Protein 4NJC (pdb70)

Solvent-accessible surface area: 24323 Å² total

Organism: Geobacillus stearothermophilus (strain DSM 13240 / CIP 106956 / 10) (NCBI:txid272567)

Foldseek 3Di:
DKKKKWFKWAPVDDDDDDTDTDIIDMADDPVRVCVVCPVPRMGTPDMGDDPPDDDDPD/DWKKWWKDACPIDIIDDDDDPVRVCVVCVPPRIDTPDIGDDPPDDDDPD/DWKWWWKVCVTDIIDDADDPVRVCVVCVPPSIGTDDIGDDPPDDDD/DWKKWWKDACVIDIIDDDDDPVRVCVVCPPDRMDTDDIGDDPPDDDPPD/DKWKKWQKAACRDIIDMGDDPVTVCVVCPPPRMGTDDIGDDPPDDDDPD/DKKWWKAFCVIDIDDDDPDPVRVCVVCPPHGMGTDDIGDDPPDDDPD/DKWWCKDVVDIDDDDPDPVRVCVVCPPPSMDTDDIGDDPPDDDDD/DWWKKWFKAFCPTDIIDMAPDPVRVCVVPVPHGIGTDDIGDDPPDDDPD

CATH classification: 3.10.20.730

Structure (mmCIF, N/CA/C/O backbone):
data_4NJC
#
_entry.id   4NJC
#
_cell.length_a   35.650
_cell.length_b   82.780
_cell.length_c   83.430
_cell.angle_alpha   90.00
_cell.angle_beta   92.76
_cell.angle_gamma   90.00
#
_symmetry.space_group_name_H-M   'P 1 21 1'
#
loop_
_entity.id
_entity.type
_entity.pdbx_description
1 polymer 'Geobacillus stearothermophilus YkzG'
2 water water
#
loop_
_atom_site.group_PDB
_atom_site.id
_atom_site.type_symbol
_atom_site.label_atom_id
_atom_site.label_alt_id
_atom_site.label_comp_id
_atom_site.label_asym_id
_atom_site.label_entity_id
_atom_site.label_seq_id
_atom_site.pdbx_PDB_ins_code
_atom_site.Cartn_x
_atom_site.Cartn_y
_atom_site.Cartn_z
_atom_site.occupancy
_atom_site.B_iso_or_equiv
_atom_site.auth_seq_id
_atom_site.auth_comp_id
_atom_site.auth_asym_id
_atom_site.auth_atom_id
_atom_site.pdbx_PDB_model_num
ATOM 1 N N . HIS A 1 6 ? 4.663 37.037 21.473 1.00 107.58 6 HIS A N 1
ATOM 2 C CA . HIS A 1 6 ? 5.053 38.333 20.932 1.00 103.89 6 HIS A CA 1
ATOM 3 C C . HIS A 1 6 ? 6.551 38.567 21.111 1.00 97.32 6 HIS A C 1
ATOM 4 O O . HIS A 1 6 ? 6.975 39.621 21.584 1.00 98.26 6 HIS A O 1
ATOM 18 N N . HIS A 1 7 ? 7.347 37.574 20.725 1.00 85.45 7 HIS A N 1
ATOM 19 C CA . HIS A 1 7 ? 8.800 37.675 20.804 1.00 77.49 7 HIS A CA 1
ATOM 20 C C . HIS A 1 7 ? 9.353 38.449 19.612 1.00 68.91 7 HIS A C 1
ATOM 21 O O . HIS A 1 7 ? 8.784 38.414 18.522 1.00 72.05 7 HIS A O 1
ATOM 53 N N . ILE A 1 9 ? 13.204 40.903 18.142 1.00 36.61 9 ILE A N 1
ATOM 54 C CA . ILE A 1 9 ? 14.624 41.204 18.256 1.00 32.03 9 ILE A CA 1
ATOM 55 C C . ILE A 1 9 ? 14.813 42.598 18.824 1.00 33.75 9 ILE A C 1
ATOM 56 O O . ILE A 1 9 ? 14.052 43.513 18.509 1.00 38.29 9 ILE A O 1
ATOM 72 N N . PHE A 1 10 ? 15.842 42.747 19.652 1.00 32.17 10 PHE A N 1
ATOM 73 C CA . PHE A 1 10 ? 16.149 44.005 20.312 1.00 34.78 10 PHE A CA 1
ATOM 74 C C . PHE A 1 10 ? 17.574 44.419 20.011 1.00 36.73 10 PHE A C 1
ATOM 75 O O . PHE A 1 10 ? 18.461 43.574 19.922 1.00 38.36 10 PHE A O 1
ATOM 92 N N . LYS A 1 11 ? 17.784 45.723 19.859 1.00 42.20 11 LYS A N 1
ATOM 93 C CA . LYS A 1 11 ? 19.124 46.288 19.767 1.00 42.66 11 LYS A CA 1
ATOM 94 C C . LYS A 1 11 ? 19.517 46.848 21.122 1.00 39.31 11 LYS A C 1
ATOM 95 O O . LYS A 1 11 ? 18.904 47.800 21.609 1.00 38.39 11 LYS A O 1
ATOM 114 N N . VAL A 1 12 ? 20.543 46.261 21.722 1.00 36.85 12 VAL A N 1
ATOM 115 C CA . VAL A 1 12 ? 20.994 46.668 23.045 1.00 39.89 12 VAL A CA 1
ATOM 116 C C . VAL A 1 12 ? 22.254 47.511 22.938 1.00 38.72 12 VAL A C 1
ATOM 117 O O . VAL A 1 12 ? 23.318 47.005 22.591 1.00 42.43 12 VAL A O 1
ATOM 130 N N . PHE A 1 13 ? 22.124 48.803 23.221 1.00 31.53 13 PHE A N 1
ATOM 131 C CA . PHE A 1 13 ? 23.282 49.667 23.368 1.00 34.92 13 PHE A CA 1
ATOM 132 C C . PHE A 1 13 ? 23.832 49.462 24.773 1.00 39.05 13 PHE A C 1
ATOM 133 O O . PHE A 1 13 ? 23.138 49.724 25.752 1.00 42.23 13 PHE A O 1
ATOM 150 N N . TYR A 1 14 ? 25.069 48.988 24.869 1.00 36.02 14 TYR A N 1
ATOM 151 C CA . TYR A 1 14 ? 25.664 48.667 26.158 1.00 39.79 14 TYR A CA 1
ATOM 152 C C . TYR A 1 14 ? 27.128 49.061 26.210 1.00 47.43 14 TYR A C 1
ATOM 153 O O . TYR A 1 14 ? 27.790 49.171 25.177 1.00 49.44 14 TYR A O 1
ATOM 171 N N . GLN A 1 15 ? 27.615 49.283 27.427 1.00 55.08 15 GLN A N 1
ATOM 172 C CA . GLN A 1 15 ? 29.030 49.513 27.672 1.00 61.59 15 GLN A CA 1
ATOM 173 C C . GLN A 1 15 ? 29.598 48.390 28.517 1.00 65.00 15 GLN A C 1
ATOM 174 O O . GLN A 1 15 ? 28.959 47.915 29.455 1.00 67.81 15 GLN A O 1
ATOM 188 N N . GLU A 1 16 ? 30.807 47.965 28.180 1.00 62.19 16 GLU A N 1
ATOM 189 C CA . GLU A 1 16 ? 31.459 46.907 28.926 1.00 65.29 16 GLU A CA 1
ATOM 190 C C . GLU A 1 16 ? 31.837 47.411 30.315 1.00 69.71 16 GLU A C 1
ATOM 191 O O . GLU A 1 16 ? 32.545 48.406 30.453 1.00 71.44 16 GLU A O 1
ATOM 203 N N . ASP A 1 17 ? 31.346 46.732 31.343 1.00 76.70 17 ASP A N 1
ATOM 204 C CA . ASP A 1 17 ? 31.740 47.035 32.710 1.00 83.68 17 ASP A CA 1
ATOM 205 C C . ASP A 1 17 ? 33.008 46.249 33.016 1.00 93.93 17 ASP A C 1
ATOM 206 O O . ASP A 1 17 ? 34.052 46.835 33.296 1.00 93.86 17 ASP A O 1
ATOM 215 N N . ALA A 1 18 ? 32.880 44.923 32.947 1.00 119.59 18 ALA A N 1
ATOM 216 C CA . ALA A 1 18 ? 33.983 43.951 33.024 1.00 131.23 18 ALA A CA 1
ATOM 217 C C . ALA A 1 18 ? 35.366 44.511 33.357 1.00 134.31 18 ALA A C 1
ATOM 218 O O . ALA A 1 18 ? 36.235 44.551 32.488 1.00 139.70 18 ALA A O 1
ATOM 225 N N . ASP A 1 19 ? 35.585 44.945 34.599 1.00 124.13 19 ASP A N 1
ATOM 226 C CA . ASP A 1 19 ? 34.558 45.013 35.638 1.00 117.14 19 ASP A CA 1
ATOM 227 C C . ASP A 1 19 ? 34.759 46.314 36.412 1.00 114.59 19 ASP A C 1
ATOM 228 O O . ASP A 1 19 ? 33.817 47.082 36.619 1.00 110.47 19 ASP A O 1
ATOM 237 N N . GLU A 1 20 ? 36.004 46.563 36.810 1.00 113.99 20 GLU A N 1
ATOM 238 C CA . GLU A 1 20 ? 36.373 47.770 37.536 1.00 112.71 20 GLU A CA 1
ATOM 239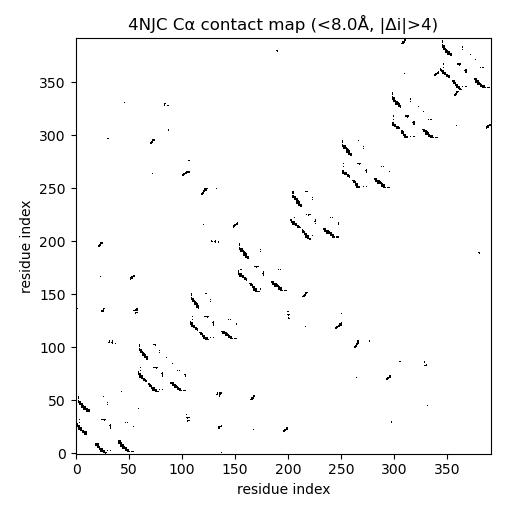 C C . GLU A 1 20 ? 37.830 48.109 37.228 1.00 116.57 20 GLU A C 1
ATOM 240 O O . GLU A 1 20 ? 38.699 47.238 37.276 1.00 120.33 20 GLU A O 1
ATOM 252 N N . ALA A 1 21 ? 38.061 49.388 36.941 1.00 118.03 21 ALA A N 1
ATOM 253 C CA . ALA A 1 21 ? 39.312 49.942 36.412 1.00 119.85 21 ALA A CA 1
ATOM 254 C C . ALA A 1 21 ? 38.864 51.085 35.517 1.00 110.88 21 ALA A C 1
ATOM 255 O O . ALA A 1 21 ? 38.636 50.878 34.325 1.00 112.27 21 ALA A O 1
ATOM 262 N N . PRO A 1 22 ? 38.725 52.294 36.083 1.00 83.71 22 PRO A N 1
ATOM 263 C CA . PRO A 1 22 ? 37.921 53.311 35.393 1.00 80.07 22 PRO A CA 1
ATOM 264 C C . PRO A 1 22 ? 38.551 53.836 34.102 1.00 80.81 22 PRO A C 1
ATOM 265 O O . PRO A 1 22 ? 39.539 54.572 34.138 1.00 85.77 22 PRO A O 1
ATOM 276 N N . VAL A 1 23 ? 37.977 53.435 32.970 1.00 76.53 23 VAL A N 1
ATOM 277 C CA . VAL A 1 23 ? 38.415 53.910 31.661 1.00 77.06 23 VAL A CA 1
ATOM 278 C C . VAL A 1 23 ? 37.217 54.347 30.828 1.00 72.31 23 VAL A C 1
ATOM 279 O O . VAL A 1 23 ? 36.086 53.937 31.091 1.00 68.99 23 VAL A O 1
ATOM 292 N N . ARG A 1 24 ? 37.462 55.185 29.828 1.00 92.95 24 ARG A N 1
ATOM 293 C CA . ARG A 1 24 ? 36.422 55.519 28.866 1.00 93.07 24 ARG A CA 1
ATOM 294 C C . ARG A 1 24 ? 36.132 54.289 28.014 1.00 92.33 24 ARG A C 1
ATOM 295 O O . ARG A 1 24 ? 37.032 53.734 27.385 1.00 94.71 24 ARG A O 1
ATOM 316 N N . GLU A 1 25 ? 34.877 53.853 28.013 1.00 88.64 25 GLU A N 1
ATOM 317 C CA . GLU A 1 25 ? 34.486 52.653 27.281 1.00 86.31 25 GLU A CA 1
ATOM 318 C C . GLU A 1 25 ? 33.777 53.000 25.980 1.00 85.73 25 GLU A C 1
ATOM 319 O O . GLU A 1 25 ? 33.069 54.003 25.892 1.00 84.71 25 GLU A O 1
ATOM 331 N N . LYS A 1 26 ? 33.972 52.159 24.972 1.00 88.94 26 LYS A N 1
ATOM 332 C CA . LYS A 1 26 ? 33.244 52.285 23.717 1.00 84.72 26 LYS A CA 1
ATOM 333 C C . LYS A 1 26 ? 31.849 51.692 23.855 1.00 78.00 26 LYS A C 1
ATOM 334 O O . LYS A 1 26 ? 31.694 50.544 24.274 1.00 77.90 26 LYS A O 1
ATOM 353 N N . THR A 1 27 ? 30.834 52.475 23.509 1.00 66.58 27 THR A N 1
ATOM 354 C CA . THR A 1 27 ? 29.474 51.960 23.468 1.00 60.89 27 THR A CA 1
ATOM 355 C C . THR A 1 27 ? 29.398 50.897 22.377 1.00 58.68 27 THR A C 1
ATOM 356 O O . THR A 1 27 ? 29.778 51.150 21.235 1.00 57.72 27 THR A O 1
ATOM 367 N N . LYS A 1 28 ? 28.929 49.707 22.747 1.00 55.94 28 LYS A N 1
ATOM 368 C CA . LYS A 1 28 ? 28.786 48.592 21.815 1.00 50.87 28 LYS A CA 1
ATOM 369 C C . LYS A 1 28 ? 27.316 48.254 21.613 1.00 47.88 28 LYS A C 1
ATOM 370 O O . LYS A 1 28 ? 26.453 48.748 22.342 1.00 47.60 28 LYS A O 1
ATOM 389 N N . THR A 1 29 ? 27.042 47.412 20.620 1.00 38.78 29 THR A N 1
ATOM 390 C CA . THR A 1 29 ? 25.679 47.009 20.288 1.00 38.70 29 THR A CA 1
ATOM 391 C C . THR A 1 29 ? 25.538 45.490 20.243 1.00 38.50 29 THR A C 1
ATOM 392 O O . THR A 1 29 ? 26.481 44.774 19.896 1.00 41.83 29 THR A O 1
ATOM 420 N N . TYR A 1 31 ? 22.468 42.387 19.209 1.00 35.85 31 TYR A N 1
ATOM 421 C CA . TYR A 1 31 ? 21.153 41.990 18.726 1.00 29.90 31 TYR A CA 1
ATOM 422 C C . TYR A 1 31 ? 20.750 40.672 19.382 1.00 33.42 31 TYR A C 1
ATOM 423 O O . TYR A 1 31 ? 21.456 39.670 19.277 1.00 32.44 31 TYR A O 1
ATOM 441 N N . ILE A 1 32 ? 19.615 40.691 20.072 1.00 35.51 32 ILE A N 1
ATOM 442 C CA . ILE A 1 32 ? 19.214 39.579 20.920 1.00 37.47 32 ILE A CA 1
ATOM 443 C C . ILE A 1 32 ? 17.712 39.357 20.849 1.00 33.04 32 ILE A C 1
ATOM 444 O O . ILE A 1 32 ? 16.938 40.310 20.772 1.00 34.16 32 ILE A O 1
ATOM 460 N N . GLU A 1 33 ? 17.310 38.091 20.864 1.00 31.91 33 GLU A N 1
ATOM 461 C CA . GLU A 1 33 ? 15.898 37.734 20.856 1.00 41.62 33 GLU A CA 1
ATOM 462 C C . GLU A 1 33 ? 15.354 37.698 22.285 1.00 36.15 33 GLU A C 1
ATOM 463 O O . GLU A 1 33 ? 16.039 37.251 23.201 1.00 38.35 33 GLU A O 1
ATOM 475 N N . ALA A 1 34 ? 14.122 38.164 22.463 1.00 34.29 34 ALA A N 1
ATOM 476 C CA . ALA A 1 34 ? 13.488 38.184 23.776 1.00 44.33 34 ALA A CA 1
ATOM 477 C C . ALA A 1 34 ? 11.996 38.477 23.656 1.00 46.30 34 ALA A C 1
ATOM 478 O O . ALA A 1 34 ? 11.515 38.849 22.588 1.00 45.34 34 ALA A O 1
ATOM 485 N N . GLU A 1 35 ? 11.274 38.317 24.762 1.00 50.94 35 GLU A N 1
ATOM 486 C CA . GLU A 1 35 ? 9.832 38.548 24.790 1.00 51.13 35 GLU A CA 1
ATOM 487 C C . GLU A 1 35 ? 9.497 40.014 25.012 1.00 43.46 35 GLU A C 1
ATOM 488 O O . GLU A 1 35 ? 8.402 40.468 24.686 1.00 47.16 35 GLU A O 1
ATOM 500 N N . SER A 1 36 ? 10.447 40.750 25.570 1.00 43.29 36 SER A N 1
ATOM 501 C CA . SER A 1 36 ? 10.217 42.131 25.961 1.00 48.33 36 SER A CA 1
ATOM 502 C C . SER A 1 36 ? 11.496 42.725 26.500 1.00 44.66 36 SER A C 1
ATOM 503 O O . SER A 1 36 ? 12.504 42.034 26.625 1.00 43.89 36 SER A O 1
ATOM 511 N N . GLU A 1 37 ? 11.438 44.000 26.858 1.00 47.79 37 GLU A N 1
ATOM 512 C CA . GLU A 1 37 ? 12.604 44.695 27.369 1.00 46.33 37 GLU A CA 1
ATOM 513 C C . GLU A 1 37 ? 13.062 44.067 28.685 1.00 43.04 37 GLU A C 1
ATOM 514 O O . GLU A 1 37 ? 14.250 43.814 28.884 1.00 37.73 37 GLU A O 1
ATOM 526 N N . ARG A 1 38 ? 12.116 43.797 29.575 1.00 53.22 38 ARG A N 1
ATOM 527 C CA . ARG A 1 38 ? 12.444 43.183 30.853 1.00 57.15 38 ARG A CA 1
ATOM 528 C C . ARG A 1 38 ? 13.167 41.861 30.635 1.00 52.42 38 ARG A C 1
ATOM 529 O O . ARG A 1 38 ? 14.131 41.544 31.333 1.00 48.50 38 ARG A O 1
ATOM 550 N N . ASP A 1 39 ? 12.704 41.104 29.648 1.00 47.76 39 ASP A N 1
ATOM 551 C CA . ASP A 1 39 ? 13.293 39.814 29.325 1.00 45.15 39 ASP A CA 1
ATOM 552 C C . ASP A 1 39 ? 14.737 39.968 28.837 1.00 42.05 39 ASP A C 1
ATOM 553 O O . ASP A 1 39 ? 15.582 39.123 29.123 1.00 42.10 39 ASP A O 1
ATOM 562 N N . VAL A 1 40 ? 15.025 41.048 28.114 1.00 35.58 40 VAL A N 1
ATOM 563 C CA . VAL A 1 40 ? 16.401 41.331 27.711 1.00 38.71 40 VAL A CA 1
ATOM 564 C C . VAL A 1 40 ? 17.285 41.513 28.944 1.00 37.72 40 VAL A C 1
ATOM 565 O O . VAL A 1 40 ? 18.339 40.890 29.062 1.00 39.42 40 VAL A O 1
ATOM 578 N N . ARG A 1 41 ? 16.856 42.375 29.859 1.00 43.91 41 ARG A N 1
ATOM 579 C CA . ARG A 1 41 ? 17.648 42.651 31.051 1.00 49.48 41 ARG A CA 1
ATOM 580 C C . ARG A 1 41 ? 17.879 41.372 31.844 1.00 41.27 41 ARG A C 1
ATOM 581 O O . ARG A 1 41 ? 18.970 41.146 32.354 1.00 42.55 41 ARG A O 1
ATOM 602 N N . ARG A 1 42 ? 16.853 40.531 31.920 1.00 40.05 42 ARG A N 1
ATOM 603 C CA . ARG A 1 42 ? 16.960 39.246 32.601 1.00 43.85 42 ARG A CA 1
ATOM 604 C C . ARG A 1 42 ? 18.055 38.384 31.978 1.00 49.31 42 ARG A C 1
ATOM 605 O O . ARG A 1 42 ? 18.920 37.858 32.683 1.00 44.67 42 ARG A O 1
ATOM 626 N N . LYS A 1 43 ? 18.011 38.259 30.651 1.00 40.54 43 LYS A N 1
ATOM 627 C CA . LYS A 1 43 ? 18.955 37.430 29.905 1.00 39.93 43 LYS A CA 1
ATOM 628 C C . LYS A 1 43 ? 20.396 37.908 30.056 1.00 39.57 43 LYS A C 1
ATOM 629 O O . LYS A 1 43 ? 21.324 37.102 30.005 1.00 41.28 43 LYS A O 1
ATOM 648 N N . LEU A 1 44 ? 20.577 39.213 30.238 1.00 37.95 44 LEU A N 1
ATOM 649 C CA . LEU A 1 44 ? 21.913 39.802 30.302 1.00 37.85 44 LEU A CA 1
ATOM 650 C C . LEU A 1 44 ? 22.372 40.141 31.728 1.00 48.56 44 LEU A C 1
ATOM 651 O O . LEU A 1 44 ? 23.488 40.625 31.917 1.00 48.31 44 LEU A O 1
ATOM 667 N N . GLU A 1 45 ? 21.533 39.894 32.730 1.00 50.34 45 GLU A N 1
ATOM 668 C CA . GLU A 1 45 ? 21.949 40.140 34.108 1.00 59.31 45 GLU A CA 1
ATOM 669 C C . GLU A 1 45 ? 22.970 39.069 34.463 1.00 62.00 45 GLU A C 1
ATOM 670 O O . GLU A 1 45 ? 22.844 37.922 34.037 1.00 70.74 45 GLU A O 1
ATOM 682 N N . GLY A 1 46 ? 23.996 39.448 35.214 1.00 56.08 46 GLY A N 1
ATOM 683 C CA . GLY A 1 46 ? 25.061 38.523 35.554 1.00 61.43 46 GLY A CA 1
ATOM 684 C C . GLY A 1 46 ? 26.220 38.594 34.578 1.00 57.43 46 GLY A C 1
ATOM 685 O O . GLY A 1 46 ? 27.288 38.043 34.838 1.00 62.84 46 GLY A O 1
ATOM 689 N N . ARG A 1 47 ? 26.009 39.265 33.451 1.00 55.64 47 ARG A N 1
ATOM 690 C CA . ARG A 1 47 ? 27.082 39.504 32.493 1.00 58.65 47 ARG A CA 1
ATOM 691 C C . ARG A 1 47 ? 27.686 40.880 32.754 1.00 56.95 47 ARG A C 1
ATOM 692 O O . ARG A 1 47 ? 26.960 41.838 33.013 1.00 53.78 47 ARG A O 1
ATOM 713 N N . PRO A 1 48 ? 29.021 40.987 32.683 1.00 62.95 48 PRO A N 1
ATOM 714 C CA . PRO A 1 48 ? 29.689 42.209 33.137 1.00 64.00 48 PRO A CA 1
ATOM 715 C C . PRO A 1 48 ? 29.550 43.362 32.146 1.00 64.12 48 PRO A C 1
ATOM 716 O O . PRO A 1 48 ? 30.539 43.822 31.573 1.00 66.52 48 PRO A O 1
ATOM 727 N N . ILE A 1 49 ? 28.317 43.821 31.956 1.00 56.90 49 ILE A N 1
ATOM 728 C CA . ILE A 1 49 ? 28.030 44.927 31.053 1.00 55.20 49 ILE A CA 1
ATOM 729 C C . ILE A 1 49 ? 27.017 45.876 31.676 1.00 55.07 49 ILE A C 1
ATOM 730 O O . ILE A 1 49 ? 26.319 45.521 32.629 1.00 56.38 49 ILE A O 1
ATOM 746 N N . ASN A 1 50 ? 26.957 47.087 31.133 1.00 51.09 50 ASN A N 1
ATOM 747 C CA . ASN A 1 50 ? 25.981 48.088 31.542 1.00 48.41 50 ASN A CA 1
ATOM 748 C C . ASN A 1 50 ? 25.156 48.530 30.338 1.00 47.69 50 ASN A C 1
ATOM 749 O O . ASN A 1 50 ? 25.685 49.125 29.400 1.00 45.98 50 ASN A O 1
ATOM 760 N N . ILE A 1 51 ? 23.863 48.227 30.373 1.00 41.78 51 ILE A N 1
ATOM 761 C CA . ILE A 1 51 ? 22.943 48.595 29.306 1.00 41.23 51 ILE A CA 1
ATOM 762 C C . ILE A 1 51 ? 22.633 50.088 29.343 1.00 48.37 51 ILE A C 1
ATOM 763 O O . ILE A 1 51 ? 22.174 50.606 30.361 1.00 40.43 51 ILE A O 1
ATOM 779 N N . GLU A 1 52 ? 22.881 50.772 28.229 1.00 42.44 52 GLU A N 1
ATOM 780 C CA . GLU A 1 52 ? 22.554 52.189 28.115 1.00 43.33 52 GLU A CA 1
ATOM 781 C C . GLU A 1 52 ? 21.117 52.363 27.651 1.00 42.90 52 GLU A C 1
ATOM 782 O O . GLU A 1 52 ? 20.386 53.214 28.157 1.00 49.37 52 GLU A O 1
ATOM 794 N N . TYR A 1 53 ? 20.727 51.543 26.682 1.00 42.36 53 TYR A N 1
ATOM 795 C CA . TYR A 1 53 ? 19.446 51.686 26.011 1.00 41.62 53 TYR A CA 1
ATOM 796 C C . TYR A 1 53 ? 19.087 50.398 25.269 1.00 42.35 53 TYR A C 1
ATOM 797 O O . TYR A 1 53 ? 19.951 49.742 24.684 1.00 38.40 53 TYR A O 1
ATOM 815 N N . ILE A 1 54 ? 17.808 50.042 25.318 1.00 35.39 54 ILE A N 1
ATOM 816 C CA . ILE A 1 54 ? 17.291 48.883 24.617 1.00 31.30 54 ILE A CA 1
ATOM 817 C C . ILE A 1 54 ? 16.285 49.382 23.585 1.00 37.78 54 ILE A C 1
ATOM 818 O O . ILE A 1 54 ? 15.405 50.176 23.905 1.00 34.23 54 ILE A O 1
ATOM 834 N N . GLN A 1 55 ? 16.434 48.924 22.347 1.00 37.84 55 GLN A N 1
ATOM 835 C CA . GLN A 1 55 ? 15.598 49.385 21.244 1.00 37.73 55 GLN A CA 1
ATOM 836 C C . GLN A 1 55 ? 14.885 48.194 20.612 1.00 35.45 55 GLN A C 1
ATOM 837 O O . GLN A 1 55 ? 15.536 47.274 20.124 1.00 41.61 55 GLN A O 1
ATOM 851 N N . PRO A 1 56 ? 13.544 48.195 20.625 1.00 34.62 56 PRO A N 1
ATOM 852 C CA . PRO A 1 56 ? 12.841 47.154 19.864 1.00 39.61 56 PRO A CA 1
ATOM 853 C C . PRO A 1 56 ? 13.048 47.335 18.361 1.00 39.62 56 PRO A C 1
ATOM 854 O O . PRO A 1 56 ? 13.019 48.474 17.900 1.00 36.82 56 PRO A O 1
ATOM 865 N N . LEU A 1 57 ? 13.240 46.242 17.624 1.00 43.37 57 LEU A N 1
ATOM 866 C CA . LEU A 1 57 ? 13.456 46.300 16.177 1.00 42.17 57 LEU A CA 1
ATOM 867 C C . LEU A 1 57 ? 12.342 45.611 15.401 1.00 43.86 57 LEU A C 1
ATOM 868 O O . LEU A 1 57 ? 12.371 44.397 15.206 1.00 46.72 57 LEU A O 1
ATOM 884 N N . GLU A 1 58 ? 11.373 46.387 14.937 1.00 52.58 58 GLU A N 1
ATOM 885 C CA . GLU A 1 58 ? 10.261 45.824 14.186 1.00 61.92 58 GLU A CA 1
ATOM 886 C C . GLU A 1 58 ? 10.751 45.230 12.859 1.00 62.83 58 GLU A C 1
ATOM 887 O O . GLU A 1 58 ? 11.607 45.807 12.183 1.00 56.97 58 GLU A O 1
ATOM 899 N N . GLY A 1 59 ? 10.217 44.064 12.505 1.00 55.50 59 GLY A N 1
ATOM 900 C CA . GLY A 1 59 ? 10.556 43.411 11.252 1.00 51.26 59 GLY A CA 1
ATOM 901 C C . GLY A 1 59 ? 11.973 42.867 11.223 1.00 48.87 59 GLY A C 1
ATOM 902 O O . GLY A 1 59 ? 12.508 42.578 10.155 1.00 50.58 59 GLY A O 1
ATOM 906 N N . ALA A 1 60 ? 12.581 42.729 12.398 1.00 39.61 60 ALA A N 1
ATOM 907 C CA . ALA A 1 60 ? 13.940 42.207 12.508 1.00 40.76 60 ALA A CA 1
ATOM 908 C C . ALA A 1 60 ? 13.926 40.700 12.765 1.00 41.80 60 ALA A C 1
ATOM 909 O O . ALA A 1 60 ? 12.959 40.163 13.305 1.00 46.07 60 ALA A O 1
ATOM 916 N N . HIS A 1 61 ? 15.007 40.030 12.373 1.00 42.04 61 HIS A N 1
ATOM 917 C CA . HIS A 1 61 ? 15.117 38.582 12.502 1.00 41.66 61 HIS A CA 1
ATOM 918 C C . HIS A 1 61 ? 16.564 38.144 12.714 1.00 37.49 61 HIS A C 1
ATOM 919 O O . HIS A 1 61 ? 17.502 38.867 12.374 1.00 37.87 61 HIS A O 1
ATOM 934 N N . LEU A 1 62 ? 16.731 36.951 13.275 1.00 35.91 62 LEU A N 1
ATOM 935 C CA . LEU A 1 62 ? 18.034 36.304 13.366 1.00 36.56 62 LEU A CA 1
ATOM 936 C C . LEU A 1 62 ? 18.067 35.148 12.367 1.00 42.58 62 LEU A C 1
ATOM 937 O O . LEU A 1 62 ? 17.051 34.841 11.748 1.00 40.80 62 LEU A O 1
ATOM 953 N N . GLU A 1 63 ? 19.222 34.508 12.208 1.00 46.90 63 GLU A N 1
ATOM 954 C CA . GLU A 1 63 ? 19.395 33.504 11.156 1.00 50.06 63 GLU A CA 1
ATOM 955 C C . GLU A 1 63 ? 18.506 32.274 11.350 1.00 56.28 63 GLU A C 1
ATOM 956 O O . GLU A 1 63 ? 17.805 31.860 10.425 1.00 58.00 63 GLU A O 1
ATOM 968 N N . TYR A 1 64 ? 18.552 31.691 12.547 1.00 67.72 64 TYR A N 1
ATOM 969 C CA . TYR A 1 64 ? 17.790 30.482 12.865 1.00 71.77 64 TYR A CA 1
ATOM 970 C C . TYR A 1 64 ? 16.718 30.766 13.907 1.00 66.99 64 TYR A C 1
ATOM 971 O O . TYR A 1 64 ? 17.014 30.890 15.097 1.00 66.22 64 TYR A O 1
ATOM 989 N N . GLU A 1 65 ? 15.473 30.858 13.450 1.00 56.96 65 GLU A N 1
ATOM 990 C CA . GLU A 1 65 ? 14.342 31.144 14.325 1.00 58.98 65 GLU A CA 1
ATOM 991 C C . GLU A 1 65 ? 13.363 29.976 14.365 1.00 63.35 65 GLU A C 1
ATOM 992 O O . GLU A 1 65 ? 13.261 29.193 13.417 1.00 67.44 65 GLU A O 1
ATOM 1005 N N . HIS B 1 7 ? 26.464 52.312 37.726 1.00 75.66 7 HIS B N 1
ATOM 1006 C CA . HIS B 1 7 ? 25.134 51.716 37.795 1.00 75.43 7 HIS B CA 1
ATOM 1007 C C . HIS B 1 7 ? 24.781 51.250 39.208 1.00 75.74 7 HIS B C 1
ATOM 1008 O O . HIS B 1 7 ? 25.564 50.561 39.862 1.00 76.91 7 HIS B O 1
ATOM 1040 N N . ILE B 1 9 ? 20.954 50.822 42.069 1.00 47.68 9 ILE B N 1
ATOM 1041 C CA . ILE B 1 9 ? 19.501 50.807 42.197 1.00 43.73 9 ILE B CA 1
ATOM 1042 C C . ILE B 1 9 ? 19.029 52.033 42.973 1.00 42.55 9 ILE B C 1
ATOM 1043 O O . ILE B 1 9 ? 19.700 52.489 43.894 1.00 43.75 9 ILE B O 1
ATOM 1059 N N . PHE B 1 10 ? 17.874 52.560 42.583 1.00 40.70 10 PHE B N 1
ATOM 1060 C CA . PHE B 1 10 ? 17.278 53.719 43.232 1.00 39.85 10 PHE B CA 1
ATOM 1061 C C . PHE B 1 10 ? 15.835 53.411 43.573 1.00 38.80 10 PHE B C 1
ATOM 1062 O O . PHE B 1 10 ? 15.174 52.642 42.878 1.00 40.24 10 PHE B O 1
ATOM 1079 N N . LYS B 1 11 ? 15.356 54.020 44.648 1.00 43.33 11 LYS B N 1
ATOM 1080 C CA . LYS B 1 11 ? 13.976 53.879 45.071 1.00 40.85 11 LYS B CA 1
ATOM 1081 C C . LYS B 1 11 ? 13.280 55.196 44.786 1.00 37.72 11 LYS B C 1
ATOM 1082 O O . LYS B 1 11 ? 13.639 56.225 45.353 1.00 42.96 11 LYS B O 1
ATOM 1101 N N . VAL B 1 12 ? 12.312 55.168 43.879 1.00 37.10 12 VAL B N 1
ATOM 1102 C CA . VAL B 1 12 ? 11.601 56.375 43.492 1.00 37.05 12 VAL B CA 1
ATOM 1103 C C . VAL B 1 12 ? 10.240 56.424 44.163 1.00 37.83 12 VAL B C 1
ATOM 1104 O O . VAL B 1 12 ? 9.398 55.562 43.927 1.00 40.52 12 VAL B O 1
ATOM 1117 N N . PHE B 1 13 ? 10.038 57.427 45.013 1.00 37.92 13 PHE B N 1
ATOM 1118 C CA . PHE B 1 13 ? 8.723 57.705 45.573 1.00 38.75 13 PHE B CA 1
ATOM 1119 C C . PHE B 1 13 ? 7.970 58.579 44.587 1.00 39.21 13 PHE B C 1
ATOM 1120 O O . PHE B 1 13 ? 8.496 59.593 44.135 1.00 40.05 13 PHE B O 1
ATOM 1137 N N . TYR B 1 14 ? 6.743 58.200 44.256 1.00 39.87 14 TYR B N 1
ATOM 1138 C CA . TYR B 1 14 ? 5.978 58.953 43.277 1.00 46.27 14 TYR B CA 1
ATOM 1139 C C . TYR B 1 14 ? 4.484 58.867 43.510 1.00 46.66 14 TYR B C 1
ATOM 1140 O O . TYR B 1 14 ? 3.992 57.933 44.142 1.00 48.81 14 TYR B O 1
ATOM 1158 N N . GLN B 1 1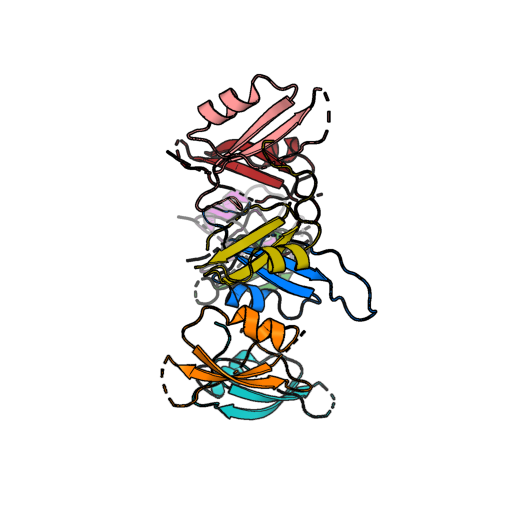5 ? 3.776 59.860 42.980 1.00 48.52 15 GLN B N 1
ATOM 1159 C CA . GLN B 1 15 ? 2.321 59.863 42.939 1.00 54.49 15 GLN B CA 1
ATOM 1160 C C . GLN B 1 15 ? 1.852 59.894 41.490 1.00 60.38 15 GLN B C 1
ATOM 1161 O O . GLN B 1 15 ? 2.476 60.531 40.638 1.00 60.59 15 GLN B O 1
ATOM 1175 N N . GLU B 1 16 ? 0.747 59.212 41.214 1.00 70.26 16 GLU B N 1
ATOM 1176 C CA . GLU B 1 16 ? 0.203 59.165 39.864 1.00 75.78 16 GLU B CA 1
ATOM 1177 C C . GLU B 1 16 ? -0.612 60.426 39.571 1.00 81.06 16 GLU B C 1
ATOM 1178 O O . GLU B 1 16 ? -1.369 60.895 40.421 1.00 83.07 16 GLU B O 1
ATOM 1190 N N . ASP B 1 17 ? -0.448 60.977 38.370 1.00 84.10 17 ASP B N 1
ATOM 1191 C CA . ASP B 1 17 ? -1.150 62.201 37.980 1.00 87.91 17 ASP B CA 1
ATOM 1192 C C . ASP B 1 17 ? -2.658 61.991 37.880 1.00 90.98 17 ASP B C 1
ATOM 1193 O O . ASP B 1 17 ? -3.146 60.863 37.930 1.00 91.06 17 ASP B O 1
ATOM 1202 N N . LYS B 1 26 ? -2.457 58.193 46.051 1.00 88.03 26 LYS B N 1
ATOM 1203 C CA . LYS B 1 26 ? -1.493 58.156 47.145 1.00 85.99 26 LYS B CA 1
ATOM 1204 C C . LYS B 1 26 ? -0.082 57.879 46.630 1.00 80.34 26 LYS B C 1
ATOM 1205 O O . LYS B 1 26 ? 0.160 57.914 45.424 1.00 83.23 26 LYS B O 1
ATOM 1211 N N . THR B 1 27 ? 0.843 57.604 47.547 1.00 66.63 27 THR B N 1
ATOM 1212 C CA . THR B 1 27 ? 2.250 57.428 47.194 1.00 59.15 27 THR B CA 1
ATOM 1213 C C . THR B 1 27 ? 2.623 55.961 47.004 1.00 59.17 27 THR B C 1
ATOM 1214 O O . THR B 1 27 ? 2.501 55.149 47.921 1.00 59.34 27 THR B O 1
ATOM 1225 N N . LYS B 1 28 ? 3.083 55.641 45.800 1.00 64.96 28 LYS B N 1
ATOM 1226 C CA . LYS B 1 28 ? 3.586 54.315 45.476 1.00 63.78 28 LYS B CA 1
ATOM 1227 C C . LYS B 1 28 ? 5.081 54.432 45.196 1.00 57.73 28 LYS B C 1
ATOM 1228 O O . LYS B 1 28 ? 5.600 55.540 45.064 1.00 58.33 28 LYS B O 1
ATOM 1247 N N . THR B 1 29 ? 5.775 53.299 45.119 1.00 42.07 29 THR B N 1
ATOM 1248 C CA . THR B 1 29 ? 7.220 53.309 44.902 1.00 38.93 29 THR B CA 1
ATOM 1249 C C . THR B 1 29 ? 7.638 52.532 43.662 1.00 42.27 29 THR B C 1
ATOM 1250 O O . THR B 1 29 ? 6.870 51.744 43.108 1.00 39.48 29 THR B O 1
ATOM 1278 N N . TYR B 1 31 ? 11.369 50.646 41.926 1.00 38.26 31 TYR B N 1
ATOM 1279 C CA . TYR B 1 31 ? 12.775 50.277 42.025 1.00 40.30 31 TYR B CA 1
ATOM 1280 C C . TYR B 1 31 ? 13.367 50.172 40.623 1.00 45.34 31 TYR B C 1
ATOM 1281 O O . TYR B 1 31 ? 12.903 49.380 39.802 1.00 49.33 31 TYR B O 1
ATOM 1299 N N . ILE B 1 32 ? 14.381 50.991 40.351 1.00 45.15 32 ILE B N 1
ATOM 1300 C CA . ILE B 1 32 ? 14.885 51.158 38.991 1.00 46.48 32 ILE B CA 1
ATOM 1301 C C . ILE B 1 32 ? 16.409 51.224 38.935 1.00 44.85 32 ILE B C 1
ATOM 1302 O O . ILE B 1 32 ? 17.052 51.852 39.775 1.00 43.39 32 ILE B O 1
ATOM 1318 N N . GLU B 1 33 ? 16.977 50.559 37.936 1.00 41.64 33 GLU B N 1
ATOM 1319 C CA . GLU B 1 33 ? 18.416 50.572 37.725 1.00 43.05 33 GLU B CA 1
ATOM 1320 C C . GLU B 1 33 ? 18.819 51.789 36.896 1.00 43.11 33 GLU B C 1
ATOM 1321 O O . GLU B 1 33 ? 18.239 52.049 35.842 1.00 43.21 33 GLU B O 1
ATOM 1333 N N . ALA B 1 34 ? 19.814 52.530 37.373 1.00 43.53 34 ALA B N 1
ATOM 1334 C CA . ALA B 1 34 ? 20.265 53.728 36.679 1.00 44.92 34 ALA B CA 1
ATOM 1335 C C . ALA B 1 34 ? 21.656 54.144 37.138 1.00 46.96 34 ALA B C 1
ATOM 1336 O O . ALA B 1 34 ? 22.215 53.561 38.064 1.00 50.58 34 ALA B O 1
ATOM 1343 N N . GLU B 1 35 ? 22.203 55.161 36.481 1.00 52.87 35 GLU B N 1
ATOM 1344 C CA . GLU B 1 35 ? 23.554 55.635 36.764 1.00 56.26 35 GLU B CA 1
ATOM 1345 C C . GLU B 1 35 ? 23.559 56.741 37.813 1.00 52.60 35 GLU B C 1
ATOM 1346 O O . GLU B 1 35 ? 24.571 56.979 38.469 1.00 51.50 35 GLU B O 1
ATOM 1358 N N . SER B 1 36 ? 22.428 57.422 37.955 1.00 46.18 36 SER B N 1
ATOM 1359 C CA . SER B 1 36 ? 22.326 58.553 38.861 1.00 47.14 36 SER B CA 1
ATOM 1360 C C . SER B 1 36 ? 20.886 59.011 38.990 1.00 46.04 36 SER B C 1
ATOM 1361 O O . SER B 1 36 ? 20.012 58.553 38.252 1.00 47.53 36 SER B O 1
ATOM 1369 N N . GLU B 1 37 ? 20.650 59.939 39.913 1.00 46.07 37 GLU B N 1
ATOM 1370 C CA . GLU B 1 37 ? 19.314 60.478 40.124 1.00 50.67 37 GLU B CA 1
ATOM 1371 C C . GLU B 1 37 ? 18.832 61.189 38.865 1.00 45.40 37 GLU B C 1
ATOM 1372 O O . GLU B 1 37 ? 17.671 61.065 38.482 1.00 43.94 37 GLU B O 1
ATOM 1384 N N . ARG B 1 38 ? 19.729 61.923 38.214 1.00 58.02 38 ARG B N 1
ATOM 1385 C CA . ARG B 1 38 ? 19.376 62.630 36.989 1.00 56.87 38 ARG B CA 1
ATOM 1386 C C . ARG B 1 38 ? 18.970 61.636 35.912 1.00 52.77 38 ARG B C 1
ATOM 1387 O O . ARG B 1 38 ? 18.021 61.867 35.163 1.00 55.21 38 ARG B O 1
ATOM 1408 N N . ASP B 1 39 ? 19.688 60.519 35.849 1.00 53.07 39 ASP B N 1
ATOM 1409 C CA . ASP B 1 39 ? 19.405 59.481 34.868 1.00 50.10 39 ASP B CA 1
ATOM 1410 C C . ASP B 1 39 ? 18.031 58.884 35.137 1.00 46.11 39 ASP B C 1
ATOM 1411 O O . ASP B 1 39 ? 17.278 58.596 34.210 1.00 45.04 39 ASP B O 1
ATOM 1420 N N . VAL B 1 40 ? 17.710 58.707 36.415 1.00 44.28 40 VAL B N 1
ATOM 1421 C CA . VAL B 1 40 ? 16.398 58.221 36.806 1.00 40.53 40 VAL B CA 1
ATOM 1422 C C . VAL B 1 40 ? 15.344 59.191 36.302 1.00 40.99 40 VAL B C 1
ATOM 1423 O O . VAL B 1 40 ? 14.370 58.783 35.688 1.00 41.20 40 VAL B O 1
ATOM 1436 N N . ARG B 1 41 ? 15.538 60.477 36.564 1.00 41.63 41 ARG B N 1
ATOM 1437 C CA . ARG B 1 41 ? 14.555 61.474 36.160 1.00 46.31 41 ARG B CA 1
ATOM 1438 C C . ARG B 1 41 ? 14.380 61.504 34.649 1.00 44.34 41 ARG B C 1
ATOM 1439 O O . ARG B 1 41 ? 13.259 61.605 34.162 1.00 45.19 41 ARG B O 1
ATOM 1460 N N . ARG B 1 42 ? 15.483 61.409 33.913 1.00 45.34 42 ARG B N 1
ATOM 1461 C CA . ARG B 1 42 ? 15.417 61.359 32.455 1.00 59.04 42 ARG B CA 1
ATOM 1462 C C . ARG B 1 42 ? 14.662 60.122 31.997 1.00 54.73 42 ARG B C 1
ATOM 1463 O O . ARG B 1 42 ? 13.860 60.184 31.062 1.00 50.83 42 ARG B O 1
ATOM 1484 N N . LYS B 1 43 ? 14.920 59.000 32.662 1.00 46.38 43 LYS B N 1
ATOM 1485 C CA . LYS B 1 43 ? 14.298 57.738 32.287 1.00 47.94 43 LYS B CA 1
ATOM 1486 C C . LYS B 1 43 ? 12.794 57.791 32.505 1.00 50.02 43 LYS B C 1
ATOM 1487 O O . LYS B 1 43 ? 12.033 57.179 31.761 1.00 47.19 43 LYS B O 1
ATOM 1506 N N . LEU B 1 44 ? 12.371 58.521 33.532 1.00 49.99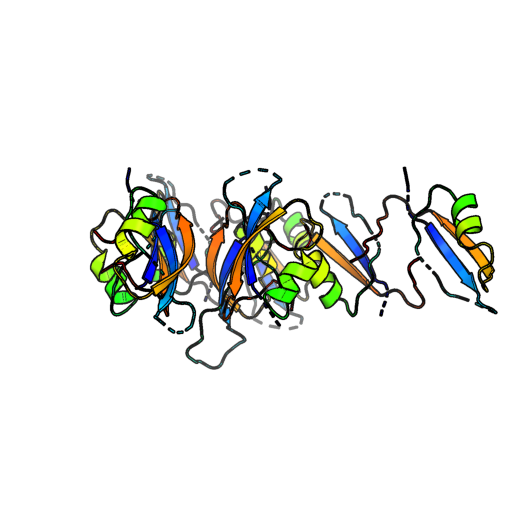 44 LEU B N 1
ATOM 1507 C CA . LEU B 1 44 ? 10.958 58.583 33.887 1.00 48.14 44 LEU B CA 1
ATOM 1508 C C . LEU B 1 44 ? 10.288 59.833 33.332 1.00 47.17 44 LEU B C 1
ATOM 1509 O O . LEU B 1 44 ? 9.066 59.964 33.396 1.00 49.81 44 LEU B O 1
ATOM 1525 N N . GLU B 1 45 ? 11.083 60.753 32.796 1.00 55.34 45 GLU B N 1
ATOM 1526 C CA . GLU B 1 45 ? 10.530 61.943 32.163 1.00 63.93 45 GLU B CA 1
ATOM 1527 C C . GLU B 1 45 ? 9.666 61.507 30.991 1.00 69.33 45 GLU B C 1
ATOM 1528 O O . GLU B 1 45 ? 10.165 60.917 30.032 1.00 70.61 45 GLU B O 1
ATOM 1540 N N . GLY B 1 46 ? 8.368 61.776 31.088 1.00 71.14 46 GLY B N 1
ATOM 1541 C CA . GLY B 1 46 ? 7.425 61.408 30.047 1.00 75.41 46 GLY B CA 1
ATOM 1542 C C . GLY B 1 46 ? 6.293 60.549 30.571 1.00 75.23 46 GLY B C 1
ATOM 1543 O O . GLY B 1 46 ? 5.198 60.551 30.008 1.00 77.77 46 GLY B O 1
ATOM 1547 N N . ARG B 1 47 ? 6.551 59.809 31.646 1.00 67.64 47 ARG B N 1
ATOM 1548 C CA . ARG B 1 47 ? 5.519 58.984 32.258 1.00 66.58 47 ARG B CA 1
ATOM 1549 C C . ARG B 1 47 ? 4.561 59.851 33.073 1.00 70.59 47 ARG B C 1
ATOM 1550 O O . ARG B 1 47 ? 4.971 60.872 33.622 1.00 69.61 47 ARG B O 1
ATOM 1571 N N . PRO B 1 48 ? 3.281 59.448 33.160 1.00 75.05 48 PRO B N 1
ATOM 1572 C CA . PRO B 1 48 ? 2.312 60.228 33.937 1.00 76.88 48 PRO B CA 1
ATOM 1573 C C . PRO B 1 48 ? 2.571 60.082 35.434 1.00 75.08 48 PRO B C 1
ATOM 1574 O O . PRO B 1 48 ? 1.866 59.352 36.131 1.00 77.83 48 PRO B O 1
ATOM 1585 N N . ILE B 1 49 ? 3.588 60.786 35.914 1.00 69.71 49 ILE B N 1
ATOM 1586 C CA . ILE B 1 49 ? 4.084 60.599 37.266 1.00 67.08 49 ILE B CA 1
ATOM 1587 C C . ILE B 1 49 ? 4.613 61.901 37.851 1.00 67.36 49 ILE B C 1
ATOM 1588 O O . ILE B 1 49 ? 5.137 62.752 37.133 1.00 71.62 49 ILE B O 1
ATOM 1604 N N . ASN B 1 50 ? 4.455 62.048 39.161 1.00 65.32 50 ASN B N 1
ATOM 1605 C CA . ASN B 1 50 ? 5.084 63.132 39.897 1.00 65.12 50 ASN B CA 1
ATOM 1606 C C . ASN B 1 50 ? 6.055 62.531 40.904 1.00 57.91 50 ASN B C 1
ATOM 1607 O O . ASN B 1 50 ? 5.648 61.832 41.829 1.00 56.41 50 ASN B O 1
ATOM 1618 N N . ILE B 1 51 ? 7.345 62.772 40.697 1.00 49.64 51 ILE B N 1
ATOM 1619 C CA . ILE B 1 51 ? 8.371 62.220 41.566 1.00 45.10 51 ILE B CA 1
ATOM 1620 C C . ILE B 1 51 ? 8.465 63.047 42.838 1.00 51.45 51 ILE B C 1
ATOM 1621 O O . ILE B 1 51 ? 8.663 64.260 42.787 1.00 51.77 51 ILE B O 1
ATOM 1637 N N . GLU B 1 52 ? 8.319 62.384 43.979 1.00 44.48 52 GLU B N 1
ATOM 1638 C CA . GLU B 1 52 ? 8.426 63.059 45.261 1.00 53.15 52 GLU B CA 1
ATOM 1639 C C . GLU B 1 52 ? 9.864 63.021 45.756 1.00 48.79 52 GLU B C 1
ATOM 1640 O O . GLU B 1 52 ? 10.362 63.995 46.317 1.00 53.13 52 GLU B O 1
ATOM 1652 N N . TYR B 1 53 ? 10.535 61.898 45.531 1.00 41.11 53 TYR B N 1
ATOM 1653 C CA . TYR B 1 53 ? 11.862 61.689 46.093 1.00 41.16 53 TYR B CA 1
ATOM 1654 C C . TYR B 1 53 ? 12.532 60.493 45.443 1.00 39.77 53 TYR B C 1
ATOM 1655 O O . TYR B 1 53 ? 11.871 59.525 45.068 1.00 38.80 53 TYR B O 1
ATOM 1673 N N . ILE B 1 54 ? 13.851 60.572 45.318 1.00 41.27 54 ILE B N 1
ATOM 1674 C CA . ILE B 1 54 ? 14.652 59.487 44.771 1.00 41.29 54 ILE B CA 1
ATOM 1675 C C . ILE B 1 54 ? 15.697 59.092 45.807 1.00 40.60 54 ILE B C 1
ATOM 1676 O O . ILE B 1 54 ? 16.485 59.927 46.247 1.00 42.13 54 ILE B O 1
ATOM 1692 N N . GLN B 1 55 ? 15.683 57.819 46.195 1.00 40.39 55 GLN B N 1
ATOM 1693 C CA . GLN B 1 55 ? 16.571 57.302 47.234 1.00 42.09 55 GLN B CA 1
ATOM 1694 C C . GLN B 1 55 ? 17.546 56.271 46.659 1.00 42.37 55 GLN B C 1
ATOM 1695 O O . GLN B 1 55 ? 17.128 55.188 46.247 1.00 41.50 55 GLN B O 1
ATOM 1709 N N . PRO B 1 56 ? 18.851 56.592 46.638 1.00 44.05 56 PRO B N 1
ATOM 1710 C CA . PRO B 1 56 ? 19.793 55.561 46.189 1.00 47.02 56 PRO B CA 1
ATOM 1711 C C . PRO B 1 56 ? 19.932 54.467 47.243 1.00 50.52 56 PRO B C 1
ATOM 1712 O O . PRO B 1 56 ? 19.837 54.776 48.430 1.00 47.97 56 PRO B O 1
ATOM 1723 N N . LEU B 1 57 ? 20.155 53.225 46.820 1.00 47.70 57 LEU B N 1
ATOM 1724 C CA . LEU B 1 57 ? 20.205 52.091 47.741 1.00 48.68 57 LEU B CA 1
ATOM 1725 C C . LEU B 1 57 ? 21.571 51.418 47.760 1.00 53.72 57 LEU B C 1
ATOM 1726 O O . LEU B 1 57 ? 22.020 50.872 46.756 1.00 57.16 57 LEU B O 1
ATOM 1742 N N . GLU B 1 58 ? 22.221 51.451 48.918 1.00 71.38 58 GLU B N 1
ATOM 1743 C CA . GLU B 1 58 ? 23.543 50.859 49.078 1.00 78.72 58 GLU B CA 1
ATOM 1744 C C . GLU B 1 58 ? 23.500 49.338 48.987 1.00 80.80 58 GLU B C 1
ATOM 1745 O O . G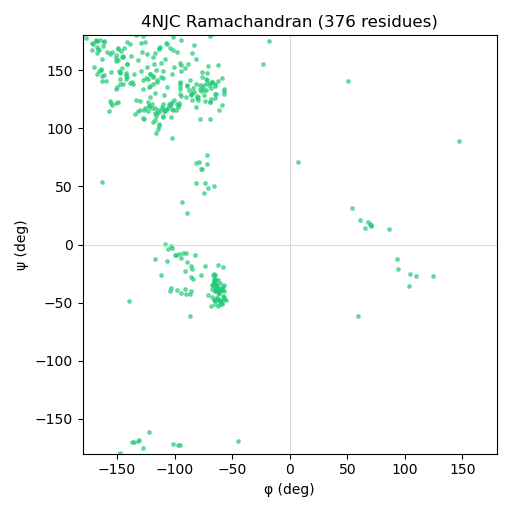LU B 1 58 ? 22.590 48.701 49.520 1.00 79.60 58 GLU B O 1
ATOM 1757 N N . GLY B 1 59 ? 24.490 48.769 48.306 1.00 84.54 59 GLY B N 1
ATOM 1758 C CA . GLY B 1 59 ? 24.665 47.328 48.244 1.00 86.76 59 GLY B CA 1
ATOM 1759 C C . GLY B 1 59 ? 23.429 46.581 47.785 1.00 78.62 59 GLY B C 1
ATOM 1760 O O . GLY B 1 59 ? 23.190 45.448 48.201 1.00 82.05 59 GLY B O 1
ATOM 1764 N N . ALA B 1 60 ? 22.641 47.224 46.932 1.00 57.19 60 ALA B N 1
ATOM 1765 C CA . ALA B 1 60 ? 21.418 46.629 46.414 1.00 54.80 60 ALA B CA 1
ATOM 1766 C C . ALA B 1 60 ? 21.560 46.337 44.930 1.00 53.93 60 ALA B C 1
ATOM 1767 O O . ALA B 1 60 ? 22.377 46.947 44.244 1.00 54.10 60 ALA B O 1
ATOM 1774 N N . HIS B 1 61 ? 20.765 45.396 44.441 1.00 63.47 61 HIS B N 1
ATOM 1775 C CA . HIS B 1 61 ? 20.714 45.108 43.017 1.00 64.25 61 HIS B CA 1
ATOM 1776 C C . HIS B 1 61 ? 19.360 44.499 42.681 1.00 61.51 61 HIS B C 1
ATOM 1777 O O . HIS B 1 61 ? 18.617 44.094 43.573 1.00 53.71 61 HIS B O 1
ATOM 1792 N N . LEU B 1 62 ? 19.035 44.456 41.395 1.00 57.08 62 LEU B N 1
ATOM 1793 C CA . LEU B 1 62 ? 17.707 44.053 40.962 1.00 53.07 62 LEU B CA 1
ATOM 1794 C C . LEU B 1 62 ? 17.729 42.675 40.306 1.00 54.80 62 LEU B C 1
ATOM 1795 O O . LEU B 1 62 ? 18.779 42.194 39.882 1.00 60.80 62 LEU B O 1
ATOM 1811 N N . GLU B 1 63 ? 16.563 42.039 40.255 1.00 52.46 63 GLU B N 1
ATOM 1812 C CA . GLU B 1 63 ? 16.401 40.746 39.601 1.00 55.20 63 GLU B CA 1
ATOM 1813 C C . GLU B 1 63 ? 15.159 40.792 38.727 1.00 54.48 63 GLU B C 1
ATOM 1814 O O . GLU B 1 63 ? 14.069 41.107 39.200 1.00 52.97 63 GLU B O 1
ATOM 1826 N N . TYR B 1 64 ? 15.330 40.482 37.447 1.00 56.03 64 TYR B N 1
ATOM 1827 C CA . TYR B 1 64 ? 14.233 40.582 36.493 1.00 56.04 64 TYR B CA 1
ATOM 1828 C C . TYR B 1 64 ? 13.539 39.242 36.283 1.00 59.12 64 TYR B C 1
ATOM 1829 O O . TYR B 1 64 ? 12.491 39.182 35.645 1.00 59.77 64 TYR B O 1
ATOM 1847 N N . GLU B 1 65 ? 14.119 38.179 36.837 1.00 64.42 65 GLU B N 1
ATOM 1848 C CA . GLU B 1 65 ? 13.566 36.832 36.717 1.00 70.20 65 GLU B CA 1
ATOM 1849 C C . GLU B 1 65 ? 12.098 36.764 37.126 1.00 73.95 65 GLU B C 1
ATOM 1850 O O . GLU B 1 65 ? 11.351 35.912 36.642 1.00 76.65 65 GLU B O 1
ATOM 1863 N N . HIS C 1 7 ? 31.082 17.815 16.824 1.00 78.35 7 HIS C N 1
ATOM 1864 C CA . HIS C 1 7 ? 32.129 17.258 17.672 1.00 82.74 7 HIS C CA 1
ATOM 1865 C C . HIS C 1 7 ? 31.522 16.538 18.877 1.00 80.02 7 HIS C C 1
ATOM 1866 O O . HIS C 1 7 ? 32.119 15.608 19.419 1.00 84.61 7 HIS C O 1
ATOM 1897 N N . ILE C 1 9 ? 27.349 15.534 20.737 1.00 49.97 9 ILE C N 1
ATOM 1898 C CA . ILE C 1 9 ? 25.896 15.628 20.766 1.00 45.44 9 ILE C CA 1
ATOM 1899 C C . ILE C 1 9 ? 25.462 16.078 22.148 1.00 47.85 9 ILE C C 1
ATOM 1900 O O . ILE C 1 9 ? 25.945 15.560 23.152 1.00 51.23 9 ILE C O 1
ATOM 1916 N N . PHE C 1 10 ? 24.557 17.048 22.191 1.00 46.38 10 PHE C N 1
ATOM 1917 C CA . PHE C 1 10 ? 24.067 17.592 23.447 1.00 48.50 10 PHE C CA 1
ATOM 1918 C C . PHE C 1 10 ? 22.567 17.374 23.568 1.00 47.15 10 PHE C C 1
ATOM 1919 O O . PHE C 1 10 ? 21.835 17.537 22.596 1.00 43.91 10 PHE C O 1
ATOM 1936 N N . LYS C 1 11 ? 22.122 16.992 24.761 1.00 38.26 11 LYS C N 1
ATOM 1937 C CA . LYS C 1 11 ? 20.700 16.920 25.065 1.00 34.58 11 LYS C CA 1
ATOM 1938 C C . LYS C 1 11 ? 20.292 18.214 25.750 1.00 40.42 11 LYS C C 1
ATOM 1939 O O . LYS C 1 11 ? 20.842 18.578 26.791 1.00 44.77 11 LYS C O 1
ATOM 1958 N N . VAL C 1 12 ? 19.330 18.906 25.153 1.00 37.38 12 VAL C N 1
ATOM 1959 C CA . VAL C 1 12 ? 18.907 20.210 25.632 1.00 37.72 12 VAL C CA 1
ATOM 1960 C C . VAL C 1 12 ? 17.507 20.145 26.217 1.00 41.77 12 VAL C C 1
ATOM 1961 O O . VAL C 1 12 ? 16.550 19.824 25.517 1.00 42.94 12 VAL C O 1
ATOM 1974 N N . PHE C 1 13 ? 17.400 20.454 27.507 1.00 36.97 13 PHE C N 1
ATOM 1975 C CA . PHE C 1 13 ? 16.110 20.598 28.165 1.00 35.09 13 PHE C CA 1
ATOM 1976 C C . PHE C 1 13 ? 15.658 22.043 28.045 1.00 35.10 13 PHE C C 1
ATOM 1977 O O . PHE C 1 13 ? 16.398 22.953 28.413 1.00 36.21 13 PHE C O 1
ATOM 1994 N N . TYR C 1 14 ? 14.446 22.260 27.544 1.00 38.46 14 TYR C N 1
ATOM 1995 C CA . TYR C 1 14 ? 13.968 23.615 27.302 1.00 36.35 14 TYR C CA 1
ATOM 1996 C C . TYR C 1 14 ? 12.455 23.724 27.413 1.00 38.78 14 TYR C C 1
ATOM 1997 O O . TYR C 1 14 ? 11.746 22.725 27.317 1.00 39.80 14 TYR C O 1
ATOM 2015 N N . GLN C 1 15 ? 11.978 24.953 27.608 1.00 48.52 15 GLN C N 1
ATOM 2016 C CA . GLN C 1 15 ? 10.549 25.260 27.590 1.00 57.01 15 GLN C CA 1
ATOM 2017 C C . GLN C 1 15 ? 10.225 26.250 26.469 1.00 57.76 15 GLN C C 1
ATOM 2018 O O . GLN C 1 15 ? 11.113 26.929 25.953 1.00 52.60 15 GLN C O 1
ATOM 2032 N N . GLU C 1 16 ? 8.950 26.324 26.100 1.00 63.79 16 GLU C N 1
ATOM 2033 C CA . GLU C 1 16 ? 8.497 27.241 25.060 1.00 69.58 16 GLU C CA 1
ATOM 2034 C C . GLU C 1 16 ? 8.198 28.615 25.645 1.00 70.65 16 GLU C C 1
ATOM 2035 O O . GLU C 1 16 ? 7.036 28.992 25.798 1.00 75.35 16 GLU C O 1
ATOM 2047 N N . LYS C 1 26 ? 5.779 19.709 30.304 1.00 83.43 26 LYS C N 1
ATOM 2048 C CA . LYS C 1 26 ? 6.078 21.119 30.080 1.00 82.38 26 LYS C CA 1
ATOM 2049 C C . LYS C 1 26 ? 7.493 21.280 29.533 1.00 75.59 26 LYS C C 1
ATOM 2050 O O . LYS C 1 26 ? 7.714 21.999 28.558 1.00 76.15 26 LYS C O 1
ATOM 2068 N N . THR C 1 27 ? 8.448 20.611 30.173 1.00 64.65 27 THR C N 1
ATOM 2069 C CA . THR C 1 27 ? 9.828 20.617 29.707 1.00 59.12 27 THR C CA 1
ATOM 2070 C C . THR C 1 27 ? 9.953 19.697 28.505 1.00 55.39 27 THR C C 1
ATOM 2071 O O . THR C 1 27 ? 9.423 18.587 28.504 1.00 57.41 27 THR C O 1
ATOM 2082 N N . LYS C 1 28 ? 10.656 20.167 27.486 1.00 50.48 28 LYS C N 1
ATOM 2083 C CA . LYS C 1 28 ? 10.838 19.406 26.264 1.00 48.59 28 LYS C CA 1
ATOM 2084 C C . LYS C 1 28 ? 12.319 19.125 26.100 1.00 45.58 28 LYS C C 1
ATOM 2085 O O . LYS C 1 28 ? 13.147 19.739 26.776 1.00 43.18 28 LYS C O 1
ATOM 2104 N N . THR C 1 29 ? 12.646 18.182 25.222 1.00 43.31 29 THR C N 1
ATOM 2105 C CA . THR C 1 29 ? 14.031 17.809 24.972 1.00 44.09 29 THR C CA 1
ATOM 2106 C C . THR C 1 29 ? 14.360 17.858 23.486 1.00 42.02 29 THR C C 1
ATOM 2107 O O . THR C 1 29 ? 13.522 17.533 22.646 1.00 41.86 29 THR C O 1
ATOM 2135 N N . TYR C 1 31 ? 17.951 17.112 20.751 1.00 44.78 31 TYR C N 1
ATOM 2136 C CA . TYR C 1 31 ? 19.329 16.679 20.592 1.00 42.20 31 TYR C CA 1
ATOM 2137 C C . TYR C 1 31 ? 19.972 17.423 19.434 1.00 47.83 31 TYR C C 1
ATOM 2138 O O . TYR C 1 31 ? 19.366 17.574 18.372 1.00 49.60 31 TYR C O 1
ATOM 2156 N N . ILE C 1 32 ? 21.197 17.892 19.648 1.00 43.95 32 ILE C N 1
ATOM 2157 C CA . ILE C 1 32 ? 21.862 18.765 18.689 1.00 46.54 32 ILE C CA 1
ATOM 2158 C C . ILE C 1 32 ? 23.365 18.518 18.697 1.00 50.69 32 ILE C C 1
ATOM 2159 O O . ILE C 1 32 ? 23.932 18.152 19.728 1.00 43.48 32 ILE C O 1
ATOM 2175 N N . GLU C 1 33 ? 23.999 18.706 17.541 1.00 48.07 33 GLU C N 1
ATOM 2176 C CA . GLU C 1 33 ? 25.449 18.584 17.425 1.00 50.78 33 GLU C CA 1
ATOM 2177 C C . GLU C 1 33 ? 26.105 19.953 17.554 1.00 50.29 33 GLU C C 1
ATOM 2178 O O . GLU C 1 33 ? 25.637 20.927 16.966 1.00 49.24 33 GLU C O 1
ATOM 2190 N N . ALA C 1 34 ? 27.190 20.022 18.320 1.00 45.91 34 ALA C N 1
ATOM 2191 C CA . ALA C 1 34 ? 27.863 21.290 18.572 1.00 48.04 34 ALA C CA 1
ATOM 2192 C C . ALA C 1 34 ? 29.268 21.063 19.096 1.00 49.59 34 ALA C C 1
ATOM 2193 O O . ALA C 1 34 ? 29.642 19.938 19.416 1.00 53.23 34 ALA C O 1
ATOM 2200 N N . GLU C 1 35 ? 30.039 22.142 19.188 1.00 55.10 35 GLU C N 1
ATOM 2201 C CA . GLU C 1 35 ? 31.414 22.069 19.668 1.00 62.35 35 GLU C CA 1
ATOM 2202 C C . GLU C 1 35 ? 31.487 22.146 21.188 1.00 64.96 35 GLU C C 1
ATOM 2203 O O . GLU C 1 35 ? 32.422 21.630 21.800 1.00 69.21 35 GLU C O 1
ATOM 2215 N N . SER C 1 36 ? 30.502 22.803 21.790 1.00 59.33 36 SER C N 1
ATOM 2216 C CA . SER C 1 36 ? 30.478 23.001 23.234 1.00 57.36 36 SER C CA 1
ATOM 2217 C C . SER C 1 36 ? 29.120 23.512 23.688 1.00 54.75 36 SER C C 1
ATOM 2218 O O . SER C 1 36 ? 28.253 23.805 22.866 1.00 53.58 36 SER C O 1
ATOM 2226 N N . GLU C 1 37 ? 28.947 23.632 24.999 1.00 59.21 37 GLU C N 1
ATOM 2227 C CA . GLU C 1 37 ? 27.697 24.129 25.557 1.00 57.49 37 GLU C CA 1
ATOM 2228 C C . GLU C 1 37 ? 27.383 25.512 24.996 1.00 51.72 37 GLU C C 1
ATOM 2229 O O . GLU C 1 37 ? 26.262 25.772 24.562 1.00 46.06 37 GLU C O 1
ATOM 2241 N N . ARG C 1 38 ? 28.376 26.393 24.987 1.00 53.85 38 ARG C N 1
ATOM 2242 C CA . ARG C 1 38 ? 28.164 27.755 24.516 1.00 58.62 38 ARG C CA 1
ATOM 2243 C C . ARG C 1 38 ? 27.816 27.750 23.032 1.00 55.64 38 ARG C C 1
ATOM 2244 O O . ARG C 1 38 ? 27.068 28.603 22.557 1.00 49.42 38 ARG C O 1
ATOM 2265 N N . ASP C 1 39 ? 28.343 26.770 22.307 1.00 54.09 39 ASP C N 1
ATOM 2266 C CA . ASP C 1 39 ? 28.059 26.646 20.889 1.00 53.34 39 ASP C CA 1
ATOM 2267 C C . ASP C 1 39 ? 26.594 26.285 20.693 1.00 48.69 39 ASP C C 1
ATOM 2268 O O . ASP C 1 39 ? 25.957 26.734 19.742 1.00 46.61 39 ASP C O 1
ATOM 2277 N N . VAL C 1 40 ? 26.054 25.485 21.605 1.00 42.33 40 VAL C N 1
ATOM 2278 C CA . VAL C 1 40 ? 24.650 25.115 21.528 1.00 35.88 40 VAL C CA 1
ATOM 2279 C C . VAL C 1 40 ? 23.781 26.350 21.722 1.00 38.57 40 VAL C C 1
ATOM 2280 O O . VAL C 1 40 ? 22.843 26.578 20.959 1.00 41.68 40 VAL C O 1
ATOM 2293 N N . ARG C 1 41 ? 24.092 27.139 22.747 1.00 48.83 41 ARG C N 1
ATOM 2294 C CA . ARG C 1 41 ? 23.336 28.354 23.030 1.00 54.45 41 ARG C CA 1
ATOM 2295 C C . ARG C 1 41 ? 23.402 29.301 21.837 1.00 48.38 41 ARG C C 1
ATOM 2296 O O . ARG C 1 41 ? 22.429 29.977 21.510 1.00 45.15 41 ARG C O 1
ATOM 2317 N N . ARG C 1 42 ? 24.562 29.337 21.195 1.00 45.64 42 ARG C N 1
ATOM 2318 C CA . ARG C 1 42 ? 24.768 30.153 20.009 1.00 52.30 42 ARG C CA 1
ATOM 2319 C C . ARG C 1 42 ? 23.779 29.766 18.913 1.00 43.95 42 ARG C C 1
ATOM 2320 O O . ARG C 1 42 ? 23.074 30.615 18.381 1.00 42.75 42 ARG C O 1
ATOM 2341 N N . LYS C 1 43 ? 23.711 28.475 18.609 1.00 40.58 43 LYS C N 1
ATOM 2342 C CA . LYS C 1 43 ? 22.850 27.976 17.543 1.00 44.05 43 LYS C CA 1
ATOM 2343 C C . LYS C 1 43 ? 21.370 28.165 17.843 1.00 40.17 43 LYS C C 1
ATOM 2344 O O . LYS C 1 43 ? 20.554 28.255 16.930 1.00 39.52 43 LYS C O 1
ATOM 2363 N N . LEU C 1 44 ? 21.023 28.229 19.123 1.00 46.59 44 LEU C N 1
ATOM 2364 C CA . LEU C 1 44 ? 19.625 28.333 19.521 1.00 39.42 44 LEU C CA 1
ATOM 2365 C C . LEU C 1 44 ? 19.247 29.758 19.926 1.00 39.27 44 LEU C C 1
ATOM 2366 O O . LEU C 1 44 ? 18.081 30.038 20.207 1.00 43.28 44 LEU C O 1
ATOM 2382 N N . GLU C 1 45 ? 20.223 30.663 19.926 1.00 38.65 45 GLU C N 1
ATOM 2383 C CA . GLU C 1 45 ? 20.020 32.015 20.449 1.00 41.76 45 GLU C CA 1
ATOM 2384 C C . GLU C 1 45 ? 18.892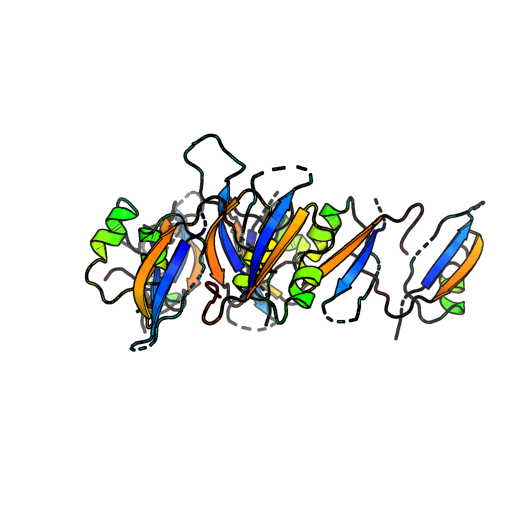 32.765 19.750 1.00 40.27 45 GLU C C 1
ATOM 2385 O O . GLU C 1 45 ? 18.370 33.748 20.284 1.00 41.94 45 GLU C O 1
ATOM 2397 N N . GLY C 1 46 ? 18.524 32.305 18.558 1.00 40.16 46 GLY C N 1
ATOM 2398 C CA . GLY C 1 46 ? 17.479 32.943 17.782 1.00 42.11 46 GLY C CA 1
ATOM 2399 C C . GLY C 1 46 ? 16.107 32.330 17.989 1.00 41.71 46 GLY C C 1
ATOM 2400 O O . GLY C 1 46 ? 15.106 32.901 17.561 1.00 43.96 46 GLY C O 1
ATOM 2404 N N . ARG C 1 47 ? 16.055 31.169 18.637 1.00 46.29 47 ARG C N 1
ATOM 2405 C CA . ARG C 1 47 ? 14.793 30.454 18.816 1.00 52.51 47 ARG C CA 1
ATOM 2406 C C . ARG C 1 47 ? 14.080 30.888 20.103 1.00 54.99 47 ARG C C 1
ATOM 2407 O O . ARG C 1 47 ? 14.714 31.029 21.148 1.00 52.79 47 ARG C O 1
ATOM 2428 N N . PRO C 1 48 ? 12.751 31.097 20.032 1.00 47.50 48 PRO C N 1
ATOM 2429 C CA . PRO C 1 48 ? 12.006 31.634 21.176 1.00 49.80 48 PRO C CA 1
ATOM 2430 C C . PRO C 1 48 ? 11.750 30.580 22.256 1.00 48.31 48 PRO C C 1
ATOM 2431 O O . PRO C 1 48 ? 10.607 30.203 22.514 1.00 48.52 48 PRO C O 1
ATOM 2442 N N . ILE C 1 49 ? 12.830 30.111 22.870 1.00 40.76 49 ILE C N 1
ATOM 2443 C CA . ILE C 1 49 ? 12.763 29.118 23.930 1.00 47.84 49 ILE C CA 1
ATOM 2444 C C . ILE C 1 49 ? 13.570 29.597 25.123 1.00 50.36 49 ILE C C 1
ATOM 2445 O O . ILE C 1 49 ? 14.246 30.625 25.056 1.00 51.20 49 ILE C O 1
ATOM 2461 N N . ASN C 1 50 ? 13.486 28.850 26.215 1.00 54.44 50 ASN C N 1
ATOM 2462 C CA . ASN C 1 50 ? 14.341 29.077 27.366 1.00 53.58 50 ASN C CA 1
ATOM 2463 C C . ASN C 1 50 ? 14.972 27.760 27.785 1.00 50.30 50 ASN C C 1
ATOM 2464 O O . ASN C 1 50 ? 14.276 26.778 28.040 1.00 53.20 50 ASN C O 1
ATOM 2475 N N . ILE C 1 51 ? 16.300 27.742 27.823 1.00 42.75 51 ILE C N 1
ATOM 2476 C CA . ILE C 1 51 ? 17.046 26.528 28.121 1.00 42.29 51 ILE C CA 1
ATOM 2477 C C . ILE C 1 51 ? 17.205 26.349 29.626 1.00 46.97 51 ILE C C 1
ATOM 2478 O O . ILE C 1 51 ? 17.641 27.260 30.333 1.00 40.21 51 ILE C O 1
ATOM 2494 N N . GLU C 1 52 ? 16.843 25.162 30.101 1.00 50.08 52 GLU C N 1
ATOM 2495 C CA . GLU C 1 52 ? 16.969 24.813 31.508 1.00 48.66 52 GLU C CA 1
ATOM 2496 C C . GLU C 1 52 ? 18.327 24.182 31.778 1.00 48.25 52 GLU C C 1
ATOM 2497 O O . GLU C 1 52 ? 18.978 24.485 32.776 1.00 54.69 52 GLU C O 1
ATOM 2509 N N . TYR C 1 53 ? 18.744 23.295 30.880 1.00 40.80 53 TYR C N 1
ATOM 2510 C CA . TYR C 1 53 ? 19.972 22.536 31.063 1.00 38.29 53 TYR C CA 1
ATOM 2511 C C . TYR C 1 53 ? 20.440 21.961 29.737 1.00 37.39 53 TYR C C 1
ATOM 2512 O O . TYR C 1 53 ? 19.628 21.591 28.891 1.00 36.95 53 TYR C O 1
ATOM 2530 N N . ILE C 1 54 ? 21.756 21.894 29.574 1.00 44.22 54 ILE C N 1
ATOM 2531 C CA . ILE C 1 54 ? 22.378 21.324 28.389 1.00 44.12 54 ILE C CA 1
ATOM 2532 C C . ILE C 1 54 ? 23.286 20.185 28.835 1.00 44.35 54 ILE C C 1
ATOM 2533 O O . ILE C 1 54 ? 24.217 20.396 29.610 1.00 45.34 54 ILE C O 1
ATOM 2549 N N . GLN C 1 55 ? 22.996 18.981 28.351 1.00 40.49 55 GLN C N 1
ATOM 2550 C CA . GLN C 1 55 ? 23.687 17.772 28.793 1.00 41.93 55 GLN C CA 1
ATOM 2551 C C . GLN C 1 55 ? 24.585 17.200 27.699 1.00 43.52 55 GLN C C 1
ATOM 2552 O O . GLN C 1 55 ? 24.083 16.677 26.706 1.00 44.68 55 GLN C O 1
ATOM 2566 N N . PRO C 1 56 ? 25.916 17.282 27.875 1.00 47.41 56 PRO C N 1
ATOM 2567 C CA . PRO C 1 56 ? 26.798 16.612 26.911 1.00 47.41 56 PRO C CA 1
ATOM 2568 C C . PRO C 1 56 ? 26.630 15.095 26.960 1.00 52.63 56 PRO C C 1
ATOM 2569 O O . PRO C 1 56 ? 26.555 14.528 28.052 1.00 52.13 56 PRO C O 1
ATOM 2580 N N . LEU C 1 57 ? 26.574 14.457 25.794 1.00 58.39 57 LEU C N 1
ATOM 2581 C CA . LEU C 1 57 ? 26.373 13.012 25.702 1.00 62.66 57 LEU C CA 1
ATOM 2582 C C . LEU C 1 57 ? 27.636 12.299 25.227 1.00 66.96 57 LEU C C 1
ATOM 2583 O O . LEU C 1 57 ? 28.142 12.570 24.140 1.00 71.67 57 LEU C O 1
ATOM 2599 N N . GLU C 1 58 ? 28.139 11.386 26.049 1.00 72.61 58 GLU C N 1
ATOM 2600 C CA . GLU C 1 58 ? 29.315 10.603 25.699 1.00 76.99 58 GLU C CA 1
ATOM 2601 C C . GLU C 1 58 ? 28.950 9.487 24.726 1.00 76.25 58 GLU C C 1
ATOM 2602 O O . GLU C 1 58 ? 27.960 8.782 24.921 1.00 74.00 58 GLU C O 1
ATOM 2614 N N . GLY C 1 59 ? 29.752 9.341 23.676 1.00 71.08 59 GLY C N 1
ATOM 2615 C CA . GLY C 1 59 ? 29.577 8.266 22.716 1.00 70.31 59 GLY C CA 1
ATOM 2616 C C . GLY C 1 59 ? 28.314 8.386 21.884 1.00 66.63 59 GLY C C 1
ATOM 2617 O O . GLY C 1 59 ? 27.856 7.403 21.299 1.00 65.75 59 GLY C O 1
ATOM 2621 N N . ALA C 1 60 ? 27.756 9.592 21.822 1.00 56.98 60 ALA C N 1
ATOM 2622 C CA . ALA C 1 60 ? 26.526 9.830 21.075 1.00 55.56 60 ALA C CA 1
ATOM 2623 C C . ALA C 1 60 ? 26.823 10.313 19.654 1.00 60.66 60 ALA C C 1
ATOM 2624 O O . ALA C 1 60 ? 27.834 10.974 19.412 1.00 57.85 60 ALA C O 1
ATOM 2631 N N . HIS C 1 61 ? 25.934 9.967 18.724 1.00 66.71 61 HIS C N 1
ATOM 2632 C CA . HIS C 1 61 ? 26.035 10.401 17.331 1.00 65.20 61 HIS C CA 1
ATOM 2633 C C . HIS C 1 61 ? 24.644 10.626 16.744 1.00 63.29 61 HIS C C 1
ATOM 2634 O O . HIS C 1 61 ? 23.656 10.128 17.278 1.00 58.66 61 HIS C O 1
ATOM 2649 N N . LEU C 1 62 ? 24.571 11.366 15.640 1.00 68.41 62 LEU C N 1
ATOM 2650 C CA . LEU C 1 62 ? 23.318 11.524 14.903 1.00 68.68 62 LEU C CA 1
ATOM 2651 C C . LEU C 1 62 ? 23.321 10.618 13.678 1.00 74.80 62 LEU C C 1
ATOM 2652 O O . LEU C 1 62 ? 24.211 9.784 13.519 1.00 80.26 62 LEU C O 1
ATOM 2668 N N . GLU C 1 63 ? 22.326 10.784 12.812 1.00 93.72 63 GLU C N 1
ATOM 2669 C CA . GLU C 1 63 ? 22.205 9.956 11.615 1.00 99.44 63 GLU C CA 1
ATOM 2670 C C . GLU C 1 63 ? 23.336 10.238 10.631 1.00 104.45 63 GLU C C 1
ATOM 2671 O O . GLU C 1 63 ? 23.752 9.362 9.870 1.00 109.92 63 GLU C O 1
ATOM 2683 N N . HIS D 1 7 ? 35.184 37.206 11.271 1.00 110.18 7 HIS D N 1
ATOM 2684 C CA . HIS D 1 7 ? 33.884 37.100 11.925 1.00 106.16 7 HIS D CA 1
ATOM 2685 C C . HIS D 1 7 ? 33.337 38.463 12.325 1.00 97.31 7 HIS D C 1
ATOM 2686 O O . HIS D 1 7 ? 33.979 39.210 13.062 1.00 101.65 7 HIS D O 1
ATOM 2717 N N . ILE D 1 9 ? 29.179 40.849 12.303 1.00 46.03 9 ILE D N 1
ATOM 2718 C CA . ILE D 1 9 ? 27.736 40.829 12.104 1.00 41.53 9 ILE D CA 1
ATOM 2719 C C . ILE D 1 9 ? 27.340 41.701 10.924 1.00 46.40 9 ILE D C 1
ATOM 2720 O O . ILE D 1 9 ? 27.900 42.780 10.724 1.00 53.53 9 ILE D O 1
ATOM 2736 N N . PHE D 1 10 ? 26.364 41.227 10.155 1.00 36.96 10 PHE D N 1
ATOM 2737 C CA . PHE D 1 10 ? 25.848 41.961 9.006 1.00 43.37 10 PHE D CA 1
ATOM 2738 C C . PHE D 1 10 ? 24.360 42.204 9.179 1.00 40.92 10 PHE D C 1
ATOM 2739 O O . PHE D 1 10 ? 23.660 41.383 9.767 1.00 41.73 10 PHE D O 1
ATOM 2756 N N . LYS D 1 11 ? 23.891 43.340 8.674 1.00 41.42 11 LYS D N 1
ATOM 2757 C CA . LYS D 1 11 ? 22.465 43.641 8.621 1.00 41.57 11 LYS D CA 1
ATOM 2758 C C . LYS D 1 11 ? 21.985 43.459 7.184 1.00 41.59 11 LYS D C 1
ATOM 2759 O O . LYS D 1 11 ? 22.480 44.117 6.269 1.00 42.49 11 LYS D O 1
ATOM 2778 N N . VAL D 1 12 ? 21.026 42.559 6.996 1.00 42.64 12 VAL D N 1
ATOM 2779 C CA . VAL D 1 12 ? 20.554 42.191 5.669 1.00 46.76 12 VAL D CA 1
ATOM 2780 C C . VAL D 1 12 ? 19.132 42.678 5.440 1.00 47.16 12 VAL D C 1
ATOM 2781 O O . VAL D 1 12 ? 18.214 42.242 6.123 1.00 52.18 12 VAL D O 1
ATOM 2794 N N . PHE D 1 13 ? 18.956 43.578 4.475 1.00 39.36 13 PHE D N 1
ATOM 2795 C CA . PHE D 1 13 ? 17.626 44.021 4.069 1.00 41.23 13 PHE D CA 1
ATOM 2796 C C . PHE D 1 13 ? 17.086 43.072 3.002 1.00 46.73 13 PHE D C 1
ATOM 2797 O O . PHE D 1 13 ? 17.793 42.740 2.051 1.00 52.11 13 PHE D O 1
ATOM 2814 N N . TYR D 1 14 ? 15.839 42.638 3.155 1.00 44.17 14 TYR D N 1
ATOM 2815 C CA . TYR D 1 14 ? 15.281 41.640 2.253 1.00 45.69 14 TYR D CA 1
ATOM 2816 C C . TYR D 1 14 ? 13.759 41.637 2.226 1.00 55.02 14 TYR D C 1
ATOM 2817 O O . TYR D 1 14 ? 13.107 42.215 3.096 1.00 58.61 14 TYR D O 1
ATOM 2835 N N . GLN D 1 15 ? 13.214 40.959 1.217 1.00 64.55 15 GLN D N 1
ATOM 2836 C CA . GLN D 1 15 ? 11.774 40.846 1.007 1.00 66.91 15 GLN D CA 1
ATOM 2837 C C . GLN D 1 15 ? 11.361 39.377 0.947 1.00 71.39 15 GLN D C 1
ATOM 2838 O O . GLN D 1 15 ? 12.200 38.495 0.772 1.00 70.41 15 GLN D O 1
ATOM 2852 N N . GLU D 1 16 ? 10.064 39.125 1.090 1.00 84.93 16 GLU D N 1
ATOM 2853 C CA . GLU D 1 16 ? 9.509 37.787 0.911 1.00 92.11 16 GLU D CA 1
ATOM 2854 C C . GLU D 1 16 ? 8.980 37.631 -0.510 1.00 95.77 16 GLU D C 1
ATOM 2855 O O . GLU D 1 16 ? 8.654 38.618 -1.167 1.00 100.15 16 GLU D O 1
ATOM 2867 N N . ASP D 1 17 ? 8.898 36.393 -0.982 1.00 92.42 17 ASP D N 1
ATOM 2868 C CA . ASP D 1 17 ? 8.373 36.125 -2.316 1.00 93.84 17 ASP D CA 1
ATOM 2869 C C . ASP D 1 17 ? 6.861 36.311 -2.347 1.00 95.98 17 ASP D C 1
ATOM 2870 O O . ASP D 1 17 ? 6.244 36.268 -3.412 1.00 102.47 17 ASP D O 1
ATOM 2879 N N . LYS D 1 26 ? 7.186 45.780 1.594 1.00 96.12 26 LYS D N 1
ATOM 2880 C CA . LYS D 1 26 ? 7.688 46.046 2.937 1.00 92.62 26 LYS D CA 1
ATOM 2881 C C . LYS D 1 26 ? 9.056 45.400 3.147 1.00 87.28 26 LYS D C 1
ATOM 2882 O O . LYS D 1 26 ? 9.295 44.275 2.708 1.00 89.24 26 LYS D O 1
ATOM 2900 N N . THR D 1 27 ? 9.945 46.114 3.833 1.00 76.13 27 THR D N 1
ATOM 2901 C CA . THR D 1 27 ? 11.325 45.670 4.001 1.00 66.03 27 THR D CA 1
ATOM 2902 C C . THR D 1 27 ? 11.571 45.087 5.388 1.00 62.33 27 THR D C 1
ATOM 2903 O O . THR D 1 27 ? 11.384 45.760 6.400 1.00 63.66 27 THR D O 1
ATOM 2914 N N . LYS D 1 28 ? 11.993 43.828 5.416 1.00 53.69 28 LYS D N 1
ATOM 2915 C CA . LYS D 1 28 ? 12.384 43.162 6.649 1.00 47.00 28 LYS D CA 1
ATOM 2916 C C . LYS D 1 28 ? 13.900 43.215 6.800 1.00 46.73 28 LYS D C 1
ATOM 2917 O O . LYS D 1 28 ? 14.610 43.522 5.842 1.00 47.41 28 LYS D O 1
ATOM 2936 N N . THR D 1 29 ? 14.393 42.924 8.001 1.00 36.22 29 THR D N 1
ATOM 2937 C CA . THR D 1 29 ? 15.830 42.944 8.260 1.00 34.53 29 THR D CA 1
ATOM 2938 C C . THR D 1 29 ? 16.273 41.686 8.989 1.00 41.99 29 THR D C 1
ATOM 2939 O O . THR D 1 29 ? 15.529 41.130 9.802 1.00 37.12 29 THR D O 1
ATOM 2967 N N . TYR D 1 31 ? 19.767 40.069 11.087 1.00 32.86 31 TYR D N 1
ATOM 2968 C CA . TYR D 1 31 ? 21.103 40.240 11.634 1.00 33.32 31 TYR D CA 1
ATOM 2969 C C . TYR D 1 31 ? 21.782 38.877 11.682 1.00 40.58 31 TYR D C 1
ATOM 2970 O O . TYR D 1 31 ? 21.267 37.939 12.291 1.00 44.34 31 TYR D O 1
ATOM 2988 N N . ILE D 1 32 ? 22.926 38.766 11.009 1.00 36.82 32 ILE D N 1
ATOM 2989 C CA . ILE D 1 32 ? 23.569 37.475 10.808 1.00 34.83 32 ILE D CA 1
ATOM 2990 C C . ILE D 1 32 ? 25.089 37.557 10.902 1.00 40.37 32 ILE D C 1
ATOM 2991 O O . ILE D 1 32 ? 25.701 38.558 10.523 1.00 37.00 32 ILE D O 1
ATOM 3007 N N . GLU D 1 33 ? 25.684 36.491 11.428 1.00 44.96 33 GLU D N 1
ATOM 3008 C CA . GLU D 1 33 ? 27.128 36.398 11.572 1.00 48.25 33 GLU D CA 1
ATOM 3009 C C . GLU D 1 33 ? 27.711 35.663 10.376 1.00 50.78 33 GLU D C 1
ATOM 3010 O O . GLU D 1 33 ? 27.193 34.625 9.966 1.00 51.60 33 GLU D O 1
ATOM 3022 N N . ALA D 1 34 ? 28.784 36.208 9.816 1.00 49.98 34 ALA D N 1
ATOM 3023 C CA . ALA D 1 34 ? 29.444 35.592 8.674 1.00 55.93 34 ALA D CA 1
ATOM 3024 C C . ALA D 1 34 ? 30.826 36.196 8.472 1.00 57.17 34 ALA D C 1
ATOM 3025 O O . ALA D 1 34 ? 31.211 37.133 9.173 1.00 57.07 34 ALA D O 1
ATOM 3032 N N . GLU D 1 35 ? 31.564 35.657 7.509 1.00 63.04 35 GLU D N 1
ATOM 3033 C CA . GLU D 1 35 ? 32.925 36.105 7.237 1.00 66.14 35 GLU D CA 1
ATOM 3034 C C . GLU D 1 35 ? 32.933 37.322 6.322 1.00 63.64 35 GLU D C 1
ATOM 3035 O O . GLU D 1 35 ? 33.832 38.158 6.397 1.00 64.12 35 GLU D O 1
ATOM 3047 N N . SER D 1 36 ? 31.922 37.416 5.464 1.00 64.82 36 SER D N 1
ATOM 3048 C CA . SER D 1 36 ? 31.854 38.477 4.464 1.00 68.96 36 SER D CA 1
ATOM 3049 C C . SER D 1 36 ? 30.476 38.544 3.826 1.00 65.61 36 SER D C 1
ATOM 3050 O O . SER D 1 36 ? 29.615 37.706 4.101 1.00 64.47 36 SER D O 1
ATOM 3058 N N . GLU D 1 37 ? 30.276 39.540 2.968 1.00 66.24 37 GLU D N 1
ATOM 3059 C CA . GLU D 1 37 ? 29.014 39.690 2.259 1.00 65.52 37 GLU D CA 1
ATOM 3060 C C . GLU D 1 37 ? 28.698 38.410 1.498 1.00 67.90 37 GLU D C 1
ATOM 3061 O O . GLU D 1 37 ? 27.588 37.888 1.588 1.00 67.31 37 GLU D O 1
ATOM 3073 N N . ARG D 1 38 ? 29.687 37.900 0.768 1.00 68.01 38 ARG D N 1
ATOM 3074 C CA . ARG D 1 38 ? 29.512 36.689 -0.025 1.00 69.64 38 ARG D CA 1
ATOM 3075 C C . ARG D 1 38 ? 29.067 35.529 0.852 1.00 71.16 38 ARG D C 1
ATOM 3076 O O . ARG D 1 38 ? 28.147 34.791 0.500 1.00 70.17 38 ARG D O 1
ATOM 3097 N N . ASP D 1 39 ? 29.720 35.382 1.999 1.00 70.81 39 ASP D N 1
ATOM 3098 C CA . ASP D 1 39 ? 29.412 34.299 2.919 1.00 72.42 39 ASP D CA 1
ATOM 3099 C C . ASP D 1 39 ? 27.961 34.384 3.393 1.00 70.69 39 ASP D C 1
ATOM 3100 O O . ASP D 1 39 ? 27.319 33.360 3.630 1.00 71.73 39 ASP D O 1
ATOM 3109 N N . VAL D 1 40 ? 27.445 35.605 3.521 1.00 57.43 40 VAL D N 1
ATOM 3110 C CA . VAL D 1 40 ? 26.052 35.801 3.902 1.00 52.46 40 VAL D CA 1
ATOM 3111 C C . VAL D 1 40 ? 25.144 35.263 2.800 1.00 53.07 40 VAL D C 1
ATOM 3112 O O . VAL D 1 40 ? 24.200 34.523 3.071 1.00 55.81 40 VAL D O 1
ATOM 3125 N N . ARG D 1 41 ? 25.435 35.632 1.557 1.00 57.30 41 ARG D N 1
ATOM 3126 C CA . ARG D 1 41 ? 24.641 35.162 0.425 1.00 60.97 41 ARG D CA 1
ATOM 3127 C C . ARG D 1 41 ? 24.651 33.638 0.364 1.00 61.43 41 ARG D C 1
ATOM 3128 O O . ARG D 1 41 ? 23.630 33.014 0.082 1.00 59.61 41 ARG D O 1
ATOM 3149 N N . ARG D 1 42 ? 25.802 33.043 0.656 1.00 71.49 42 ARG D N 1
ATOM 3150 C CA . ARG D 1 42 ? 25.933 31.592 0.670 1.00 77.18 42 ARG D CA 1
ATOM 3151 C C . ARG D 1 42 ? 25.029 30.971 1.735 1.00 78.99 42 ARG D C 1
ATOM 3152 O O . ARG D 1 42 ? 24.310 30.009 1.462 1.00 80.37 42 ARG D O 1
ATOM 3173 N N . LYS D 1 43 ? 25.064 31.525 2.945 1.00 63.97 43 LYS D N 1
ATOM 3174 C CA . LYS D 1 43 ? 24.255 31.009 4.045 1.00 64.23 43 LYS D CA 1
ATOM 3175 C C . LYS D 1 43 ? 22.767 31.139 3.747 1.00 64.51 43 LYS D C 1
ATOM 3176 O O . LYS D 1 43 ? 21.979 30.250 4.072 1.00 66.71 43 LYS D O 1
ATOM 3195 N N . LEU D 1 44 ? 22.387 32.252 3.127 1.00 57.19 44 LEU D N 1
ATOM 3196 C CA . LEU D 1 44 ? 20.980 32.539 2.874 1.00 55.23 44 LEU D CA 1
ATOM 3197 C C . LEU D 1 44 ? 20.509 31.986 1.534 1.00 60.55 44 LEU D C 1
ATOM 3198 O O . LEU D 1 44 ? 19.317 32.027 1.233 1.00 63.15 44 LEU D O 1
ATOM 3214 N N . GLU D 1 45 ? 21.436 31.464 0.736 1.00 75.54 45 GLU D N 1
ATOM 3215 C CA . GLU D 1 45 ? 21.081 30.904 -0.563 1.00 83.62 45 GLU D CA 1
ATOM 3216 C C . GLU D 1 45 ? 20.034 29.811 -0.401 1.00 83.46 45 GLU D C 1
ATOM 3217 O O . GLU D 1 45 ? 20.164 28.937 0.456 1.00 85.34 45 GLU D O 1
ATOM 3229 N N . GLY D 1 46 ? 18.986 29.886 -1.214 1.00 74.44 46 GLY D N 1
ATOM 3230 C CA . GLY D 1 46 ? 17.959 28.863 -1.232 1.00 75.08 46 GLY D CA 1
ATOM 3231 C C . GLY D 1 46 ? 16.675 29.274 -0.537 1.00 74.42 46 GLY D C 1
ATOM 3232 O O . GLY D 1 46 ? 15.606 28.753 -0.847 1.00 81.07 46 GLY D O 1
ATOM 3236 N N . ARG D 1 47 ? 16.773 30.205 0.405 1.00 70.25 47 ARG D N 1
ATOM 3237 C CA . ARG D 1 47 ? 15.602 30.648 1.154 1.00 71.44 47 ARG D CA 1
ATOM 3238 C C . ARG D 1 47 ? 14.649 31.470 0.292 1.00 73.64 47 ARG D C 1
ATOM 3239 O O . ARG D 1 47 ? 15.080 32.125 -0.656 1.00 71.53 47 ARG D O 1
ATOM 3260 N N . PRO D 1 48 ? 13.349 31.467 0.643 1.00 90.40 48 PRO D N 1
ATOM 3261 C CA . PRO D 1 48 ? 12.318 32.168 -0.132 1.00 94.81 48 PRO D CA 1
ATOM 3262 C C . PRO D 1 48 ? 12.356 33.685 0.059 1.00 88.72 48 PRO D C 1
ATOM 3263 O O . PRO D 1 48 ? 11.314 34.323 0.217 1.00 90.87 48 PRO D O 1
ATOM 3274 N N . ILE D 1 49 ? 13.556 34.254 0.027 1.00 75.09 49 ILE D N 1
ATOM 3275 C CA . ILE D 1 49 ? 13.738 35.680 0.241 1.00 70.92 49 ILE D CA 1
ATOM 3276 C C . ILE D 1 49 ? 14.569 36.290 -0.873 1.00 65.82 49 ILE D C 1
ATOM 3277 O O . ILE D 1 49 ? 15.214 35.578 -1.645 1.00 66.78 49 ILE D O 1
ATOM 3293 N N . ASN D 1 50 ? 14.549 37.615 -0.941 1.00 64.88 50 ASN D N 1
ATOM 3294 C CA . ASN D 1 50 ? 15.317 38.351 -1.929 1.00 65.49 50 ASN D CA 1
ATOM 3295 C C . ASN D 1 50 ? 16.091 39.484 -1.264 1.00 60.27 50 ASN D C 1
ATOM 3296 O O . ASN D 1 50 ? 15.505 40.419 -0.722 1.00 54.94 50 ASN D O 1
ATOM 3307 N N . ILE D 1 51 ? 17.414 39.384 -1.306 1.00 61.81 51 ILE D N 1
ATOM 3308 C CA . ILE D 1 51 ? 18.285 40.352 -0.651 1.00 61.93 51 ILE D CA 1
ATOM 3309 C C . ILE D 1 51 ? 18.319 41.659 -1.433 1.00 57.60 51 ILE D C 1
ATOM 3310 O O . ILE D 1 51 ? 18.399 41.648 -2.659 1.00 56.54 51 ILE D O 1
ATOM 3326 N N . GLU D 1 52 ? 18.263 42.779 -0.716 1.00 54.17 52 GLU D N 1
ATOM 3327 C CA . GLU D 1 52 ? 18.312 44.104 -1.335 1.00 52.81 52 GLU D CA 1
ATOM 3328 C C . GLU D 1 52 ? 19.602 44.834 -0.987 1.00 51.91 52 GLU D C 1
ATOM 3329 O O . GLU D 1 52 ? 20.049 45.703 -1.729 1.00 57.36 52 GLU D O 1
ATOM 3341 N N . TYR D 1 53 ? 20.194 44.485 0.149 1.00 61.19 53 TYR D N 1
ATOM 3342 C CA . TYR D 1 53 ? 21.425 45.127 0.589 1.00 56.21 53 TYR D CA 1
ATOM 3343 C C . TYR D 1 53 ? 22.017 44.379 1.773 1.00 51.37 53 TYR D C 1
ATOM 3344 O O . TYR D 1 53 ? 21.294 43.726 2.525 1.00 54.45 53 TYR D O 1
ATOM 3362 N N . ILE D 1 54 ? 23.333 44.474 1.924 1.00 48.66 54 ILE D N 1
ATOM 3363 C CA . ILE D 1 54 ? 24.037 43.853 3.038 1.00 50.91 54 ILE D CA 1
ATOM 3364 C C . ILE D 1 54 ? 24.958 44.870 3.702 1.00 53.54 54 ILE D C 1
ATOM 3365 O O . ILE D 1 54 ? 25.914 45.335 3.087 1.00 51.60 54 ILE D O 1
ATOM 3381 N N . GLN D 1 55 ? 24.665 45.191 4.962 1.00 51.52 55 GLN D N 1
ATOM 3382 C CA . GLN D 1 55 ? 25.392 46.221 5.706 1.00 56.44 55 GLN D CA 1
ATOM 3383 C C . GLN D 1 55 ? 26.303 45.625 6.783 1.00 53.86 55 GLN D C 1
ATOM 3384 O O . GLN D 1 55 ? 25.816 45.005 7.727 1.00 56.36 55 GLN D O 1
ATOM 3398 N N . PRO D 1 56 ? 27.628 45.812 6.653 1.00 57.45 56 PRO D N 1
ATOM 3399 C CA . PRO D 1 56 ? 28.514 45.398 7.748 1.00 57.65 56 PRO D CA 1
ATOM 3400 C C . PRO D 1 56 ? 28.312 46.266 8.986 1.00 60.50 56 PRO D C 1
ATOM 3401 O O . PRO D 1 56 ? 28.142 47.478 8.845 1.00 63.01 56 PRO D O 1
ATOM 3412 N N . LEU D 1 57 ? 28.334 45.657 10.170 1.00 53.85 57 LEU D N 1
ATOM 3413 C CA . LEU D 1 57 ? 28.128 46.383 11.424 1.00 54.61 57 LEU D CA 1
ATOM 3414 C C . LEU D 1 57 ? 29.361 46.342 12.315 1.00 57.22 57 LEU D C 1
ATOM 3415 O O . LEU D 1 57 ? 29.701 45.295 12.867 1.00 62.12 57 LEU D O 1
ATOM 3431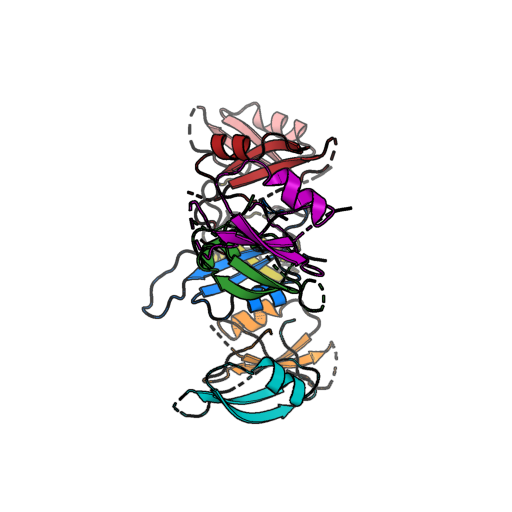 N N . GLU D 1 58 ? 30.020 47.485 12.469 1.00 56.90 58 GLU D N 1
ATOM 3432 C CA . GLU D 1 58 ? 31.154 47.586 13.381 1.00 63.53 58 GLU D CA 1
ATOM 3433 C C . GLU D 1 58 ? 30.692 47.543 14.840 1.00 60.83 58 GLU D C 1
ATOM 3434 O O . GLU D 1 58 ? 29.681 48.143 15.200 1.00 56.38 58 GLU D O 1
ATOM 3446 N N . GLY D 1 59 ? 31.434 46.822 15.673 1.00 61.24 59 GLY D N 1
ATOM 3447 C CA . GLY D 1 59 ? 31.153 46.768 17.097 1.00 63.35 59 GLY D CA 1
ATOM 3448 C C . GLY D 1 59 ? 29.829 46.116 17.454 1.00 59.62 59 GLY D C 1
ATOM 3449 O O . GLY D 1 59 ? 29.361 46.243 18.586 1.00 60.93 59 GLY D O 1
ATOM 3453 N N . ALA D 1 60 ? 29.225 45.419 16.495 1.00 41.95 60 ALA D N 1
ATOM 3454 C CA . ALA D 1 60 ? 27.961 44.724 16.719 1.00 38.80 60 ALA D CA 1
ATOM 3455 C C . ALA D 1 60 ? 28.211 43.298 17.182 1.00 38.84 60 ALA D C 1
ATOM 3456 O O . ALA D 1 60 ? 29.236 42.705 16.850 1.00 44.57 60 ALA D O 1
ATOM 3463 N N . HIS D 1 61 ? 27.267 42.751 17.944 1.00 37.23 61 HIS D N 1
ATOM 3464 C CA . HIS D 1 61 ? 27.394 41.403 18.490 1.00 37.73 61 HIS D CA 1
ATOM 3465 C C . HIS D 1 61 ? 26.061 40.686 18.551 1.00 35.66 61 HIS D C 1
ATOM 3466 O O . HIS D 1 61 ? 25.006 41.307 18.508 1.00 34.00 61 HIS D O 1
ATOM 3481 N N . LEU D 1 62 ? 26.124 39.366 18.654 1.00 36.36 62 LEU D N 1
ATOM 3482 C CA . LEU D 1 62 ? 24.956 38.563 18.974 1.00 35.49 62 LEU D CA 1
ATOM 3483 C C . LEU D 1 62 ? 25.104 38.074 20.410 1.00 37.25 62 LEU D C 1
ATOM 3484 O O . LEU D 1 62 ? 26.154 38.265 21.019 1.00 39.17 62 LEU D O 1
ATOM 3500 N N . GLU D 1 63 ? 24.060 37.446 20.943 1.00 45.29 63 GLU D N 1
ATOM 3501 C CA . GLU D 1 63 ? 24.015 37.118 22.364 1.00 47.50 63 GLU D CA 1
ATOM 3502 C C . GLU D 1 63 ? 25.188 36.238 22.785 1.00 50.98 63 GLU D C 1
ATOM 3503 O O . GLU D 1 63 ? 25.815 36.486 23.814 1.00 44.30 63 GLU D O 1
ATOM 3515 N N . TYR D 1 64 ? 25.485 35.221 21.982 1.00 50.20 64 TYR D N 1
ATOM 3516 C CA . TYR D 1 64 ? 26.550 34.275 22.297 1.00 54.65 64 TYR D CA 1
ATOM 3517 C C . TYR D 1 64 ? 27.613 34.247 21.209 1.00 61.33 64 TYR D C 1
ATOM 3518 O O . TYR D 1 64 ? 27.307 34.060 20.033 1.00 59.98 64 TYR D O 1
ATOM 3536 N N . GLU D 1 65 ? 28.865 34.424 21.619 1.00 76.07 65 GLU D N 1
ATOM 3537 C CA . GLU D 1 65 ? 29.993 34.413 20.697 1.00 80.89 65 GLU D CA 1
ATOM 3538 C C . GLU D 1 65 ? 31.138 33.585 21.265 1.00 87.39 65 GLU D C 1
ATOM 3539 O O . GLU D 1 65 ? 31.299 33.481 22.483 1.00 88.32 65 GLU D O 1
ATOM 3552 N N . HIS E 1 6 ? 3.919 11.263 9.777 1.00 126.00 6 HIS E N 1
ATOM 3553 C CA . HIS E 1 6 ? 4.538 11.685 11.029 1.00 122.10 6 HIS E CA 1
ATOM 3554 C C . HIS E 1 6 ? 5.937 11.095 11.165 1.00 120.29 6 HIS E C 1
ATOM 3555 O O . HIS E 1 6 ? 6.318 10.202 10.408 1.00 121.00 6 HIS E O 1
ATOM 3569 N N . HIS E 1 7 ? 6.696 11.599 12.133 1.00 126.53 7 HIS E N 1
ATOM 3570 C CA . HIS E 1 7 ? 8.013 11.055 12.444 1.00 124.23 7 HIS E CA 1
ATOM 3571 C C . HIS E 1 7 ? 8.307 11.183 13.935 1.00 117.52 7 HIS E C 1
ATOM 3572 O O . HIS E 1 7 ? 7.717 12.011 14.627 1.00 122.19 7 HIS E O 1
ATOM 3604 N N . ILE E 1 9 ? 11.588 10.277 17.175 1.00 66.37 9 ILE E N 1
ATOM 3605 C CA . ILE E 1 9 ? 13.018 10.109 17.409 1.00 63.38 9 ILE E CA 1
ATOM 3606 C C . ILE E 1 9 ? 13.282 8.900 18.301 1.00 59.97 9 ILE E C 1
ATOM 3607 O O . ILE E 1 9 ? 12.571 8.671 19.279 1.00 62.79 9 ILE E O 1
ATOM 3623 N N . PHE E 1 10 ? 14.306 8.129 17.944 1.00 57.60 10 PHE E N 1
ATOM 3624 C CA . PHE E 1 10 ? 14.654 6.908 18.663 1.00 54.40 10 PHE E CA 1
ATOM 3625 C C . PHE E 1 10 ? 16.094 6.941 19.156 1.00 50.12 10 PHE E C 1
ATOM 3626 O O . PHE E 1 10 ? 16.983 7.452 18.475 1.00 52.40 10 PHE E O 1
ATOM 3643 N N . LYS E 1 11 ? 16.314 6.391 20.344 1.00 54.46 11 LYS E N 1
ATOM 3644 C CA . LYS E 1 11 ? 17.659 6.226 20.874 1.00 52.74 11 LYS E CA 1
ATOM 3645 C C . LYS E 1 11 ? 18.099 4.800 20.590 1.00 48.34 11 LYS E C 1
ATOM 3646 O O . LYS E 1 11 ? 17.443 3.846 21.006 1.00 50.95 11 LYS E O 1
ATOM 3665 N N . VAL E 1 12 ? 19.202 4.665 19.860 1.00 48.79 12 VAL E N 1
ATOM 3666 C CA . VAL E 1 12 ? 19.690 3.360 19.435 1.00 51.85 12 VAL E CA 1
ATOM 3667 C C . VAL E 1 12 ? 20.979 2.996 20.155 1.00 48.62 12 VAL E C 1
ATOM 3668 O O . VAL E 1 12 ? 22.026 3.587 19.905 1.00 49.54 12 VAL E O 1
ATOM 3681 N N . PHE E 1 13 ? 20.896 2.018 21.047 1.00 48.97 13 PHE E N 1
ATOM 3682 C CA . PHE E 1 13 ? 22.083 1.462 21.677 1.00 49.97 13 PHE E CA 1
ATOM 3683 C C . PHE E 1 13 ? 22.700 0.463 20.718 1.00 52.45 13 PHE E C 1
ATOM 3684 O O . PHE E 1 13 ? 22.008 -0.432 20.239 1.00 53.73 13 PHE E O 1
ATOM 3701 N N . TYR E 1 14 ? 23.991 0.601 20.439 1.00 53.66 14 TYR E N 1
ATOM 3702 C CA . TYR E 1 14 ? 24.634 -0.280 19.473 1.00 56.51 14 TYR E CA 1
ATOM 3703 C C . TYR E 1 14 ? 26.114 -0.493 19.747 1.00 58.57 14 TYR E C 1
ATOM 3704 O O . TYR E 1 14 ? 26.741 0.258 20.492 1.00 58.94 14 TYR E O 1
ATOM 3722 N N . GLN E 1 15 ? 26.653 -1.537 19.127 1.00 69.16 15 GLN E N 1
ATOM 3723 C CA . GLN E 1 15 ? 28.060 -1.883 19.231 1.00 76.02 15 GLN E CA 1
ATOM 3724 C C . GLN E 1 15 ? 28.654 -1.943 17.826 1.00 80.05 15 GLN E C 1
ATOM 3725 O O . GLN E 1 15 ? 27.941 -2.209 16.858 1.00 76.65 15 GLN E O 1
ATOM 3739 N N . GLU E 1 16 ? 29.953 -1.686 17.717 1.00 88.40 16 GLU E N 1
ATOM 3740 C CA . GLU E 1 16 ? 30.660 -1.818 16.446 1.00 90.82 16 GLU E CA 1
ATOM 3741 C C . GLU E 1 16 ? 31.359 -3.171 16.371 1.00 94.62 16 GLU E C 1
ATOM 3742 O O . GLU E 1 16 ? 31.167 -4.025 17.237 1.00 95.35 16 GLU E O 1
ATOM 3754 N N . ASP E 1 17 ? 32.164 -3.366 15.332 1.00 101.40 17 ASP E N 1
ATOM 3755 C CA . ASP E 1 17 ? 32.888 -4.617 15.151 1.00 104.20 17 ASP E CA 1
ATOM 3756 C C . ASP E 1 17 ? 34.029 -4.450 14.154 1.00 110.10 17 ASP E C 1
ATOM 3757 O O . ASP E 1 17 ? 35.196 -4.372 14.541 1.00 113.37 17 ASP E O 1
ATOM 3766 N N . THR E 1 27 ? 29.975 0.531 24.281 1.00 74.07 27 THR E N 1
ATOM 3767 C CA . THR E 1 27 ? 28.625 0.709 23.757 1.00 71.43 27 THR E CA 1
ATOM 3768 C C . THR E 1 27 ? 28.357 2.164 23.402 1.00 65.66 27 THR E C 1
ATOM 3769 O O . THR E 1 27 ? 28.404 3.043 24.261 1.00 64.85 27 THR E O 1
ATOM 3780 N N . LYS E 1 28 ? 28.065 2.400 22.128 1.00 57.06 28 LYS E N 1
ATOM 3781 C CA . LYS E 1 28 ? 27.782 3.738 21.629 1.00 55.21 28 LYS E CA 1
ATOM 3782 C C . LYS E 1 28 ? 26.278 3.934 21.463 1.00 52.26 28 LYS E C 1
ATOM 3783 O O . LYS E 1 28 ? 25.511 2.971 21.513 1.00 51.95 28 LYS E O 1
ATOM 3802 N N . THR E 1 29 ? 25.863 5.181 21.262 1.00 50.90 29 THR E N 1
ATOM 3803 C CA . THR E 1 29 ? 24.451 5.508 21.100 1.00 48.90 29 THR E CA 1
ATOM 3804 C C . THR E 1 29 ? 24.231 6.380 19.872 1.00 49.23 29 THR E C 1
ATOM 3805 O O . THR E 1 29 ? 25.138 7.085 19.423 1.00 50.59 29 THR E O 1
ATOM 3833 N N . TYR E 1 31 ? 21.035 8.884 17.969 1.00 48.39 31 TYR E N 1
ATOM 3834 C CA . TYR E 1 31 ? 19.713 9.506 17.949 1.00 48.04 31 TYR E CA 1
ATOM 3835 C C . TYR E 1 31 ? 19.301 9.756 16.512 1.00 50.14 31 TYR E C 1
ATOM 3836 O O . TYR E 1 31 ? 20.006 10.434 15.760 1.00 54.37 31 TYR E O 1
ATOM 3854 N N . ILE E 1 32 ? 18.154 9.207 16.135 1.00 50.62 32 ILE E N 1
ATOM 3855 C CA . ILE E 1 32 ? 17.761 9.169 14.736 1.00 53.22 32 ILE E CA 1
ATOM 3856 C C . ILE E 1 32 ? 16.258 9.332 14.563 1.00 54.14 32 ILE E C 1
ATOM 3857 O O . ILE E 1 32 ? 15.465 8.761 15.310 1.00 53.09 32 ILE E O 1
ATOM 3873 N N . GLU E 1 33 ? 15.880 10.129 13.570 1.00 68.73 33 GLU E N 1
ATOM 3874 C CA . GLU E 1 33 ? 14.481 10.310 13.211 1.00 72.12 33 GLU E CA 1
ATOM 3875 C C . GLU E 1 33 ? 13.995 9.117 12.396 1.00 69.15 33 GLU E C 1
ATOM 3876 O O . GLU E 1 33 ? 14.705 8.625 11.519 1.00 72.50 33 GLU E O 1
ATOM 3888 N N . ALA E 1 34 ? 12.789 8.649 12.701 1.00 61.25 34 ALA E N 1
ATOM 3889 C CA . ALA E 1 34 ? 12.186 7.539 11.975 1.00 63.92 34 ALA E CA 1
ATOM 3890 C C . ALA E 1 34 ? 10.712 7.394 12.333 1.00 65.34 34 ALA E C 1
ATOM 3891 O O . ALA E 1 34 ? 10.203 8.099 13.205 1.00 64.01 34 ALA E O 1
ATOM 3898 N N . GLU E 1 35 ? 10.042 6.459 11.664 1.00 78.83 35 GLU E N 1
ATOM 3899 C CA . GLU E 1 35 ? 8.599 6.285 11.803 1.00 84.29 35 GLU E CA 1
ATOM 3900 C C . GLU E 1 35 ? 8.243 5.036 12.612 1.00 83.51 35 GLU E C 1
ATOM 3901 O O . GLU E 1 35 ? 7.103 4.881 13.049 1.00 87.34 35 GLU E O 1
ATOM 3913 N N . SER E 1 36 ? 9.217 4.154 12.817 1.00 78.45 36 SER E N 1
ATOM 3914 C CA . SER E 1 36 ? 8.994 2.939 13.599 1.00 77.87 36 SER E CA 1
ATOM 3915 C C . SER E 1 36 ? 10.311 2.272 13.979 1.00 74.66 36 SER E C 1
ATOM 3916 O O . SER E 1 36 ? 11.368 2.615 13.448 1.00 71.87 36 SER E O 1
ATOM 3924 N N . GLU E 1 37 ? 10.241 1.312 14.897 1.00 72.87 37 GLU E N 1
ATOM 3925 C CA . GLU E 1 37 ? 11.421 0.552 15.287 1.00 70.60 37 GLU E CA 1
ATOM 3926 C C . GLU E 1 37 ? 11.930 -0.287 14.121 1.00 70.19 37 GLU E C 1
ATOM 3927 O O . GLU E 1 37 ? 13.132 -0.463 13.954 1.00 67.53 37 GLU E O 1
ATOM 3939 N N . ARG E 1 38 ? 11.017 -0.807 13.311 1.00 81.61 38 ARG E N 1
ATOM 3940 C CA . ARG E 1 38 ? 11.417 -1.594 12.152 1.00 86.33 38 ARG E CA 1
ATOM 3941 C C . ARG E 1 38 ? 12.144 -0.712 11.141 1.00 81.85 38 ARG E C 1
ATOM 3942 O O . ARG E 1 38 ? 13.027 -1.177 10.422 1.00 85.05 38 ARG E O 1
ATOM 3963 N N . ASP E 1 39 ? 11.788 0.569 11.109 1.00 72.61 39 ASP E N 1
ATOM 3964 C CA . ASP E 1 39 ? 12.363 1.499 10.142 1.00 73.05 39 ASP E CA 1
ATOM 3965 C C . ASP E 1 39 ? 13.825 1.815 10.448 1.00 69.87 39 ASP E C 1
ATOM 3966 O O . ASP E 1 39 ? 14.655 1.857 9.535 1.00 71.47 39 ASP E O 1
ATOM 3975 N N . VAL E 1 40 ? 14.139 2.046 11.724 1.00 65.92 40 VAL E N 1
ATOM 3976 C CA . VAL E 1 40 ? 15.506 2.380 12.116 1.00 63.30 40 VAL E CA 1
ATOM 3977 C C . VAL E 1 40 ? 16.416 1.188 11.859 1.00 64.75 40 VAL E C 1
ATOM 3978 O O . VAL E 1 40 ? 17.596 1.356 11.558 1.00 64.67 40 VAL E O 1
ATOM 3991 N N . ARG E 1 41 ? 15.865 -0.016 11.974 1.00 69.70 41 ARG E N 1
ATOM 3992 C CA . ARG E 1 41 ? 16.625 -1.216 11.663 1.00 76.92 41 ARG E CA 1
ATOM 3993 C C . ARG E 1 41 ? 17.010 -1.207 10.190 1.00 75.91 41 ARG E C 1
ATOM 3994 O O . ARG E 1 41 ? 18.165 -1.448 9.847 1.00 76.69 41 ARG E O 1
ATOM 4015 N N . ARG E 1 42 ? 16.043 -0.903 9.329 1.00 74.89 42 ARG E N 1
ATOM 4016 C CA . ARG E 1 42 ? 16.277 -0.873 7.885 1.00 78.98 42 ARG E CA 1
ATOM 4017 C C . ARG E 1 42 ? 17.254 0.234 7.509 1.00 77.77 42 ARG E C 1
ATOM 4018 O O . ARG E 1 42 ? 18.112 0.049 6.648 1.00 80.44 42 ARG E O 1
ATOM 4039 N N . LYS E 1 43 ? 17.119 1.383 8.163 1.00 74.89 43 LYS E N 1
ATOM 4040 C CA . LYS E 1 43 ? 18.024 2.504 7.939 1.00 73.27 43 LYS E CA 1
ATOM 4041 C C . LYS E 1 43 ? 19.460 2.118 8.284 1.00 74.42 43 LYS E C 1
ATOM 4042 O O . LYS E 1 43 ? 20.400 2.498 7.585 1.00 74.14 43 LYS E O 1
ATOM 4061 N N . LEU E 1 44 ? 19.615 1.349 9.359 1.00 70.05 44 LEU E N 1
ATOM 4062 C CA . LEU E 1 44 ? 20.927 0.892 9.807 1.00 69.57 44 LEU E CA 1
ATOM 4063 C C . LEU E 1 44 ? 21.292 -0.473 9.218 1.00 73.28 44 LEU E C 1
ATOM 4064 O O . LEU E 1 44 ? 22.419 -0.939 9.373 1.00 74.08 44 LEU E O 1
ATOM 4080 N N . GLU E 1 45 ? 20.343 -1.106 8.536 1.00 83.11 45 GLU E N 1
ATOM 4081 C CA . GLU E 1 45 ? 20.583 -2.407 7.924 1.00 88.15 45 GLU E CA 1
ATOM 4082 C C . GLU E 1 45 ? 21.742 -2.318 6.937 1.00 93.85 45 GLU E C 1
ATOM 4083 O O . GLU E 1 45 ? 21.693 -1.546 5.980 1.00 96.76 45 GLU E O 1
ATOM 4095 N N . GLY E 1 46 ? 22.786 -3.103 7.188 1.00 95.31 46 GLY E N 1
ATOM 4096 C CA . GLY E 1 46 ? 23.960 -3.127 6.332 1.00 96.16 46 GLY E CA 1
ATOM 4097 C C . GLY E 1 46 ? 25.176 -2.501 6.985 1.00 96.05 46 GLY E C 1
ATOM 4098 O O . GLY E 1 46 ? 26.310 -2.853 6.659 1.00 97.76 46 GLY E O 1
ATOM 4102 N N . ARG E 1 47 ? 24.944 -1.574 7.910 1.00 90.30 47 ARG E N 1
ATOM 4103 C CA . ARG E 1 47 ? 26.038 -0.878 8.578 1.00 89.46 47 ARG E CA 1
ATOM 4104 C C . ARG E 1 47 ? 26.898 -1.854 9.378 1.00 91.49 47 ARG E C 1
ATOM 4105 O O . ARG E 1 47 ? 26.419 -2.908 9.794 1.00 88.35 47 ARG E O 1
ATOM 4126 N N . PRO E 1 48 ? 28.177 -1.504 9.593 1.00 98.69 48 PRO E N 1
ATOM 4127 C CA . PRO E 1 48 ? 29.099 -2.364 10.340 1.00 101.86 48 PRO E CA 1
ATOM 4128 C C . PRO E 1 48 ? 28.924 -2.214 11.853 1.00 96.45 48 PRO E C 1
ATOM 4129 O O . PRO E 1 48 ? 29.892 -1.964 12.572 1.00 99.03 48 PRO E O 1
ATOM 4140 N N . ILE E 1 49 ? 27.689 -2.369 12.321 1.00 81.29 49 ILE E N 1
ATOM 4141 C CA . ILE E 1 49 ? 27.365 -2.218 13.737 1.00 73.05 49 ILE E CA 1
ATOM 4142 C C . ILE E 1 49 ? 26.387 -3.287 14.200 1.00 74.13 49 ILE E C 1
ATOM 4143 O O . ILE E 1 49 ? 25.846 -4.044 13.392 1.00 76.24 49 ILE E O 1
ATOM 4158 N N . ASN E 1 50 ? 26.158 -3.328 15.509 1.00 77.51 50 ASN E N 1
ATOM 4159 C CA . ASN E 1 50 ? 25.275 -4.313 16.112 1.00 77.67 50 ASN E CA 1
ATOM 4160 C C . ASN E 1 50 ? 24.331 -3.660 17.116 1.00 74.37 50 ASN E C 1
ATOM 4161 O O . ASN E 1 50 ? 24.760 -3.177 18.161 1.00 75.87 50 ASN E O 1
ATOM 4172 N N . ILE E 1 51 ? 23.044 -3.646 16.786 1.00 64.51 51 ILE E N 1
ATOM 4173 C CA . ILE E 1 51 ? 22.046 -2.988 17.617 1.00 61.31 51 ILE E CA 1
ATOM 4174 C C . ILE E 1 51 ? 21.707 -3.845 18.838 1.00 64.20 51 ILE E C 1
ATOM 4175 O O . ILE E 1 51 ? 21.459 -5.045 18.713 1.00 67.89 51 ILE E O 1
ATOM 4191 N N . GLU E 1 52 ? 21.698 -3.214 20.011 1.00 59.10 52 GLU E N 1
ATOM 4192 C CA . GLU E 1 52 ? 21.388 -3.893 21.269 1.00 59.57 52 GLU E CA 1
ATOM 4193 C C . GLU E 1 52 ? 19.971 -3.582 21.734 1.00 58.06 52 GLU E C 1
ATOM 4194 O O . GLU E 1 52 ? 19.281 -4.443 22.280 1.00 59.73 52 GLU E O 1
ATOM 4206 N N . TYR E 1 53 ? 19.550 -2.340 21.527 1.00 55.39 53 TYR E N 1
ATOM 4207 C CA . TYR E 1 53 ? 18.236 -1.900 21.969 1.00 54.21 53 TYR E CA 1
ATOM 4208 C C . TYR E 1 53 ? 17.830 -0.616 21.264 1.00 52.30 53 TYR E C 1
ATOM 4209 O O . TYR E 1 53 ? 18.667 0.240 20.973 1.00 51.01 53 TYR E O 1
ATOM 4227 N N . ILE E 1 54 ? 16.538 -0.501 20.983 1.00 52.72 54 ILE E N 1
ATOM 4228 C CA . ILE E 1 54 ? 15.980 0.693 20.370 1.00 51.57 54 ILE E CA 1
ATOM 4229 C C . ILE E 1 54 ? 14.954 1.274 21.325 1.00 50.59 54 ILE E C 1
ATOM 4230 O O . ILE E 1 54 ? 13.983 0.610 21.693 1.00 52.13 54 ILE E O 1
ATOM 4246 N N . GLN E 1 55 ? 15.190 2.518 21.725 1.00 53.22 55 GLN E N 1
ATOM 4247 C CA . GLN E 1 55 ? 14.367 3.194 22.715 1.00 50.37 55 GLN E CA 1
ATOM 4248 C C . GLN E 1 55 ? 13.620 4.362 22.080 1.00 51.34 55 GLN E C 1
ATOM 4249 O O . GLN E 1 55 ? 14.245 5.335 21.656 1.00 50.81 55 GLN E O 1
ATOM 4263 N N . PRO E 1 56 ? 12.283 4.277 22.005 1.00 53.63 56 PRO E N 1
ATOM 4264 C CA . PRO E 1 56 ? 11.541 5.446 21.522 1.00 58.01 56 PRO E CA 1
ATOM 4265 C C . PRO E 1 56 ? 11.565 6.583 22.535 1.00 55.37 56 PRO E C 1
ATOM 4266 O O . PRO E 1 56 ? 11.416 6.326 23.727 1.00 57.59 56 PRO E O 1
ATOM 4277 N N . LEU E 1 57 ? 11.760 7.813 22.065 1.00 61.87 57 LEU E N 1
ATOM 4278 C CA . LEU E 1 57 ? 11.792 8.985 22.937 1.00 63.34 57 LEU E CA 1
ATOM 4279 C C . LEU E 1 57 ? 10.557 9.855 22.738 1.00 69.60 57 LEU E C 1
ATOM 4280 O O . LEU E 1 57 ? 10.349 10.428 21.667 1.00 71.51 57 LEU E O 1
ATOM 4296 N N . GLU E 1 58 ? 9.746 9.951 23.786 1.00 75.33 58 GLU E N 1
ATOM 4297 C CA . GLU E 1 58 ? 8.509 10.716 23.742 1.00 80.56 58 GLU E CA 1
ATOM 4298 C C . GLU E 1 58 ? 8.806 12.210 23.778 1.00 77.65 58 GLU E C 1
ATOM 4299 O O . GLU E 1 58 ? 9.613 12.670 24.585 1.00 77.28 58 GLU E O 1
ATOM 4311 N N . GLY E 1 59 ? 8.161 12.958 22.889 1.00 70.46 59 GLY E N 1
ATOM 4312 C CA . GLY E 1 59 ? 8.249 14.408 22.890 1.00 67.23 59 GLY E CA 1
ATOM 4313 C C . GLY E 1 59 ? 9.650 14.949 22.678 1.00 60.17 59 GLY E C 1
ATOM 4314 O O . GLY E 1 59 ? 9.942 16.089 23.039 1.00 62.67 59 GLY E O 1
ATOM 4318 N N . ALA E 1 60 ? 10.522 14.131 22.100 1.00 52.14 60 ALA E N 1
ATOM 4319 C CA . ALA E 1 60 ? 11.878 14.562 21.786 1.00 51.00 60 ALA E CA 1
ATOM 4320 C C . ALA E 1 60 ? 11.883 15.299 20.455 1.00 53.81 60 ALA E C 1
ATOM 4321 O O . ALA E 1 60 ? 10.877 15.317 19.751 1.00 55.77 60 ALA E O 1
ATOM 4328 N N . HIS E 1 61 ? 13.019 15.903 20.117 1.00 63.32 61 HIS E N 1
ATOM 4329 C CA . HIS E 1 61 ? 13.186 16.595 18.844 1.00 67.57 61 HIS E CA 1
ATOM 4330 C C . HIS E 1 61 ? 14.634 16.498 18.389 1.00 65.06 61 HIS E C 1
ATOM 4331 O O . HIS E 1 61 ? 15.541 16.428 19.214 1.00 63.11 61 HIS E O 1
ATOM 4346 N N . LEU E 1 62 ? 14.850 16.483 17.077 1.00 56.51 62 LEU E N 1
ATOM 4347 C CA . LEU E 1 62 ? 16.200 16.540 16.529 1.00 56.77 62 LEU E CA 1
ATOM 4348 C C . LEU E 1 62 ? 16.451 17.911 15.934 1.00 60.03 62 LEU E C 1
ATOM 4349 O O . LEU E 1 62 ? 15.602 18.455 15.237 1.00 62.76 62 LEU E O 1
ATOM 4365 N N . GLU E 1 63 ? 17.622 18.465 16.222 1.00 60.27 63 GLU E N 1
ATOM 4366 C CA . GLU E 1 63 ? 18.013 19.762 15.696 1.00 63.86 63 GLU E CA 1
ATOM 4367 C C . GLU E 1 63 ? 19.275 19.597 14.855 1.00 65.22 63 GLU E C 1
ATOM 4368 O O . GLU E 1 63 ? 20.322 19.193 15.363 1.00 63.70 63 GLU E O 1
ATOM 4380 N N . TYR E 1 64 ? 19.167 19.899 13.564 1.00 68.57 64 TYR E N 1
ATOM 4381 C CA . TYR E 1 64 ? 20.288 19.718 12.645 1.00 70.57 64 TYR E CA 1
ATOM 4382 C C . TYR E 1 64 ? 21.154 20.971 12.577 1.00 74.08 64 TYR E C 1
ATOM 4383 O O . TYR E 1 64 ? 21.810 21.221 11.574 1.00 77.56 64 TYR E O 1
ATOM 4401 N N . GLU E 1 65 ? 21.152 21.739 13.664 1.00 102.47 65 GLU E N 1
ATOM 4402 C CA . GLU E 1 65 ? 22.013 22.910 13.820 1.00 113.71 65 GLU E CA 1
ATOM 4403 C C . GLU E 1 65 ? 21.614 24.025 12.862 1.00 121.28 65 GLU E C 1
ATOM 4404 O O . GLU E 1 65 ? 20.721 23.857 12.033 1.00 125.94 65 GLU E O 1
ATOM 4434 N N . ILE F 1 9 ? 6.033 42.914 44.233 1.00 50.33 9 ILE F N 1
ATOM 4435 C CA . ILE F 1 9 ? 7.478 43.045 44.396 1.00 47.26 9 ILE F CA 1
ATOM 4436 C C . ILE F 1 9 ? 7.907 42.650 45.805 1.00 48.52 9 ILE F C 1
ATOM 4437 O O . ILE F 1 9 ? 7.206 42.933 46.778 1.00 51.71 9 ILE F O 1
ATOM 4453 N N . PHE F 1 10 ? 9.073 42.016 45.899 1.00 45.94 10 PHE F N 1
ATOM 4454 C CA . PHE F 1 10 ? 9.594 41.507 47.162 1.00 50.43 10 PHE F CA 1
ATOM 4455 C C . PHE F 1 10 ? 11.008 42.002 47.423 1.00 46.35 10 PHE F C 1
ATOM 4456 O O . PHE F 1 10 ? 11.820 42.091 46.503 1.00 43.57 10 PHE F O 1
ATOM 4473 N N . LYS F 1 11 ? 11.288 42.319 48.684 1.00 42.05 11 LYS F N 1
ATOM 4474 C CA . LYS F 1 11 ? 12.642 42.629 49.134 1.00 42.72 11 LYS F CA 1
ATOM 4475 C C . LYS F 1 11 ? 13.218 41.406 49.832 1.00 50.76 11 LYS F C 1
ATOM 4476 O O . LYS F 1 11 ? 12.627 40.888 50.783 1.00 45.33 11 LYS F O 1
ATOM 4495 N N . VAL F 1 12 ? 14.368 40.944 49.350 1.00 48.56 12 VAL F N 1
ATOM 4496 C CA . VAL F 1 12 ? 15.000 39.747 49.889 1.00 50.43 12 VAL F CA 1
ATOM 4497 C C . VAL F 1 12 ? 16.329 40.085 50.547 1.00 52.40 12 VAL F C 1
ATOM 4498 O O . VAL F 1 12 ? 17.262 40.539 49.879 1.00 49.17 12 VAL F O 1
ATOM 4511 N N . PHE F 1 13 ? 16.392 39.868 51.861 1.00 42.06 13 PHE F N 1
ATOM 4512 C CA . PHE F 1 13 ? 17.641 39.939 52.610 1.00 42.48 13 PHE F CA 1
ATOM 4513 C C . PHE F 1 13 ? 18.361 38.609 52.477 1.00 44.05 13 PHE F C 1
ATOM 4514 O O . PHE F 1 13 ? 17.758 37.555 52.673 1.00 45.19 13 PHE F O 1
ATOM 4531 N N . TYR F 1 14 ? 19.648 38.652 52.151 1.00 47.59 14 TYR F N 1
ATOM 4532 C CA . TYR F 1 14 ? 20.401 37.427 51.915 1.00 52.33 14 TYR F CA 1
ATOM 4533 C C . TYR F 1 14 ? 21.897 37.609 52.132 1.00 56.10 14 TYR F C 1
ATOM 4534 O O . TYR F 1 14 ? 22.399 38.730 52.189 1.00 56.96 14 TYR F O 1
ATOM 4552 N N . GLN F 1 15 ? 22.594 36.484 52.255 1.00 62.11 15 GLN F N 1
ATOM 4553 C CA . GLN F 1 15 ? 24.051 36.454 52.286 1.00 67.72 15 GLN F CA 1
ATOM 4554 C C . GLN F 1 15 ? 24.539 35.490 51.212 1.00 70.79 15 GLN F C 1
ATOM 4555 O O . GLN F 1 15 ? 23.735 34.807 50.580 1.00 69.32 15 GLN F O 1
ATOM 4569 N N . GLU F 1 16 ? 25.852 35.435 51.015 1.00 78.08 16 GLU F N 1
ATOM 4570 C CA . GLU F 1 16 ? 26.442 34.584 49.987 1.00 81.15 16 GLU F CA 1
ATOM 4571 C C . GLU F 1 16 ? 27.354 33.531 50.605 1.00 86.33 16 GLU F C 1
ATOM 4572 O O . GLU F 1 16 ? 27.876 33.716 51.703 1.00 86.02 16 GLU F O 1
ATOM 4584 N N . ASP F 1 17 ? 27.533 32.422 49.893 1.00 93.58 17 ASP F N 1
ATOM 4585 C CA . ASP F 1 17 ? 28.386 31.334 50.359 1.00 94.62 17 ASP F CA 1
ATOM 4586 C C . ASP F 1 17 ? 29.860 31.721 50.312 1.00 96.63 17 ASP F C 1
ATOM 4587 O O . ASP F 1 17 ? 30.729 30.937 50.697 1.00 100.44 17 ASP F O 1
ATOM 4596 N N . LYS F 1 26 ? 28.732 40.939 55.205 1.00 74.44 26 LYS F N 1
ATOM 4597 C CA . LYS F 1 26 ? 27.515 41.649 55.583 1.00 73.86 26 LYS F CA 1
ATOM 4598 C C . LYS F 1 26 ? 26.309 41.128 54.800 1.00 72.88 26 LYS F C 1
ATOM 4599 O O . LYS F 1 26 ? 26.448 40.282 53.916 1.00 67.16 26 LYS F O 1
ATOM 4617 N N . THR F 1 27 ? 25.128 41.644 55.136 1.00 78.88 27 THR F N 1
ATOM 4618 C CA . THR F 1 27 ? 23.883 41.206 54.512 1.00 76.69 27 THR F CA 1
ATOM 4619 C C . THR F 1 27 ? 23.491 42.116 53.346 1.00 73.75 27 THR F C 1
ATOM 4620 O O . THR F 1 27 ? 23.461 43.341 53.478 1.00 73.68 27 THR F O 1
ATOM 4631 N N . LYS F 1 28 ? 23.194 41.497 52.205 1.00 59.24 28 LYS F N 1
ATOM 4632 C CA . LYS F 1 28 ? 22.842 42.223 50.989 1.00 54.55 28 LYS F CA 1
ATOM 4633 C C . LYS F 1 28 ? 21.341 42.176 50.729 1.00 52.05 28 LYS F C 1
ATOM 4634 O O . LYS F 1 28 ? 20.612 41.426 51.382 1.00 47.65 28 LYS F O 1
ATOM 4653 N N . THR F 1 29 ? 20.889 42.985 49.772 1.00 51.73 29 THR F N 1
ATOM 4654 C CA . THR F 1 29 ? 19.472 43.069 49.427 1.00 52.23 29 THR F CA 1
ATOM 4655 C C . THR F 1 29 ? 19.254 43.012 47.920 1.00 56.38 29 THR F C 1
ATOM 4656 O O . THR F 1 29 ? 20.040 43.561 47.148 1.00 58.80 29 THR F O 1
ATOM 4684 N N . TYR F 1 31 ? 15.809 43.108 44.967 1.00 50.57 31 TYR F N 1
ATOM 4685 C CA . TYR F 1 31 ? 14.386 43.273 44.720 1.00 50.55 31 TYR F CA 1
ATOM 4686 C C . TYR F 1 31 ? 13.960 42.406 43.548 1.00 49.67 31 TYR F C 1
ATOM 4687 O O . TYR F 1 31 ? 14.701 42.240 42.579 1.00 56.79 31 TYR F O 1
ATOM 4705 N N . ILE F 1 32 ? 12.765 41.838 43.651 1.00 43.42 32 ILE F N 1
ATOM 4706 C CA . ILE F 1 32 ? 12.304 40.858 42.678 1.00 46.34 32 ILE F CA 1
ATOM 4707 C C . ILE F 1 32 ? 10.788 40.827 42.649 1.00 51.24 32 ILE F C 1
ATOM 4708 O O . ILE F 1 32 ? 10.137 41.063 43.669 1.00 45.23 32 ILE F O 1
ATOM 4724 N N . GLU F 1 33 ? 10.229 40.539 41.479 1.00 48.18 33 GLU F N 1
ATOM 4725 C CA . GLU F 1 33 ? 8.790 40.384 41.339 1.00 49.51 33 GLU F CA 1
ATOM 4726 C C . GLU F 1 33 ? 8.403 38.916 41.449 1.00 57.41 33 GLU F C 1
ATOM 4727 O O . GLU F 1 33 ? 9.099 38.041 40.936 1.00 61.53 33 GLU F O 1
ATOM 4739 N N . ALA F 1 34 ? 7.292 38.654 42.127 1.00 52.13 34 ALA F N 1
ATOM 4740 C CA . ALA F 1 34 ? 6.769 37.305 42.242 1.00 54.62 34 ALA F CA 1
ATOM 4741 C C . ALA F 1 34 ? 5.306 37.363 42.652 1.00 55.99 34 ALA F C 1
ATOM 4742 O O . ALA F 1 34 ? 4.777 38.441 42.926 1.00 54.88 34 ALA F O 1
ATOM 4749 N N . GLU F 1 35 ? 4.659 36.202 42.692 1.00 61.84 35 GLU F N 1
ATOM 4750 C CA . GLU F 1 35 ? 3.250 36.111 43.064 1.00 68.35 35 GLU F CA 1
ATOM 4751 C C . GLU F 1 35 ? 3.085 35.674 44.522 1.00 70.20 35 GLU F C 1
ATOM 4752 O O . GLU F 1 35 ? 1.978 35.701 45.060 1.00 70.88 35 GLU F O 1
ATOM 4764 N N . SER F 1 36 ? 4.187 35.280 45.157 1.00 67.79 36 SER F N 1
ATOM 4765 C CA . SER F 1 36 ? 4.171 34.864 46.559 1.00 67.04 36 SER F CA 1
ATOM 4766 C C . SER F 1 36 ? 5.586 34.657 47.088 1.00 62.86 36 SER F C 1
ATOM 4767 O O . SER F 1 36 ? 6.545 34.613 46.317 1.00 61.79 36 SER F O 1
ATOM 4775 N N . GLU F 1 37 ? 5.713 34.524 48.404 1.00 65.96 37 GLU F N 1
ATOM 4776 C CA . GLU F 1 37 ? 7.011 34.271 49.021 1.00 66.07 37 GLU F CA 1
ATOM 4777 C C . GLU F 1 37 ? 7.582 32.927 48.567 1.00 63.07 37 GLU F C 1
ATOM 4778 O O . GLU F 1 37 ? 8.789 32.793 48.381 1.00 58.56 37 GLU F O 1
ATOM 4790 N N . ARG F 1 38 ? 6.718 31.933 48.390 1.00 70.85 38 ARG F N 1
ATOM 4791 C CA . ARG F 1 38 ? 7.167 30.628 47.922 1.00 74.96 38 ARG F CA 1
ATOM 4792 C C . ARG F 1 38 ? 7.740 30.735 46.513 1.00 72.39 38 ARG F C 1
ATOM 4793 O O . ARG F 1 38 ? 8.738 30.094 46.188 1.00 72.05 38 ARG F O 1
ATOM 4814 N N . ASP F 1 39 ? 7.115 31.563 45.684 1.00 63.98 39 ASP F N 1
ATOM 4815 C CA . ASP F 1 39 ? 7.558 31.729 44.308 1.00 67.17 39 ASP F CA 1
ATOM 4816 C C . ASP F 1 39 ? 8.938 32.373 44.275 1.00 62.08 39 ASP F C 1
ATOM 4817 O O . ASP F 1 39 ? 9.741 32.091 43.387 1.00 62.15 39 ASP F O 1
ATOM 4826 N N . VAL F 1 40 ? 9.212 33.227 45.255 1.00 57.05 40 VAL F N 1
ATOM 4827 C CA . VAL F 1 40 ? 10.513 33.868 45.359 1.00 54.59 40 VAL F CA 1
ATOM 4828 C C . VAL F 1 40 ? 11.575 32.810 45.636 1.00 56.09 40 VAL F C 1
ATOM 4829 O O . VAL F 1 40 ? 12.615 32.780 44.981 1.00 56.37 40 VAL F O 1
ATOM 4842 N N . ARG F 1 41 ? 11.304 31.935 46.597 1.00 57.56 41 ARG F N 1
ATOM 4843 C CA . ARG F 1 41 ? 12.254 30.891 46.957 1.00 62.49 41 ARG F CA 1
ATOM 4844 C C . ARG F 1 41 ? 12.441 29.954 45.775 1.00 62.82 41 ARG F C 1
ATOM 4845 O O . ARG F 1 41 ? 13.529 29.432 45.544 1.00 64.95 41 ARG F O 1
ATOM 4866 N N . ARG F 1 42 ? 11.371 29.754 45.018 1.00 66.90 42 ARG F N 1
ATOM 4867 C CA . ARG F 1 42 ? 11.429 28.908 43.839 1.00 71.87 42 ARG F CA 1
ATOM 4868 C C . ARG F 1 42 ? 12.314 29.551 42.771 1.00 69.92 42 ARG F C 1
ATOM 4869 O O . ARG F 1 42 ? 13.067 28.865 42.083 1.00 71.77 42 ARG F O 1
ATOM 4890 N N . LYS F 1 43 ? 12.225 30.871 42.646 1.00 64.10 43 LYS F N 1
ATOM 4891 C CA . LYS F 1 43 ? 13.000 31.601 41.645 1.00 63.59 43 LYS F CA 1
ATOM 4892 C C . LYS F 1 43 ? 14.477 31.713 42.014 1.00 62.75 43 LYS F C 1
ATOM 4893 O O . LYS F 1 43 ? 15.314 31.980 41.155 1.00 63.75 43 LYS F O 1
ATOM 4912 N N . LEU F 1 44 ? 14.794 31.512 43.289 1.00 67.51 44 LEU F N 1
ATOM 4913 C CA . LEU F 1 44 ? 16.161 31.695 43.772 1.00 67.66 44 LEU F CA 1
ATOM 4914 C C . LEU F 1 44 ? 16.852 30.377 44.101 1.00 70.40 44 LEU F C 1
ATOM 4915 O O . LEU F 1 44 ? 18.011 30.372 44.512 1.00 72.69 44 LEU F O 1
ATOM 4931 N N . GLU F 1 45 ? 16.152 29.263 43.913 1.00 78.16 45 GLU F N 1
ATOM 4932 C CA . GLU F 1 45 ? 16.732 27.957 44.196 1.00 81.22 45 GLU F CA 1
ATOM 4933 C C . GLU F 1 45 ? 17.940 27.718 43.296 1.00 86.68 45 GLU F C 1
ATOM 4934 O O . GLU F 1 45 ? 17.936 28.097 42.124 1.00 86.20 45 GLU F O 1
ATOM 4946 N N . GLY F 1 46 ? 18.978 27.105 43.857 1.00 91.77 46 GLY F N 1
ATOM 4947 C CA . GLY F 1 46 ? 20.180 26.787 43.109 1.00 93.72 46 GLY F CA 1
ATOM 4948 C C . GLY F 1 46 ? 21.255 27.852 43.228 1.00 92.08 46 GLY F C 1
ATOM 4949 O O . GLY F 1 46 ? 22.432 27.574 43.007 1.00 94.17 46 GLY F O 1
ATOM 4953 N N . ARG F 1 47 ? 20.856 29.070 43.583 1.00 87.77 47 ARG F N 1
ATOM 4954 C CA . ARG F 1 47 ? 21.804 30.174 43.696 1.00 88.51 47 ARG F CA 1
ATOM 4955 C C . ARG F 1 47 ? 22.619 30.066 44.987 1.00 89.57 47 ARG F C 1
ATOM 4956 O O . ARG F 1 47 ? 22.094 29.644 46.017 1.00 90.20 47 ARG F O 1
ATOM 4977 N N . PRO F 1 48 ? 23.908 30.447 44.937 1.00 91.44 48 PRO F N 1
ATOM 4978 C CA . PRO F 1 48 ? 24.783 30.326 46.108 1.00 91.13 48 PRO F CA 1
ATOM 4979 C C . PRO F 1 48 ? 24.561 31.446 47.122 1.00 88.30 48 PRO F C 1
ATOM 4980 O O . PRO F 1 48 ? 25.410 32.324 47.279 1.00 89.56 48 PRO F O 1
ATOM 4991 N N . ILE F 1 49 ? 23.419 31.407 47.800 1.00 76.23 49 ILE F N 1
ATOM 4992 C CA . ILE F 1 49 ? 23.088 32.413 48.799 1.00 70.15 49 ILE F CA 1
ATOM 4993 C C . ILE F 1 49 ? 22.320 31.804 49.960 1.00 67.85 49 ILE F C 1
ATOM 4994 O O . ILE F 1 49 ? 21.772 30.709 49.853 1.00 68.39 49 ILE F O 1
ATOM 5010 N N . ASN F 1 50 ? 22.296 32.534 51.068 1.00 62.08 50 ASN F N 1
ATOM 5011 C CA . ASN F 1 50 ? 21.479 32.183 52.218 1.00 63.80 50 ASN F CA 1
ATOM 5012 C C . ASN F 1 50 ? 20.458 33.285 52.456 1.00 59.48 50 ASN F C 1
ATOM 5013 O O . ASN F 1 50 ? 20.808 34.380 52.893 1.00 58.16 50 ASN F O 1
ATOM 5024 N N . ILE F 1 51 ? 19.201 32.999 52.139 1.00 53.46 51 ILE F N 1
ATOM 5025 C CA . ILE F 1 51 ? 18.117 33.947 52.364 1.00 51.08 51 ILE F CA 1
ATOM 5026 C C . ILE F 1 51 ? 17.877 34.127 53.862 1.00 51.11 51 ILE F C 1
ATOM 5027 O O . ILE F 1 51 ? 17.834 33.150 54.613 1.00 53.36 51 ILE F O 1
ATOM 5043 N N . GLU F 1 52 ? 17.723 35.380 54.282 1.00 56.10 52 GLU F N 1
ATOM 5044 C CA . GLU F 1 52 ? 17.466 35.710 55.681 1.00 59.25 52 GLU F CA 1
ATOM 5045 C C . GLU F 1 52 ? 16.006 36.070 55.912 1.00 55.29 52 GLU F C 1
ATOM 5046 O O . GLU F 1 52 ? 15.422 35.697 56.925 1.00 63.21 52 GLU F O 1
ATOM 5058 N N . TYR F 1 53 ? 15.425 36.810 54.975 1.00 50.16 53 TYR F N 1
ATOM 5059 C CA . TYR F 1 53 ? 14.056 37.285 55.119 1.00 48.69 53 TYR F CA 1
ATOM 5060 C C . TYR F 1 53 ? 13.490 37.769 53.789 1.00 46.48 53 TYR F C 1
ATOM 5061 O O . TYR F 1 53 ? 14.224 38.257 52.931 1.00 46.70 53 TYR F O 1
ATOM 5079 N N . ILE F 1 54 ? 12.178 37.635 53.640 1.00 46.70 54 ILE F N 1
ATOM 5080 C CA . ILE F 1 54 ? 11.482 38.035 52.434 1.00 45.95 54 ILE F CA 1
ATOM 5081 C C . ILE F 1 54 ? 10.329 38.957 52.785 1.00 46.10 54 ILE F C 1
ATOM 5082 O O . ILE F 1 54 ? 9.326 38.521 53.340 1.00 48.05 54 ILE F O 1
ATOM 5098 N N . GLN F 1 55 ? 10.481 40.232 52.438 1.00 49.60 55 GLN F N 1
ATOM 5099 C CA . GLN F 1 55 ? 9.488 41.255 52.740 1.00 48.29 55 GLN F CA 1
ATOM 5100 C C . GLN F 1 55 ? 8.654 41.598 51.512 1.00 53.07 55 GLN F C 1
ATOM 5101 O O . GLN F 1 55 ? 9.208 42.002 50.489 1.00 55.70 55 GLN F O 1
ATOM 5115 N N . PRO F 1 56 ? 7.323 41.447 51.604 1.00 47.62 56 PRO F N 1
ATOM 5116 C CA . PRO F 1 56 ? 6.466 41.946 50.519 1.00 47.10 56 PRO F CA 1
ATOM 5117 C C . PRO F 1 56 ? 6.345 43.471 50.545 1.00 46.53 56 PRO F C 1
ATOM 5118 O O . PRO F 1 56 ? 6.022 44.031 51.592 1.00 48.47 56 PRO F O 1
ATOM 5129 N N . LEU F 1 57 ? 6.598 44.125 49.414 1.00 48.33 57 LEU F N 1
ATOM 5130 C CA . LEU F 1 57 ? 6.542 45.585 49.327 1.00 48.65 57 LEU F CA 1
ATOM 5131 C C . LEU F 1 57 ? 5.261 46.068 48.666 1.00 54.67 57 LEU F C 1
ATOM 5132 O O . LEU F 1 57 ? 5.206 46.223 47.447 1.00 60.11 57 LEU F O 1
ATOM 5148 N N . GLU F 1 58 ? 4.238 46.331 49.467 1.00 53.31 58 GLU F N 1
ATOM 5149 C CA . GLU F 1 58 ? 2.962 46.772 48.926 1.00 62.53 58 GLU F CA 1
ATOM 5150 C C . GLU F 1 58 ? 3.116 48.137 48.254 1.00 60.18 58 GLU F C 1
ATOM 5151 O O . GLU F 1 58 ? 3.681 49.065 48.833 1.00 57.20 58 GLU F O 1
ATOM 5163 N N . GLY F 1 59 ? 2.633 48.239 47.018 1.00 52.81 59 GLY F N 1
ATOM 5164 C CA . GLY F 1 59 ? 2.668 49.486 46.271 1.00 52.27 59 GLY F CA 1
ATOM 5165 C C . GLY F 1 59 ? 3.961 49.714 45.503 1.00 49.95 59 GLY F C 1
ATOM 5166 O O . GLY F 1 59 ? 4.218 50.819 45.032 1.00 50.25 59 GLY F O 1
ATOM 5170 N N . ALA F 1 60 ? 4.771 48.668 45.374 1.00 50.09 60 ALA F N 1
ATOM 5171 C CA . ALA F 1 60 ? 6.054 48.759 44.685 1.00 48.87 60 ALA F CA 1
ATOM 5172 C C . ALA F 1 60 ? 5.956 48.202 43.270 1.00 49.10 60 ALA F C 1
ATOM 5173 O O . ALA F 1 60 ? 5.114 47.352 42.986 1.00 50.17 60 ALA F O 1
ATOM 5180 N N . HIS F 1 61 ? 6.815 48.698 42.384 1.00 51.58 61 HIS F N 1
ATOM 5181 C CA . HIS F 1 61 ? 6.923 48.179 41.026 1.00 51.00 61 HIS F CA 1
ATOM 5182 C C . HIS F 1 61 ? 8.363 48.283 40.551 1.00 49.34 61 HIS F C 1
ATOM 5183 O O . HIS F 1 61 ? 9.180 48.962 41.173 1.00 45.77 61 HIS F O 1
ATOM 5198 N N . LEU F 1 62 ? 8.664 47.602 39.448 1.00 57.27 62 LEU F N 1
ATOM 5199 C CA . LEU F 1 62 ? 9.934 47.773 38.755 1.00 59.73 62 LEU F CA 1
ATOM 5200 C C . LEU F 1 62 ? 9.704 48.669 37.547 1.00 60.36 62 LEU F C 1
ATOM 5201 O O . LEU F 1 62 ? 8.575 49.080 37.285 1.00 59.20 62 LEU F O 1
ATOM 5217 N N . GLU F 1 63 ? 10.769 48.964 36.808 1.00 65.20 63 GLU F N 1
ATOM 5218 C CA . GLU F 1 63 ? 10.662 49.833 35.641 1.00 65.87 63 GLU F CA 1
ATOM 5219 C C . GLU F 1 63 ? 9.739 49.220 34.581 1.00 67.35 63 GLU F C 1
ATOM 5220 O O . GLU F 1 63 ? 9.249 49.924 33.697 1.00 70.74 63 GLU F O 1
ATOM 5232 N N . TYR F 1 64 ? 9.495 47.914 34.689 1.00 70.09 64 TYR F N 1
ATOM 5233 C CA . TYR F 1 64 ? 8.652 47.190 33.733 1.00 74.17 64 TYR F CA 1
ATOM 5234 C C . TYR F 1 64 ? 7.599 46.336 34.434 1.00 75.09 64 TYR F C 1
ATOM 5235 O O . TYR F 1 64 ? 6.983 45.464 33.816 1.00 76.61 64 TYR F O 1
ATOM 5269 N N . ILE G 1 9 ? 26.738 64.255 13.303 1.00 54.77 9 ILE G N 1
ATOM 5270 C CA . ILE G 1 9 ? 25.306 64.157 13.546 1.00 51.46 9 ILE G CA 1
ATOM 5271 C C . ILE G 1 9 ? 24.985 63.024 14.506 1.00 53.84 9 ILE G C 1
ATOM 5272 O O . ILE G 1 9 ? 25.696 62.019 14.563 1.00 50.40 9 ILE G O 1
ATOM 5288 N N . PHE G 1 10 ? 23.893 63.202 15.244 1.00 47.53 10 PHE G N 1
ATOM 5289 C CA . PHE G 1 10 ? 23.458 62.250 16.255 1.00 49.93 10 PHE G CA 1
ATOM 5290 C C . PHE G 1 10 ? 22.066 61.753 15.932 1.00 47.19 10 PHE G C 1
ATOM 5291 O O . PHE G 1 10 ? 21.248 62.495 15.390 1.00 52.48 10 PHE G O 1
ATOM 5308 N N . LYS G 1 11 ? 21.801 60.498 16.276 1.00 43.70 11 LYS G N 1
ATOM 5309 C CA . LYS G 1 11 ? 20.459 59.946 16.188 1.00 43.19 11 LYS G CA 1
ATOM 5310 C C . LYS G 1 11 ? 19.830 60.048 17.566 1.00 44.00 11 LYS G C 1
ATOM 5311 O O . LYS G 1 11 ? 20.338 59.469 18.527 1.00 50.01 11 LYS G O 1
ATOM 5330 N N . VAL G 1 12 ? 18.740 60.802 17.664 1.00 45.73 12 VAL G N 1
ATOM 5331 C CA . VAL G 1 12 ? 18.061 61.017 18.940 1.00 44.76 12 VAL G CA 1
ATOM 5332 C C . VAL G 1 12 ? 16.753 60.248 18.998 1.00 40.74 12 VAL G C 1
ATOM 5333 O O . VAL G 1 12 ? 15.846 60.499 18.210 1.00 40.78 12 VAL G O 1
ATOM 5346 N N . PHE G 1 13 ? 16.669 59.307 19.931 1.00 36.34 13 PHE G N 1
ATOM 5347 C CA . PHE G 1 13 ? 15.425 58.601 20.215 1.00 37.14 13 PHE G CA 1
ATOM 5348 C C . PHE G 1 13 ? 14.585 59.416 21.197 1.00 46.16 13 PHE G C 1
ATOM 5349 O O . PHE G 1 13 ? 15.047 59.739 22.293 1.00 45.57 13 PHE G O 1
ATOM 5366 N N . TYR G 1 14 ? 13.351 59.729 20.819 1.00 51.98 14 TYR G N 1
ATOM 5367 C CA . TYR G 1 14 ? 12.518 60.607 21.627 1.00 49.13 14 TYR G CA 1
ATOM 5368 C C . TYR G 1 14 ? 11.043 60.282 21.493 1.00 53.13 14 TYR G C 1
ATOM 5369 O O . TYR G 1 14 ? 10.638 59.505 20.624 1.00 49.80 14 TYR G O 1
ATOM 5387 N N . GLN G 1 15 ? 10.249 60.894 22.365 1.00 50.01 15 GLN G N 1
ATOM 5388 C CA . GLN G 1 15 ? 8.799 60.835 22.270 1.00 56.26 15 GLN G CA 1
ATOM 5389 C C . GLN G 1 15 ? 8.222 62.159 22.754 1.00 59.65 15 GLN G C 1
ATOM 5390 O O . GLN G 1 15 ? 8.837 62.849 23.566 1.00 61.75 15 GLN G O 1
ATOM 5404 N N . GLU G 1 16 ? 7.054 62.519 22.234 1.00 62.42 16 GLU G N 1
ATOM 5405 C CA . GLU G 1 16 ? 6.453 63.817 22.519 1.00 66.38 16 GLU G CA 1
ATOM 5406 C C . GLU G 1 16 ? 5.567 63.771 23.759 1.00 71.01 16 GLU G C 1
ATOM 5407 O O . GLU G 1 16 ? 5.524 62.766 24.467 1.00 73.54 16 GLU G O 1
ATOM 5419 N N . THR G 1 27 ? 8.533 54.597 19.166 1.00 77.84 27 THR G N 1
ATOM 5420 C CA . THR G 1 27 ? 9.210 55.838 19.524 1.00 76.52 27 THR G CA 1
ATOM 5421 C C . THR G 1 27 ? 9.784 56.518 18.285 1.00 71.25 27 THR G C 1
ATOM 5422 O O . THR G 1 27 ? 10.254 55.853 17.363 1.00 75.23 27 THR G O 1
ATOM 5432 N N . LYS G 1 28 ? 9.747 57.846 18.275 1.00 57.70 28 LYS G N 1
ATOM 5433 C CA . LYS G 1 28 ? 10.197 58.621 17.124 1.00 50.97 28 LYS G CA 1
ATOM 5434 C C . LYS G 1 28 ? 11.699 58.852 17.166 1.00 47.93 28 LYS G C 1
ATOM 5435 O O . LYS G 1 28 ? 12.336 58.655 18.204 1.00 46.49 28 LYS G O 1
ATOM 5454 N N . THR G 1 29 ? 12.256 59.269 16.030 1.00 40.99 29 THR G N 1
ATOM 5455 C CA . THR G 1 29 ? 13.683 59.548 15.925 1.00 36.11 29 THR G CA 1
ATOM 5456 C C . THR G 1 29 ? 13.959 60.854 15.195 1.00 46.94 29 THR G C 1
ATOM 5457 O O . THR G 1 29 ? 13.177 61.291 14.347 1.00 39.00 29 THR G O 1
ATOM 5485 N N . TYR G 1 31 ? 17.408 63.129 13.467 1.00 44.24 31 TYR G N 1
ATOM 5486 C CA . TYR G 1 31 ? 18.815 63.192 13.079 1.00 41.98 31 TYR G CA 1
ATOM 5487 C C . TYR G 1 31 ? 19.269 64.649 13.045 1.00 44.55 31 TYR G C 1
ATOM 5488 O O . TYR G 1 31 ? 18.786 65.436 12.233 1.00 56.30 31 TYR G O 1
ATOM 5506 N N . ILE G 1 32 ? 20.195 64.993 13.937 1.00 40.82 32 ILE G N 1
ATOM 5507 C CA . ILE G 1 32 ? 20.590 66.381 14.169 1.00 39.80 32 ILE G CA 1
ATOM 5508 C C . ILE G 1 32 ? 22.103 66.541 14.257 1.00 46.57 32 ILE G C 1
ATOM 5509 O O . ILE G 1 32 ? 22.802 65.657 14.750 1.00 45.20 32 ILE G O 1
ATOM 5525 N N . GLU G 1 33 ? 22.592 67.684 13.781 1.00 52.94 33 GLU G N 1
ATOM 5526 C CA . GLU G 1 33 ? 24.013 68.011 13.820 1.00 56.86 33 GLU G CA 1
ATOM 5527 C C . GLU G 1 33 ? 24.374 68.730 15.121 1.00 58.03 33 GLU G C 1
ATOM 5528 O O . GLU G 1 33 ? 23.648 69.614 15.576 1.00 59.15 33 GLU G O 1
ATOM 5540 N N . ALA G 1 34 ? 25.500 68.347 15.713 1.00 60.19 34 ALA G N 1
ATOM 5541 C CA . ALA G 1 34 ? 25.957 68.958 16.956 1.00 64.17 34 ALA G CA 1
ATOM 5542 C C . ALA G 1 34 ? 27.398 68.561 17.250 1.00 67.89 34 ALA G C 1
ATOM 5543 O O . ALA G 1 34 ? 27.925 67.621 16.656 1.00 68.11 34 ALA G O 1
ATOM 5550 N N . GLU G 1 35 ? 28.028 69.282 18.172 1.00 78.70 35 GLU G N 1
ATOM 5551 C CA . GLU G 1 35 ? 29.412 69.011 18.543 1.00 83.27 35 GLU G CA 1
ATOM 5552 C C . GLU G 1 35 ? 29.502 67.935 19.620 1.00 82.57 35 GLU G C 1
ATOM 5553 O O . GLU G 1 35 ? 30.559 67.338 19.818 1.00 86.77 35 GLU G O 1
ATOM 5565 N N . SER G 1 36 ? 28.392 67.687 20.311 1.00 69.88 36 SER G N 1
ATOM 5566 C CA . SER G 1 36 ? 28.384 66.737 21.418 1.00 66.22 36 SER G CA 1
ATOM 5567 C C . SER G 1 36 ? 26.974 66.368 21.854 1.00 62.87 36 SER G C 1
ATOM 5568 O O . SER G 1 36 ? 25.999 67.010 21.463 1.00 60.49 36 SER G O 1
ATOM 5576 N N . GLU G 1 37 ? 26.881 65.337 22.687 1.00 66.46 37 GLU G N 1
ATOM 5577 C CA . GLU G 1 37 ? 25.600 64.889 23.216 1.00 66.74 37 GLU G CA 1
ATOM 5578 C C . GLU G 1 37 ? 24.970 65.963 24.094 1.00 67.89 37 GLU G C 1
ATOM 5579 O O . GLU G 1 37 ? 23.753 66.139 24.088 1.00 65.26 37 GLU G O 1
ATOM 5591 N N . ARG G 1 38 ? 25.800 66.686 24.841 1.00 76.02 38 ARG G N 1
ATOM 5592 C CA . ARG G 1 38 ? 25.313 67.793 25.653 1.00 78.97 38 ARG G CA 1
ATOM 5593 C C . ARG G 1 38 ? 24.759 68.892 24.761 1.00 76.88 38 ARG G C 1
ATOM 5594 O O . ARG G 1 38 ? 23.733 69.498 25.072 1.00 77.15 38 ARG G O 1
ATOM 5615 N N . ASP G 1 39 ? 25.441 69.144 23.649 1.00 72.21 39 ASP G N 1
ATOM 5616 C CA . ASP G 1 39 ? 25.009 70.171 22.711 1.00 74.16 39 ASP G CA 1
ATOM 5617 C C . ASP G 1 39 ? 23.649 69.810 22.124 1.00 64.49 39 ASP G C 1
ATOM 5618 O O . ASP G 1 39 ? 22.807 70.681 21.908 1.00 64.06 39 ASP G O 1
ATOM 5627 N N . VAL G 1 40 ? 23.433 68.521 21.884 1.00 50.00 40 VAL G N 1
ATOM 5628 C CA . VAL G 1 40 ? 22.150 68.054 21.386 1.00 49.27 40 VAL G CA 1
ATOM 5629 C C . VAL G 1 40 ? 21.054 68.402 22.390 1.00 54.56 40 VAL G C 1
ATOM 5630 O O . VAL G 1 40 ? 20.016 68.954 22.022 1.00 56.00 40 VAL G O 1
ATOM 5643 N N . ARG G 1 41 ? 21.296 68.094 23.661 1.00 54.33 41 ARG G N 1
ATOM 5644 C CA . ARG G 1 41 ? 20.318 68.367 24.707 1.00 53.66 41 ARG G CA 1
ATOM 5645 C C . ARG G 1 41 ? 20.046 69.863 24.809 1.00 55.25 41 ARG G C 1
A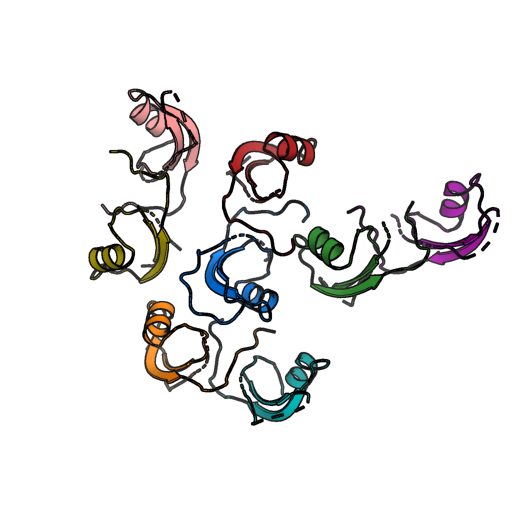TOM 5646 O O . ARG G 1 41 ? 18.902 70.285 24.963 1.00 54.07 41 ARG G O 1
ATOM 5667 N N . ARG G 1 42 ? 21.105 70.659 24.713 1.00 63.92 42 ARG G N 1
ATOM 5668 C CA . ARG G 1 42 ? 20.979 72.109 24.779 1.00 68.94 42 ARG G CA 1
ATOM 5669 C C . ARG G 1 42 ? 20.192 72.656 23.591 1.00 66.41 42 ARG G C 1
ATOM 5670 O O . ARG G 1 42 ? 19.520 73.677 23.707 1.00 68.11 42 ARG G O 1
ATOM 5691 N N . LYS G 1 43 ? 20.272 71.972 22.454 1.00 66.10 43 LYS G N 1
ATOM 5692 C CA . LYS G 1 43 ? 19.563 72.404 21.253 1.00 69.37 43 LYS G CA 1
ATOM 5693 C C . LYS G 1 43 ? 18.105 71.963 21.250 1.00 67.67 43 LYS G C 1
ATOM 5694 O O . LYS G 1 43 ? 17.330 72.384 20.392 1.00 66.94 43 LYS G O 1
ATOM 5713 N N . LEU G 1 44 ? 17.734 71.118 22.208 1.00 64.03 44 LEU G N 1
ATOM 5714 C CA . LEU G 1 44 ? 16.380 70.574 22.269 1.00 62.26 44 LEU G CA 1
ATOM 5715 C C . LEU G 1 44 ? 15.633 70.989 23.532 1.00 64.46 44 LEU G C 1
ATOM 5716 O O . LEU G 1 44 ? 14.420 70.804 23.623 1.00 60.85 44 LEU G O 1
ATOM 5732 N N . GLU G 1 45 ? 16.350 71.547 24.502 1.00 78.51 45 GLU G N 1
ATOM 5733 C CA . GLU G 1 45 ? 15.714 72.000 25.732 1.00 81.74 45 GLU G CA 1
ATOM 5734 C C . GLU G 1 45 ? 14.622 73.006 25.390 1.00 82.53 45 GLU G C 1
ATOM 5735 O O . GLU G 1 45 ? 14.825 73.898 24.566 1.00 87.33 45 GLU G O 1
ATOM 5747 N N . GLY G 1 46 ? 13.457 72.834 26.004 1.00 76.34 46 GLY G N 1
ATOM 5748 C CA . GLY G 1 46 ? 12.320 73.701 25.749 1.00 81.78 46 GLY G CA 1
ATOM 5749 C C . GLY G 1 46 ? 11.290 73.036 24.855 1.00 80.25 46 GLY G C 1
ATOM 5750 O O . GLY G 1 46 ? 10.089 73.242 25.031 1.00 82.11 46 GLY G O 1
ATOM 5754 N N . ARG G 1 47 ? 11.761 72.243 23.895 1.00 75.87 47 ARG G N 1
ATOM 5755 C CA . ARG G 1 47 ? 10.874 71.489 23.012 1.00 72.35 47 ARG G CA 1
ATOM 5756 C C . ARG G 1 47 ? 9.974 70.545 23.808 1.00 73.05 47 ARG G C 1
ATOM 5757 O O . ARG G 1 47 ? 10.411 69.963 24.800 1.00 71.13 47 ARG G O 1
ATOM 5778 N N . PRO G 1 48 ? 8.713 70.378 23.373 1.00 70.36 48 PRO G N 1
ATOM 5779 C CA . PRO G 1 48 ? 7.835 69.418 24.050 1.00 70.45 48 PRO G CA 1
ATOM 5780 C C . PRO G 1 48 ? 8.255 67.984 23.731 1.00 70.05 48 PRO G C 1
ATOM 5781 O O . PRO G 1 48 ? 7.547 67.250 23.042 1.00 70.32 48 PRO G O 1
ATOM 5792 N N . ILE G 1 49 ? 9.414 67.598 24.254 1.00 76.75 49 ILE G N 1
ATOM 5793 C CA . ILE G 1 49 ? 10.080 66.370 23.847 1.00 77.13 49 ILE G CA 1
ATOM 5794 C C . ILE G 1 49 ? 10.730 65.673 25.038 1.00 76.09 49 ILE G C 1
ATOM 5795 O O . ILE G 1 49 ? 11.230 66.332 25.949 1.00 81.83 49 ILE G O 1
ATOM 5811 N N . ASN G 1 50 ? 10.714 64.343 25.027 1.00 69.38 50 ASN G N 1
ATOM 5812 C CA . ASN G 1 50 ? 11.390 63.548 26.052 1.00 64.61 50 ASN G CA 1
ATOM 5813 C C . ASN G 1 50 ? 12.466 62.667 25.433 1.00 55.28 50 ASN G C 1
ATOM 5814 O O . ASN G 1 50 ? 12.169 61.663 24.793 1.00 56.37 50 ASN G O 1
ATOM 5825 N N . ILE G 1 51 ? 13.720 63.057 25.628 1.00 45.40 51 ILE G N 1
ATOM 5826 C CA . ILE G 1 51 ? 14.847 62.315 25.093 1.00 43.10 51 ILE G CA 1
ATOM 5827 C C . ILE G 1 51 ? 14.975 60.980 25.803 1.00 42.01 51 ILE G C 1
ATOM 5828 O O . ILE G 1 51 ? 15.057 60.927 27.031 1.00 52.47 51 ILE G O 1
ATOM 5844 N N . GLU G 1 52 ? 14.993 59.904 25.024 1.00 39.10 52 GLU G N 1
ATOM 5845 C CA . GLU G 1 52 ? 15.220 58.573 25.568 1.00 42.15 52 GLU G CA 1
ATOM 5846 C C . GLU G 1 52 ? 16.694 58.209 25.475 1.00 38.74 52 GLU G C 1
ATOM 5847 O O . GLU G 1 52 ? 17.259 57.647 26.410 1.00 40.35 52 GLU G O 1
ATOM 5859 N N . TYR G 1 53 ? 17.316 58.545 24.348 1.00 44.64 53 TYR G N 1
ATOM 5860 C CA . TYR G 1 53 ? 18.698 58.148 24.087 1.00 40.82 53 TYR G CA 1
ATOM 5861 C C . TYR G 1 53 ? 19.283 58.931 22.918 1.00 37.38 53 TYR G C 1
ATOM 5862 O O . TYR G 1 53 ? 18.560 59.323 22.008 1.00 35.56 53 TYR G O 1
ATOM 5880 N N . ILE G 1 54 ? 20.593 59.156 22.956 1.00 40.36 54 ILE G N 1
ATOM 5881 C CA . ILE G 1 54 ? 21.287 59.906 21.916 1.00 39.48 54 ILE G CA 1
ATOM 5882 C C . ILE G 1 54 ? 22.439 59.074 21.393 1.00 43.36 54 ILE G C 1
ATOM 5883 O O . ILE G 1 54 ? 23.379 58.784 22.127 1.00 36.76 54 ILE G O 1
ATOM 5899 N N . GLN G 1 55 ? 22.359 58.699 20.118 1.00 43.76 55 GLN G N 1
ATOM 5900 C CA . GLN G 1 55 ? 23.371 57.854 19.497 1.00 42.72 55 GLN G CA 1
ATOM 5901 C C . GLN G 1 55 ? 24.254 58.690 18.576 1.00 46.36 55 GLN G C 1
ATOM 5902 O O . GLN G 1 55 ? 23.752 59.318 17.646 1.00 51.58 55 GLN G O 1
ATOM 5916 N N . PRO G 1 56 ? 25.571 58.722 18.838 1.00 49.44 56 PRO G N 1
ATOM 5917 C CA . PRO G 1 56 ? 26.470 59.375 17.879 1.00 52.86 56 PRO G CA 1
ATOM 5918 C C . PRO G 1 56 ? 26.649 58.545 16.613 1.00 57.75 56 PRO G C 1
ATOM 5919 O O . PRO G 1 56 ? 26.880 57.339 16.703 1.00 57.37 56 PRO G O 1
ATOM 5930 N N . LEU G 1 57 ? 26.544 59.189 15.455 1.00 63.44 57 LEU G N 1
ATOM 5931 C CA . LEU G 1 57 ? 26.732 58.523 14.170 1.00 60.89 57 LEU G CA 1
ATOM 5932 C C . LEU G 1 57 ? 28.029 58.973 13.515 1.00 66.20 57 LEU G C 1
ATOM 5933 O O . LEU G 1 57 ? 28.279 60.172 13.386 1.00 73.08 57 LEU G O 1
ATOM 5949 N N . GLU G 1 58 ? 28.850 58.014 13.098 1.00 66.33 58 GLU G N 1
ATOM 5950 C CA . GLU G 1 58 ? 30.087 58.326 12.389 1.00 71.28 58 GLU G CA 1
ATOM 5951 C C . GLU G 1 58 ? 29.972 57.914 10.926 1.00 75.06 58 GLU G C 1
ATOM 5952 O O . GLU G 1 58 ? 29.262 56.967 10.587 1.00 70.38 58 GLU G O 1
ATOM 5964 N N . GLY G 1 59 ? 30.665 58.648 10.062 1.00 90.34 59 GLY G N 1
ATOM 5965 C CA . GLY G 1 59 ? 30.605 58.407 8.633 1.00 94.53 59 GLY G CA 1
ATOM 5966 C C . GLY G 1 59 ? 29.264 58.806 8.048 1.00 88.74 59 GLY G C 1
ATOM 5967 O O . GLY G 1 59 ? 28.933 58.422 6.926 1.00 93.05 59 GLY G O 1
ATOM 5971 N N . ALA G 1 60 ? 28.499 59.586 8.807 1.00 64.49 60 ALA G N 1
ATOM 5972 C CA . ALA G 1 60 ? 27.161 59.996 8.396 1.00 57.07 60 ALA G CA 1
ATOM 5973 C C . ALA G 1 60 ? 27.074 61.512 8.213 1.00 59.02 60 ALA G C 1
ATOM 5974 O O . ALA G 1 60 ? 27.788 62.265 8.874 1.00 59.94 60 ALA G O 1
ATOM 5981 N N . HIS G 1 61 ? 26.199 61.947 7.306 1.00 63.29 61 HIS G N 1
ATOM 5982 C CA . HIS G 1 61 ? 26.032 63.366 6.992 1.00 62.35 61 HIS G CA 1
ATOM 5983 C C . HIS G 1 61 ? 24.567 63.702 6.754 1.00 58.75 61 HIS G C 1
ATOM 5984 O O . HIS G 1 61 ? 23.717 62.820 6.732 1.00 55.70 61 HIS G O 1
ATOM 5999 N N . LEU G 1 62 ? 24.277 64.985 6.571 1.00 61.53 62 LEU G N 1
ATOM 6000 C CA . LEU G 1 62 ? 22.960 65.407 6.105 1.00 64.00 62 LEU G CA 1
ATOM 6001 C C . LEU G 1 62 ? 23.033 65.578 4.594 1.00 63.82 62 LEU G C 1
ATOM 6002 O O . LEU G 1 62 ? 24.044 65.232 3.988 1.00 68.14 62 LEU G O 1
ATOM 6018 N N . GLU G 1 63 ? 21.976 66.102 3.980 1.00 59.79 63 GLU G N 1
ATOM 6019 C CA . GLU G 1 63 ? 21.986 66.302 2.537 1.00 64.62 63 GLU G CA 1
ATOM 6020 C C . GLU G 1 63 ? 22.970 67.395 2.153 1.00 72.61 63 GLU G C 1
ATOM 6021 O O . GLU G 1 63 ? 23.831 67.186 1.298 1.00 79.46 63 GLU G O 1
ATOM 6033 N N . TYR G 1 64 ? 22.835 68.557 2.788 1.00 93.61 64 TYR G N 1
ATOM 6034 C CA . TYR G 1 64 ? 23.596 69.745 2.409 1.00 104.68 64 TYR G CA 1
ATOM 6035 C C . TYR G 1 64 ? 23.370 70.081 0.936 1.00 112.60 64 TYR G C 1
ATOM 6036 O O . TYR G 1 64 ? 24.102 69.622 0.058 1.00 116.24 64 TYR G O 1
ATOM 6054 N N . HIS H 1 6 ? 3.453 63.691 1.689 1.00 103.97 6 HIS H N 1
ATOM 6055 C CA . HIS H 1 6 ? 4.632 63.723 0.831 1.00 100.04 6 HIS H CA 1
ATOM 6056 C C . HIS H 1 6 ? 5.815 64.397 1.523 1.00 98.16 6 HIS H C 1
ATOM 6057 O O . HIS H 1 6 ? 6.318 65.423 1.068 1.00 100.82 6 HIS H O 1
ATOM 6064 N N . HIS H 1 7 ? 6.250 63.805 2.630 1.00 91.23 7 HIS H N 1
ATOM 6065 C CA . HIS H 1 7 ? 7.419 64.277 3.362 1.00 86.14 7 HIS H CA 1
ATOM 6066 C C . HIS H 1 7 ? 7.946 63.145 4.234 1.00 83.62 7 HIS H C 1
ATOM 6067 O O . HIS H 1 7 ? 7.196 62.544 5.002 1.00 84.96 7 HIS H O 1
ATOM 6099 N N . ILE H 1 9 ? 11.983 61.172 5.746 1.00 48.37 9 ILE H N 1
ATOM 6100 C CA . ILE H 1 9 ? 13.440 61.114 5.811 1.00 46.16 9 ILE H CA 1
ATOM 6101 C C . ILE H 1 9 ? 13.946 59.770 5.293 1.00 45.08 9 ILE H C 1
ATOM 6102 O O . ILE H 1 9 ? 13.391 58.721 5.625 1.00 45.18 9 ILE H O 1
ATOM 6118 N N . PHE H 1 10 ? 15.007 59.813 4.490 1.00 44.45 10 PHE H N 1
ATOM 6119 C CA . PHE H 1 10 ? 15.595 58.617 3.893 1.00 43.73 10 PHE H CA 1
ATOM 6120 C C . PHE H 1 10 ? 17.056 58.475 4.279 1.00 43.43 10 PHE H C 1
ATOM 6121 O O . PHE H 1 10 ? 17.812 59.443 4.234 1.00 43.84 10 PHE H O 1
ATOM 6138 N N . LYS H 1 11 ? 17.454 57.260 4.636 1.00 43.12 11 LYS H N 1
ATOM 6139 C CA . LYS H 1 11 ? 18.861 56.940 4.842 1.00 47.40 11 LYS H CA 1
ATOM 6140 C C . LYS H 1 11 ? 19.420 56.355 3.555 1.00 48.03 11 LYS H C 1
ATOM 6141 O O . LYS H 1 11 ? 18.850 55.420 2.996 1.00 53.48 11 LYS H O 1
ATOM 6160 N N . VAL H 1 12 ? 20.528 56.910 3.081 1.00 47.40 12 VAL H N 1
ATOM 6161 C CA . VAL H 1 12 ? 21.111 56.463 1.826 1.00 45.33 12 VAL H CA 1
ATOM 6162 C C . VAL H 1 12 ? 22.572 56.076 2.004 1.00 44.81 12 VAL H C 1
ATOM 6163 O O . VAL H 1 12 ? 23.405 56.892 2.384 1.00 48.13 12 VAL H O 1
ATOM 6176 N N . PHE H 1 13 ? 22.864 54.806 1.747 1.00 44.89 13 PHE H N 1
ATOM 6177 C CA . PHE H 1 13 ? 24.235 54.312 1.750 1.00 52.82 13 PHE H CA 1
ATOM 6178 C C . PHE H 1 13 ? 24.908 54.668 0.429 1.00 52.61 13 PHE H C 1
ATOM 6179 O O . PHE H 1 13 ? 24.392 54.341 -0.641 1.00 59.66 13 PHE H O 1
ATOM 6196 N N . TYR H 1 14 ? 26.057 55.333 0.504 1.00 54.71 14 TYR H N 1
ATOM 6197 C CA . TYR H 1 14 ? 26.746 55.800 -0.694 1.00 59.14 14 TYR H CA 1
ATOM 6198 C C . TYR H 1 14 ? 28.259 55.833 -0.520 1.00 64.96 14 TYR H C 1
ATOM 6199 O O . TYR H 1 14 ? 28.775 55.706 0.590 1.00 65.09 14 TYR H O 1
ATOM 6217 N N . GLN H 1 15 ? 28.958 56.011 -1.636 1.00 69.50 15 GLN H N 1
ATOM 6218 C CA . GLN H 1 15 ? 30.407 56.172 -1.639 1.00 70.50 15 GLN H CA 1
ATOM 6219 C C . GLN H 1 15 ? 30.797 57.097 -2.784 1.00 70.15 15 GLN H C 1
ATOM 6220 O O . GLN H 1 15 ? 30.247 57.003 -3.878 1.00 70.38 15 GLN H O 1
ATOM 6234 N N . GLU H 1 16 ? 31.737 57.999 -2.527 1.00 74.18 16 GLU H N 1
ATOM 6235 C CA . GLU H 1 16 ? 32.123 58.998 -3.518 1.00 79.42 16 GLU H CA 1
ATOM 6236 C C . GLU H 1 16 ? 32.855 58.367 -4.701 1.00 82.60 16 GLU H C 1
ATOM 6237 O O . GLU H 1 16 ? 33.062 57.154 -4.741 1.00 81.24 16 GLU H O 1
ATOM 6249 N N . ASP H 1 17 ? 33.232 59.205 -5.664 1.00 91.98 17 ASP H N 1
ATOM 6250 C CA . ASP H 1 17 ? 33.923 58.759 -6.871 1.00 96.07 17 ASP H CA 1
ATOM 6251 C C . ASP H 1 17 ? 33.081 57.745 -7.638 1.00 92.51 17 ASP H C 1
ATOM 6252 O O . ASP H 1 17 ? 32.440 58.084 -8.631 1.00 92.49 17 ASP H O 1
ATOM 6261 N N . LYS H 1 26 ? 35.121 54.145 1.134 1.00 91.11 26 LYS H N 1
ATOM 6262 C CA . LYS H 1 26 ? 34.328 53.495 2.170 1.00 88.67 26 LYS H CA 1
ATOM 6263 C C . LYS H 1 26 ? 32.854 53.873 2.039 1.00 83.67 26 LYS H C 1
ATOM 6264 O O . LYS H 1 26 ? 32.519 54.922 1.487 1.00 81.86 26 LYS H O 1
ATOM 6282 N N . THR H 1 27 ? 31.981 53.009 2.547 1.00 76.30 27 THR H N 1
ATOM 6283 C CA . THR H 1 27 ? 30.542 53.244 2.505 1.00 70.97 27 THR H CA 1
ATOM 6284 C C . THR H 1 27 ? 30.114 54.248 3.570 1.00 69.08 27 THR H C 1
ATOM 6285 O O . THR H 1 27 ? 30.098 53.937 4.760 1.00 68.52 27 THR H O 1
ATOM 6296 N N . LYS H 1 28 ? 29.769 55.451 3.123 1.00 72.41 28 LYS H N 1
ATOM 6297 C CA . LYS H 1 28 ? 29.249 56.494 3.999 1.00 68.83 28 LYS H CA 1
ATOM 6298 C C . LYS H 1 28 ? 27.722 56.470 3.987 1.00 62.64 28 LYS H C 1
ATOM 6299 O O . LYS H 1 28 ? 27.114 55.695 3.248 1.00 59.87 28 LYS H O 1
ATOM 6318 N N . THR H 1 29 ? 27.110 57.320 4.805 1.00 56.35 29 THR H N 1
ATOM 6319 C CA . THR H 1 29 ? 25.656 57.452 4.836 1.00 51.87 29 THR H CA 1
ATOM 6320 C C . THR H 1 29 ? 25.254 58.916 4.918 1.00 51.59 29 THR H C 1
ATOM 6321 O O . THR H 1 29 ? 26.040 59.756 5.350 1.00 53.19 29 THR H O 1
ATOM 6349 N N . TYR H 1 31 ? 21.421 61.411 5.651 1.00 46.79 31 TYR H N 1
ATOM 6350 C CA . TYR H 1 31 ? 20.000 61.440 5.970 1.00 46.06 31 TYR H CA 1
ATOM 6351 C C . TYR H 1 31 ? 19.379 62.639 5.289 1.00 46.64 31 TYR H C 1
ATOM 6352 O O . TYR H 1 31 ? 19.800 63.772 5.515 1.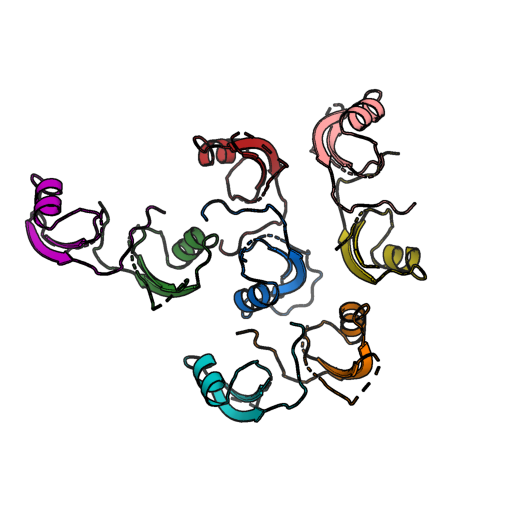00 48.02 31 TYR H O 1
ATOM 6370 N N . ILE H 1 32 ? 18.376 62.381 4.458 1.00 45.95 32 ILE H N 1
ATOM 6371 C CA . ILE H 1 32 ? 17.840 63.390 3.557 1.00 46.76 32 ILE H CA 1
ATOM 6372 C C . ILE H 1 32 ? 16.320 63.362 3.516 1.00 46.59 32 ILE H C 1
ATOM 6373 O O . ILE H 1 32 ? 15.710 62.294 3.526 1.00 46.53 32 ILE H O 1
ATOM 6389 N N . GLU H 1 33 ? 15.715 64.545 3.474 1.00 49.65 33 GLU H N 1
ATOM 6390 C CA . GLU H 1 33 ? 14.267 64.662 3.361 1.00 53.01 33 GLU H CA 1
ATOM 6391 C C . GLU H 1 33 ? 13.855 64.572 1.897 1.00 50.62 33 GLU H C 1
ATOM 6392 O O . GLU H 1 33 ? 14.468 65.205 1.039 1.00 49.39 33 GLU H O 1
ATOM 6404 N N . ALA H 1 34 ? 12.817 63.792 1.616 1.00 48.41 34 ALA H N 1
ATOM 6405 C CA . ALA H 1 34 ? 12.373 63.585 0.242 1.00 49.09 34 ALA H CA 1
ATOM 6406 C C . ALA H 1 34 ? 10.963 63.009 0.181 1.00 49.72 34 ALA H C 1
ATOM 6407 O O . ALA H 1 34 ? 10.480 62.426 1.151 1.00 49.33 34 ALA H O 1
ATOM 6414 N N . GLU H 1 35 ? 10.309 63.172 -0.966 1.00 51.15 35 GLU H N 1
ATOM 6415 C CA . GLU H 1 35 ? 8.966 62.639 -1.165 1.00 54.56 35 GLU H CA 1
ATOM 6416 C C . GLU H 1 35 ? 8.992 61.136 -1.421 1.00 53.89 35 GLU H C 1
ATOM 6417 O O . GLU H 1 35 ? 8.018 60.435 -1.149 1.00 53.01 35 GLU H O 1
ATOM 6429 N N . SER H 1 36 ? 10.107 60.650 -1.955 1.00 54.51 36 SER H N 1
ATOM 6430 C CA . SER H 1 36 ? 10.204 59.266 -2.401 1.00 55.06 36 SER H CA 1
ATOM 6431 C C . SER H 1 36 ? 11.629 58.906 -2.783 1.00 53.97 36 SER H C 1
ATOM 6432 O O . SER H 1 36 ? 12.505 59.769 -2.844 1.00 53.60 36 SER H O 1
ATOM 6440 N N . GLU H 1 37 ? 11.847 57.629 -3.070 1.00 57.55 37 GLU H N 1
ATOM 6441 C CA . GLU H 1 37 ? 13.175 57.146 -3.417 1.00 57.51 37 GLU H CA 1
ATOM 6442 C C . GLU H 1 37 ? 13.617 57.741 -4.753 1.00 57.18 37 GLU H C 1
ATOM 6443 O O . GLU H 1 37 ? 14.800 58.024 -4.954 1.00 52.60 37 GLU H O 1
ATOM 6455 N N . ARG H 1 38 ? 12.665 57.947 -5.659 1.00 58.53 38 ARG H N 1
ATOM 6456 C CA . ARG H 1 38 ? 12.962 58.630 -6.912 1.00 59.90 38 ARG H CA 1
ATOM 6457 C C . ARG H 1 38 ? 13.456 60.032 -6.599 1.00 55.43 38 ARG H C 1
ATOM 6458 O O . ARG H 1 38 ? 14.482 60.472 -7.117 1.00 53.88 38 ARG H O 1
ATOM 6479 N N . ASP H 1 39 ? 12.719 60.725 -5.739 1.00 52.62 39 ASP H N 1
ATOM 6480 C CA . ASP H 1 39 ? 13.056 62.089 -5.373 1.00 52.84 39 ASP H CA 1
ATOM 6481 C C . ASP H 1 39 ? 14.460 62.157 -4.776 1.00 51.59 39 ASP H C 1
ATOM 6482 O O . ASP H 1 39 ? 15.191 63.117 -5.011 1.00 52.51 39 ASP H O 1
ATOM 6491 N N . VAL H 1 40 ? 14.835 61.134 -4.013 1.00 54.32 40 VAL H N 1
ATOM 6492 C CA . VAL H 1 40 ? 16.184 61.060 -3.462 1.00 53.72 40 VAL H CA 1
ATOM 6493 C C . VAL H 1 40 ? 17.204 60.979 -4.597 1.00 55.08 40 VAL H C 1
ATOM 6494 O O . VAL H 1 40 ? 18.149 61.767 -4.646 1.00 56.38 40 VAL H O 1
ATOM 6507 N N . ARG H 1 41 ? 17.006 60.024 -5.502 1.00 50.64 41 ARG H N 1
ATOM 6508 C CA . ARG H 1 41 ? 17.898 59.837 -6.643 1.00 54.38 41 ARG H CA 1
ATOM 6509 C C . ARG H 1 41 ? 17.981 61.118 -7.465 1.00 54.69 41 ARG H C 1
ATOM 6510 O O . ARG H 1 41 ? 19.029 61.454 -8.013 1.00 56.33 41 ARG H O 1
ATOM 6531 N N . ARG H 1 42 ? 16.860 61.827 -7.534 1.00 55.21 42 ARG H N 1
ATOM 6532 C CA . ARG H 1 42 ? 16.769 63.090 -8.252 1.00 57.70 42 ARG H CA 1
ATOM 6533 C C . ARG H 1 42 ? 17.596 64.188 -7.588 1.00 58.70 42 ARG H C 1
ATOM 6534 O O . ARG H 1 42 ? 18.320 64.923 -8.264 1.00 60.33 42 ARG H O 1
ATOM 6555 N N . LYS H 1 43 ? 17.491 64.291 -6.265 1.00 55.76 43 LYS H N 1
ATOM 6556 C CA . LYS H 1 43 ? 18.217 65.311 -5.511 1.00 56.13 43 LYS H CA 1
ATOM 6557 C C . LYS H 1 43 ? 19.729 65.086 -5.543 1.00 56.69 43 LYS H C 1
ATOM 6558 O O . LYS H 1 43 ? 20.503 66.033 -5.402 1.00 58.39 43 LYS H O 1
ATOM 6577 N N . LEU H 1 44 ? 20.141 63.834 -5.726 1.00 55.64 44 LEU H N 1
ATOM 6578 C CA . LEU H 1 44 ? 21.552 63.457 -5.633 1.00 56.16 44 LEU H CA 1
ATOM 6579 C C . LEU H 1 44 ? 22.229 63.165 -6.984 1.00 58.64 44 LEU H C 1
ATOM 6580 O O . LEU H 1 44 ? 23.434 62.912 -7.028 1.00 59.74 44 LEU H O 1
ATOM 6596 N N . GLU H 1 45 ? 21.475 63.200 -8.080 1.00 59.94 45 GLU H N 1
ATOM 6597 C CA . GLU H 1 45 ? 22.035 62.830 -9.381 1.00 62.61 45 GLU H CA 1
ATOM 6598 C C . GLU H 1 45 ? 23.134 63.799 -9.812 1.00 65.96 45 GLU H C 1
ATOM 6599 O O . GLU H 1 45 ? 24.034 63.431 -10.564 1.00 68.29 45 GLU H O 1
ATOM 6611 N N . GLY H 1 46 ? 23.061 65.033 -9.321 1.00 79.10 46 GLY H N 1
ATOM 6612 C CA . GLY H 1 46 ? 24.037 66.050 -9.664 1.00 85.13 46 GLY H CA 1
ATOM 6613 C C . GLY H 1 46 ? 25.178 66.126 -8.668 1.00 85.87 46 GLY H C 1
ATOM 6614 O O . GLY H 1 46 ? 25.674 67.213 -8.372 1.00 89.92 46 GLY H O 1
ATOM 6618 N N . ARG H 1 47 ? 25.591 64.973 -8.148 1.00 73.28 47 ARG H N 1
ATOM 6619 C CA . ARG H 1 47 ? 26.694 64.908 -7.194 1.00 68.63 47 ARG H CA 1
ATOM 6620 C C . ARG H 1 47 ? 27.550 63.666 -7.449 1.00 67.86 47 ARG H C 1
ATOM 6621 O O . ARG H 1 47 ? 27.031 62.636 -7.875 1.00 66.40 47 ARG H O 1
ATOM 6642 N N . PRO H 1 48 ? 28.867 63.758 -7.188 1.00 70.44 48 PRO H N 1
ATOM 6643 C CA . PRO H 1 48 ? 29.790 62.656 -7.482 1.00 71.11 48 PRO H CA 1
ATOM 6644 C C . PRO H 1 48 ? 29.790 61.566 -6.408 1.00 70.66 48 PRO H C 1
ATOM 6645 O O . PRO H 1 48 ? 30.766 61.418 -5.671 1.00 69.95 48 PRO H O 1
ATOM 6656 N N . ILE H 1 49 ? 28.697 60.814 -6.326 1.00 65.04 49 ILE H N 1
ATOM 6657 C CA . ILE H 1 49 ? 28.601 59.699 -5.396 1.00 64.72 49 ILE H CA 1
ATOM 6658 C C . ILE H 1 49 ? 27.864 58.539 -6.048 1.00 66.83 49 ILE H C 1
ATOM 6659 O O . ILE H 1 49 ? 27.081 58.734 -6.977 1.00 65.42 49 ILE H O 1
ATOM 6675 N N . ASN H 1 50 ? 28.129 57.333 -5.554 1.00 68.11 50 ASN H N 1
ATOM 6676 C CA . ASN H 1 50 ? 27.475 56.127 -6.044 1.00 66.30 50 ASN H CA 1
ATOM 6677 C C . ASN H 1 50 ? 26.583 55.511 -4.969 1.00 64.01 50 ASN H C 1
ATOM 6678 O O . ASN H 1 50 ? 27.063 54.854 -4.048 1.00 63.32 50 ASN H O 1
ATOM 6689 N N . ILE H 1 51 ? 25.280 55.737 -5.100 1.00 53.33 51 ILE H N 1
ATOM 6690 C CA . ILE H 1 51 ? 24.304 55.220 -4.153 1.00 50.79 51 ILE H CA 1
ATOM 6691 C C . ILE H 1 51 ? 24.284 53.697 -4.171 1.00 50.54 51 ILE H C 1
ATOM 6692 O O . ILE H 1 51 ? 24.176 53.078 -5.230 1.00 51.78 51 ILE H O 1
ATOM 6708 N N . GLU H 1 52 ? 24.387 53.107 -2.984 1.00 54.98 52 GLU H N 1
ATOM 6709 C CA . GLU H 1 52 ? 24.376 51.658 -2.834 1.00 54.98 52 GLU H CA 1
ATOM 6710 C C . GLU H 1 52 ? 22.983 51.174 -2.457 1.00 51.67 52 GLU H C 1
ATOM 6711 O O . GLU H 1 52 ? 22.528 50.131 -2.924 1.00 53.34 52 GLU H O 1
ATOM 6723 N N . TYR H 1 53 ? 22.311 51.936 -1.604 1.00 51.24 53 TYR H N 1
ATOM 6724 C CA . TYR H 1 53 ? 20.996 51.551 -1.117 1.00 45.59 53 TYR H CA 1
ATOM 6725 C C . TYR H 1 53 ? 20.289 52.746 -0.499 1.00 44.62 53 TYR H C 1
ATOM 6726 O O . TYR H 1 53 ? 20.931 53.663 0.007 1.00 44.44 53 TYR H O 1
ATOM 6744 N N . ILE H 1 54 ? 18.963 52.727 -0.566 1.00 44.40 54 ILE H N 1
ATOM 6745 C CA . ILE H 1 54 ? 18.133 53.808 -0.055 1.00 45.63 54 ILE H CA 1
ATOM 6746 C C . ILE H 1 54 ? 17.104 53.234 0.911 1.00 43.86 54 ILE H C 1
ATOM 6747 O O . ILE H 1 54 ? 16.166 52.559 0.491 1.00 44.31 54 ILE H O 1
ATOM 6763 N N . GLN H 1 55 ? 17.291 53.508 2.200 1.00 49.49 55 GLN H N 1
ATOM 6764 C CA . GLN H 1 55 ? 16.406 53.010 3.253 1.00 44.98 55 GLN H CA 1
ATOM 6765 C C . GLN H 1 55 ? 15.431 54.094 3.724 1.00 43.60 55 GLN H C 1
ATOM 6766 O O . GLN H 1 55 ? 15.859 55.107 4.272 1.00 47.59 55 GLN H O 1
ATOM 6780 N N . PRO H 1 56 ? 14.118 53.890 3.521 1.00 44.41 56 PRO H N 1
ATOM 6781 C CA . PRO H 1 56 ? 13.165 54.826 4.135 1.00 45.42 56 PRO H CA 1
ATOM 6782 C C . PRO H 1 56 ? 13.064 54.639 5.655 1.00 45.48 56 PRO H C 1
ATOM 6783 O O . PRO H 1 56 ? 13.109 53.505 6.129 1.00 46.03 56 PRO H O 1
ATOM 6794 N N . LEU H 1 57 ? 12.930 55.740 6.394 1.00 45.70 57 LEU H N 1
ATOM 6795 C CA . LEU H 1 57 ? 12.959 55.712 7.859 1.00 46.56 57 LEU H CA 1
ATOM 6796 C C . LEU H 1 57 ? 11.634 56.113 8.489 1.00 48.26 57 LEU H C 1
ATOM 6797 O O . LEU H 1 57 ? 11.342 57.298 8.637 1.00 48.58 57 LEU H O 1
ATOM 6813 N N . GLU H 1 58 ? 10.851 55.120 8.887 1.00 50.66 58 GLU H N 1
ATOM 6814 C CA . GLU H 1 58 ? 9.569 55.364 9.533 1.00 60.71 58 GLU H CA 1
ATOM 6815 C C . GLU H 1 58 ? 9.739 56.231 10.784 1.00 56.89 58 GLU H C 1
ATOM 6816 O O . GLU H 1 58 ? 10.593 55.957 11.624 1.00 52.85 58 GLU H O 1
ATOM 6828 N N . GLY H 1 59 ? 8.940 57.289 10.883 1.00 59.69 59 GLY H N 1
ATOM 6829 C CA . GLY H 1 59 ? 8.893 58.113 12.080 1.00 62.48 59 GLY H CA 1
ATOM 6830 C C . GLY H 1 59 ? 10.137 58.945 12.336 1.00 61.15 59 GLY H C 1
ATOM 6831 O O . GLY H 1 59 ? 10.344 59.427 13.451 1.00 56.34 59 GLY H O 1
ATOM 6835 N N . ALA H 1 60 ? 10.963 59.121 11.310 1.00 51.88 60 ALA H N 1
ATOM 6836 C CA . ALA H 1 60 ? 12.181 59.911 11.448 1.00 51.01 60 ALA H CA 1
ATOM 6837 C C . ALA H 1 60 ? 11.907 61.384 11.159 1.00 51.47 60 ALA H C 1
ATOM 6838 O O . ALA H 1 60 ? 10.959 61.722 10.450 1.00 51.74 60 ALA H O 1
ATOM 6845 N N . HIS H 1 61 ? 12.742 62.254 11.720 1.00 52.85 61 HIS H N 1
ATOM 6846 C CA . HIS H 1 61 ? 12.621 63.694 11.524 1.00 55.37 61 HIS H CA 1
ATOM 6847 C C . HIS H 1 61 ? 13.995 64.347 11.462 1.00 55.99 61 HIS H C 1
ATOM 6848 O O . HIS H 1 61 ? 15.005 63.712 11.763 1.00 55.18 61 HIS H O 1
ATOM 6863 N N . LEU H 1 62 ? 14.016 65.618 11.067 1.00 53.27 62 LEU H N 1
ATOM 6864 C CA . LEU H 1 62 ? 15.220 66.443 11.134 1.00 56.55 62 LEU H CA 1
ATOM 6865 C C . LEU H 1 62 ? 15.026 67.544 12.170 1.00 61.07 62 LEU H C 1
ATOM 6866 O O . LEU H 1 62 ? 13.917 67.743 12.664 1.00 63.68 62 LEU H O 1
ATOM 6882 N N . GLU H 1 63 ? 16.101 68.257 12.495 1.00 60.08 63 GLU H N 1
ATOM 6883 C CA . GLU H 1 63 ? 16.037 69.331 13.481 1.00 63.69 63 GLU H CA 1
ATOM 6884 C C . GLU H 1 63 ? 14.997 70.374 13.082 1.00 70.75 63 GLU H C 1
ATOM 6885 O O . GLU H 1 63 ? 14.185 70.798 13.904 1.00 71.65 63 GLU H O 1
ATOM 6897 N N . TYR H 1 64 ? 15.031 70.778 11.815 1.00 78.38 64 TYR H N 1
ATOM 6898 C CA . TYR H 1 64 ? 14.050 71.712 11.269 1.00 84.29 64 TYR H CA 1
ATOM 6899 C C . TYR H 1 64 ? 14.096 73.050 12.002 1.00 84.86 64 TYR H C 1
ATOM 6900 O O . TYR H 1 64 ? 15.173 73.564 12.309 1.00 84.18 64 TYR H O 1
#

B-factor: mean 66.99, std 20.45, range [29.44, 160.42]

Nearest PDB structures (foldseek):
  4njc-assembly6_F  TM=9.957E-01  e=3.680E-07  Geobacillus stearothermophilus
  4njc-assembly1_A  TM=9.850E-01  e=4.279E-06  Geobacillus stearothermophilus
  4njc-assembly5_E  TM=9.492E-01  e=4.565E-06  Geobacillus stearothermophilus
  4njc-assembly3_C  TM=9.683E-01  e=5.910E-06  Geobacillus stearothermophilus
  4njc-assembly7_G  TM=9.188E-01  e=4.279E-06  Geobacillus stearothermophilus

Radius of gyration: 26.25 Å; Cα contacts (8 Å, |Δi|>4): 763; chains: 8; bounding box: 41×78×65 Å

Secondary structure (DSSP, 8-state):
---EEEEEEE--S-S--PPPEE--B--SSHHHHHHHHTTSSEEEEEEEE-TT---S--/--EEEEEEE--EE--B--SSHHHHHHHHBTBSEEEEEEEE-TT---B--/--EEEEEE---B--B--SSHHHHHHHHTTSS-EEEEEEE-TT----/--EEEEEEE---B--B--SSHHHHHHHHTTSSEEEEEEEE-TT---S--/---EEEEEEE--B--B--S-HHHHHHHHTTSSEEEEEEEE-TT---B--/-EEEEEEE---B--B--SSHHHHHHHHTTSSEEEEEEEE-TT-----/-EEEEEE--B--B--SSHHHHHHHHTTSS-EEEEEEE-SS-----/---EEEEEEE---B--B--SSHHHHHHHHTTSSEEEEEEEE-TT-----

Sequence (392 aa):
HHIFKVFYQEDADEAPVREKTKTYIEAESERDVRRKLEGRPINIEYIQPLEGAHLEYEHIFKVFYQEDKTKTYIEAESERDVRRKLEGRPINIEYIQPLEGAHLEYEHIFKVFYQEKTKTYIEAESERDVRRKLEGRPINIEYIQPLEGAHLEHIFKVFYQEDKTKTYIEAESERDVRRKLEGRPINIEYIQPLEGAHLEYEHHIFKVFYQEDTKTYIEAESERDVRRKLEGRPINIEYIQPLEGAHLEYEIFKVFYQEDKTKTYIEAESERDVRRKLEGRPINIEYIQPLEGAHLEYIFKVFYQETKTYIEAESERDVRRKLEGRPINIEYIQPLEGAHLEYHHIFKVFYQEDKTKTYIEAESERDVRRKLEGRPINIEYIQPLEGAHLEY

InterPro domains:
  IPR009907 RNA polymerase epsilon subunit [MF_01553] (1-69)
  IPR009907 RNA polymerase epsilon subunit [NF010188] (1-69)
  IPR009907 RNA polymerase epsilon subunit [PF07288] (2-68)